Protein 8ALK (pdb70)

InterPro domains:
  IPR036457 PPM-type phosphatase-like domain superfamily [SSF81606] (95-271)

Radius of gyration: 28.53 Å; Cα contacts (8 Å, |Δi|>4): 1242; chains: 2; bounding box: 70×55×87 Å

CATH classification: 3.40.50.300

B-factor: mean 59.05, std 17.85, range [28.18, 126.05]

Structure (mmCIF, N/CA/C/O backbone):
data_8ALK
#
_entry.id   8ALK
#
_cell.length_a   119.332
_cell.length_b   119.332
_cell.length_c   79.058
_cell.angle_alpha   90.000
_cell.angle_beta   90.000
_cell.angle_gamma   120.000
#
_symmetry.space_group_name_H-M   'P 61'
#
loop_
_entity.id
_entity.type
_entity.pdbx_description
1 polymer 'Phosphocholine hydrolase Lem3'
2 polymer 'Ras-related protein Rab-1B'
3 non-polymer 'CALCIUM ION'
4 non-polymer "GUANOSINE-5'-DIPHOSPHATE"
5 non-polymer 2-[[[5-(4-azanyl-2-oxidanylidene-pyrimidin-1-yl)-3,4-bis(oxidanyl)oxolan-2-yl]methoxy-oxidanyl-phosphoryl]oxy-oxidanyl-phosphoryl]oxyethyl-[3-(2-chloranylethanoylamino)propyl]-dimethyl-azanium
6 water water
#
loop_
_atom_site.group_PDB
_atom_site.id
_atom_site.type_symbol
_atom_site.label_atom_id
_atom_site.label_alt_id
_atom_site.label_comp_id
_atom_site.label_asym_id
_atom_site.label_entity_id
_atom_site.label_seq_id
_atom_site.pdbx_PDB_ins_code
_atom_site.Cartn_x
_atom_site.Cartn_y
_atom_site.Cartn_z
_atom_site.occupancy
_atom_site.B_iso_or_equiv
_atom_site.auth_seq_id
_atom_site.auth_comp_id
_atom_site.auth_asym_id
_atom_site.auth_atom_id
_atom_site.pdbx_PDB_model_num
ATOM 1 N N . MET A 1 3 ? -34.91717 2.72746 25.95797 1.000 84.34941 20 MET A N 1
ATOM 2 C CA . MET A 1 3 ? -33.48869 3.01187 25.88137 1.000 91.01629 20 MET A CA 1
ATOM 3 C C . MET A 1 3 ? -33.03089 3.10789 24.42632 1.000 90.05954 20 MET A C 1
ATOM 4 O O . MET A 1 3 ? -33.46835 3.99214 23.68892 1.000 95.26094 20 MET A O 1
ATOM 9 N N . ASP A 1 4 ? -32.15210 2.19397 24.01804 1.000 83.43595 21 ASP A N 1
ATOM 10 C CA . ASP A 1 4 ? -31.64260 2.19579 22.65285 1.000 77.96149 21 ASP A CA 1
ATOM 11 C C . ASP A 1 4 ? -32.69735 1.67284 21.68758 1.000 70.59097 21 ASP A C 1
ATOM 12 O O . ASP A 1 4 ? -33.33821 0.64804 21.94307 1.000 62.18181 21 ASP A O 1
ATOM 17 N N . LYS A 1 5 ? -32.87189 2.37952 20.57319 1.000 54.24215 22 LYS A N 1
ATOM 18 C CA . LYS A 1 5 ? -33.75267 1.95029 19.49558 1.000 53.36796 22 LYS A CA 1
ATOM 19 C C . LYS A 1 5 ? -32.95007 1.96858 18.20691 1.000 54.08785 22 LYS A C 1
ATOM 20 O O . LYS A 1 5 ? -32.40464 3.01023 17.83064 1.000 54.41430 22 LYS A O 1
ATOM 26 N N . ILE A 1 6 ? -32.86549 0.82084 17.54012 1.000 48.84563 23 ILE A N 1
ATOM 27 C CA . ILE A 1 6 ? -32.09685 0.68910 16.31002 1.000 48.52233 23 ILE A CA 1
ATOM 28 C C . ILE A 1 6 ? -32.94511 -0.04799 15.29021 1.000 46.93484 23 ILE A C 1
ATOM 29 O O . ILE A 1 6 ? -33.53924 -1.08337 15.60384 1.000 46.49554 23 ILE A O 1
ATOM 34 N N . ILE A 1 7 ? -32.99599 0.48218 14.07360 1.000 37.03609 24 ILE A N 1
ATOM 35 C CA . ILE A 1 7 ? -33.68206 -0.14555 12.95299 1.000 46.13835 24 ILE A CA 1
ATOM 36 C C . ILE A 1 7 ? -32.71271 -0.13809 11.78248 1.000 42.40983 24 ILE A C 1
ATOM 37 O O . ILE A 1 7 ? -32.05326 0.87587 11.53504 1.000 39.42843 24 ILE A O 1
ATOM 42 N N . THR A 1 8 ? -32.59369 -1.26628 11.08571 1.000 39.39923 25 THR A N 1
ATOM 43 C CA . THR A 1 8 ? -31.61759 -1.32882 10.00534 1.000 43.36297 25 THR A CA 1
ATOM 44 C C . THR A 1 8 ? -32.01886 -0.38302 8.88332 1.000 47.45169 25 THR A C 1
ATOM 45 O O . THR A 1 8 ? -33.20137 -0.10691 8.66657 1.000 37.66877 25 THR A O 1
ATOM 49 N N . GLY A 1 9 ? -31.01615 0.11760 8.17154 1.000 45.29445 26 GLY A N 1
ATOM 50 C CA . GLY A 1 9 ? -31.26577 0.97216 7.03609 1.000 45.30972 26 GLY A CA 1
ATOM 51 C C . GLY A 1 9 ? -31.37453 0.20027 5.74020 1.000 51.57578 26 GLY A C 1
ATOM 52 O O . GLY A 1 9 ? -30.95997 -0.95491 5.64067 1.000 43.65941 26 GLY A O 1
ATOM 53 N N . LYS A 1 10 ? -31.95838 0.85865 4.74525 1.000 49.29382 27 LYS A N 1
ATOM 54 C CA . LYS A 1 10 ? -32.02489 0.29419 3.40654 1.000 49.62955 27 LYS A CA 1
ATOM 55 C C . LYS A 1 10 ? -30.61876 0.03136 2.88863 1.000 51.48726 27 LYS A C 1
ATOM 56 O O . LYS A 1 10 ? -29.78376 0.94050 2.83551 1.000 53.19916 27 LYS A O 1
ATOM 62 N N . LYS A 1 11 ? -30.35479 -1.21767 2.52983 1.000 44.47452 28 LYS A N 1
ATOM 63 C CA . LYS A 1 11 ? -29.07157 -1.63549 1.98626 1.000 56.43650 28 LYS A CA 1
ATOM 64 C C . LYS A 1 11 ? -29.23335 -1.88893 0.49532 1.000 49.35118 28 LYS A C 1
ATOM 65 O O . LYS A 1 11 ? -30.16597 -2.58257 0.08159 1.000 47.16775 28 LYS A O 1
ATOM 71 N N . ILE A 1 12 ? -28.33583 -1.32372 -0.30681 1.000 48.71331 29 ILE A N 1
ATOM 72 C CA . ILE A 1 12 ? -28.34135 -1.51693 -1.75318 1.000 52.56083 29 ILE A CA 1
ATOM 73 C C . ILE A 1 12 ? -26.95836 -1.99812 -2.16185 1.000 56.58432 29 ILE A C 1
ATOM 74 O O . ILE A 1 12 ? -25.96019 -1.32321 -1.88634 1.000 55.82205 29 ILE A O 1
ATOM 79 N N . ILE A 1 13 ? -26.89045 -3.15917 -2.81519 1.000 51.59124 30 ILE A N 1
ATOM 80 C CA . ILE A 1 13 ? -25.60629 -3.72298 -3.20678 1.000 53.26370 30 ILE A CA 1
ATOM 81 C C . ILE A 1 13 ? -25.59927 -4.01862 -4.69893 1.000 54.80951 30 ILE A C 1
ATOM 82 O O . ILE A 1 13 ? -26.64237 -4.12478 -5.34854 1.000 58.51523 30 ILE A O 1
ATOM 87 N N . PHE A 1 14 ? -24.38779 -4.13970 -5.23588 1.000 59.20961 31 PHE A N 1
ATOM 88 C CA . PHE A 1 14 ? -24.16565 -4.62951 -6.59095 1.000 60.27742 31 PHE A CA 1
ATOM 89 C C . PHE A 1 14 ? -24.07587 -6.14886 -6.51519 1.000 55.75267 31 PHE A C 1
ATOM 90 O O . PHE A 1 14 ? -23.13324 -6.69289 -5.93238 1.000 65.43933 31 PHE A O 1
ATOM 98 N N . SER A 1 15 ? -25.05591 -6.83516 -7.09047 1.000 46.06353 32 SER A N 1
ATOM 99 C CA . SER A 1 15 ? -25.13996 -8.28887 -7.00798 1.000 50.17051 32 SER A CA 1
ATOM 100 C C . SER A 1 15 ? -24.65432 -8.88767 -8.32059 1.000 61.57942 32 SER A C 1
ATOM 101 O O . SER A 1 15 ? -25.34737 -8.80757 -9.34014 1.000 64.18547 32 SER A O 1
ATOM 104 N N . GLN A 1 16 ? -23.46867 -9.49173 -8.29204 1.000 58.63042 33 GLN A N 1
ATOM 105 C CA . GLN A 1 16 ? -22.93784 -10.13619 -9.48133 1.000 58.88445 33 GLN A CA 1
ATOM 106 C C . GLN A 1 16 ? -23.77719 -11.35352 -9.84790 1.000 50.92410 33 GLN A C 1
ATOM 107 O O . GLN A 1 16 ? -24.47238 -11.94286 -9.01452 1.000 51.02710 33 GLN A O 1
ATOM 113 N N . SER A 1 17 ? -23.70431 -11.72762 -11.11941 1.000 52.84586 34 SER A N 1
ATOM 114 C CA . SER A 1 17 ? -24.43579 -12.89086 -11.58934 1.000 58.11844 34 SER A CA 1
ATOM 115 C C . SER A 1 17 ? -23.83341 -14.16818 -11.01207 1.000 56.13326 34 SER A C 1
ATOM 116 O O . SER A 1 17 ? -22.71002 -14.18263 -10.50116 1.000 60.16656 34 SER A O 1
ATOM 119 N N . VAL A 1 18 ? -24.60275 -15.25710 -11.10050 1.000 58.20560 35 VAL A N 1
ATOM 120 C CA . VAL A 1 18 ? -24.08297 -16.56152 -10.69930 1.000 54.57613 35 VAL A CA 1
ATOM 121 C C . VAL A 1 18 ? -22.88035 -16.94210 -11.55208 1.000 60.85913 35 VAL A C 1
ATOM 122 O O . VAL A 1 18 ? -21.96286 -17.62502 -11.07984 1.000 62.94514 35 VAL A O 1
ATOM 126 N N . ALA A 1 19 ? -22.85826 -16.50490 -12.81449 1.000 63.79884 36 ALA A N 1
ATOM 127 C CA . ALA A 1 19 ? -21.73140 -16.81264 -13.68864 1.000 67.97779 36 ALA A CA 1
ATOM 128 C C . ALA A 1 19 ? -20.42840 -16.23724 -13.14934 1.000 67.74990 36 ALA A C 1
ATOM 129 O O . ALA A 1 19 ? -19.35842 -16.82022 -13.35835 1.000 70.31146 36 ALA A O 1
ATOM 131 N N . LYS A 1 20 ? -20.49416 -15.10681 -12.44702 1.000 62.64000 37 LYS A N 1
ATOM 132 C CA . LYS A 1 20 ? -19.29759 -14.48699 -11.89592 1.000 72.09274 37 LYS A CA 1
ATOM 133 C C . LYS A 1 20 ? -19.03022 -14.87016 -10.44678 1.000 61.40065 37 LYS A C 1
ATOM 134 O O . LYS A 1 20 ? -17.87717 -14.79646 -10.01011 1.000 73.36724 37 LYS A O 1
ATOM 140 N N . ASP A 1 21 ? -20.05414 -15.27411 -9.69473 1.000 59.10891 38 ASP A N 1
ATOM 141 C CA . ASP A 1 21 ? -19.85543 -15.78532 -8.34362 1.000 65.24351 38 ASP A CA 1
ATOM 142 C C . ASP A 1 21 ? -19.41360 -17.24268 -8.32827 1.000 58.85118 38 ASP A C 1
ATOM 143 O O . ASP A 1 21 ? -19.10428 -17.77007 -7.25527 1.000 70.80982 38 ASP A O 1
ATOM 148 N N . GLN A 1 22 ? -19.37005 -17.89603 -9.48953 1.000 64.39228 39 GLN A N 1
ATOM 149 C CA . GLN A 1 22 ? -19.08264 -19.32565 -9.54551 1.000 75.54164 39 GLN A CA 1
ATOM 150 C C . GLN A 1 22 ? -17.66748 -19.64575 -9.07685 1.000 83.62441 39 GLN A C 1
ATOM 151 O O . GLN A 1 22 ? -17.41910 -20.74580 -8.56985 1.000 79.28874 39 GLN A O 1
ATOM 157 N N . THR A 1 23 ? -16.72997 -18.71084 -9.23801 1.000 72.93632 40 THR A N 1
ATOM 158 C CA . THR A 1 23 ? -15.34882 -18.90216 -8.81328 1.000 74.81258 40 THR A CA 1
ATOM 159 C C . THR A 1 23 ? -15.04381 -18.17581 -7.50909 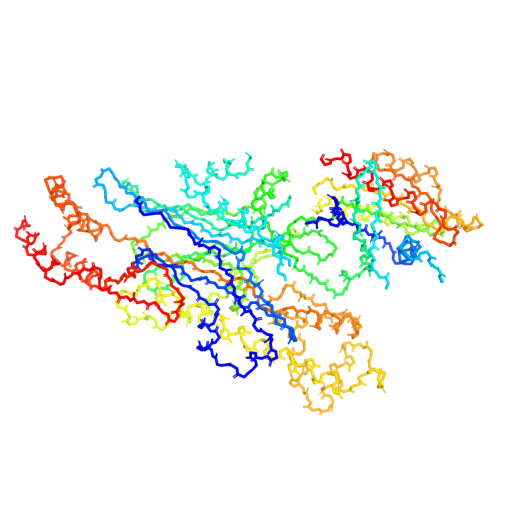1.000 80.22590 40 THR A C 1
ATOM 160 O O . THR A 1 23 ? -13.88998 -17.81795 -7.25089 1.000 79.59149 40 THR A O 1
ATOM 164 N N . LYS A 1 24 ? -16.05754 -17.95086 -6.68181 1.000 74.56747 41 LYS A N 1
ATOM 165 C CA . LYS A 1 24 ? -15.92995 -17.14571 -5.47859 1.000 69.67481 41 LYS A CA 1
ATOM 166 C C . LYS A 1 24 ? -15.98364 -18.03443 -4.24455 1.000 68.96204 41 LYS A C 1
ATOM 167 O O . LYS A 1 24 ? -16.80407 -18.95402 -4.16432 1.000 75.53349 41 LYS A O 1
ATOM 173 N N . ASN A 1 25 ? -15.09981 -17.76254 -3.28981 1.000 69.44975 42 ASN A N 1
ATOM 174 C CA . ASN A 1 25 ? -15.13992 -18.46340 -2.01895 1.000 62.11113 42 ASN A CA 1
ATOM 175 C C . ASN A 1 25 ? -16.16408 -17.81187 -1.09207 1.000 65.07277 42 ASN A C 1
ATOM 176 O O . ASN A 1 25 ? -16.69671 -16.73306 -1.36618 1.000 59.24921 42 ASN A O 1
ATOM 181 N N . LEU A 1 26 ? -16.42743 -18.48255 0.03148 1.000 60.88063 43 LEU A N 1
ATOM 182 C CA . LEU A 1 26 ? -17.50116 -18.05123 0.92070 1.000 58.56563 43 LEU A CA 1
ATOM 183 C C . LEU A 1 26 ? -17.18259 -16.71428 1.57944 1.000 57.91759 43 LEU A C 1
ATOM 184 O O . LEU A 1 26 ? -18.06408 -15.85840 1.71465 1.000 50.99612 43 LEU A O 1
ATOM 189 N N . SER A 1 27 ? -15.93199 -16.51970 2.00082 1.000 52.84583 44 SER A N 1
ATOM 190 C CA . SER A 1 27 ? -15.54871 -15.26254 2.63555 1.000 60.35181 44 SER A CA 1
ATOM 191 C C . SER A 1 27 ? -15.77105 -14.07739 1.70251 1.000 55.87264 44 SER A C 1
ATOM 192 O O . SER A 1 27 ? -16.28694 -13.03512 2.12385 1.000 53.46773 44 SER A O 1
ATOM 195 N N . SER A 1 28 ? -15.38769 -14.21920 0.42996 1.000 52.25482 45 SER A N 1
ATOM 196 C CA . SER A 1 28 ? -15.58678 -13.13985 -0.53349 1.000 53.90860 45 SER A CA 1
ATOM 197 C C . SER A 1 28 ? -17.06685 -12.87903 -0.77684 1.000 51.29773 45 SER A C 1
ATOM 198 O O . SER A 1 28 ? -17.48829 -11.72198 -0.88468 1.000 59.69411 45 SER A O 1
ATOM 201 N N . PHE A 1 29 ? -17.86662 -13.94323 -0.87429 1.000 57.87166 46 PHE A N 1
ATOM 202 C CA . PHE A 1 29 ? -19.30779 -13.79395 -1.06958 1.000 41.34919 46 PHE A CA 1
ATOM 203 C C . PHE A 1 29 ? -19.93639 -13.00710 0.07469 1.000 49.46766 46 PHE A C 1
ATOM 204 O O . PHE A 1 29 ? -20.72927 -12.08372 -0.14884 1.000 49.25125 46 PHE A O 1
ATOM 212 N N . LEU A 1 30 ? -19.58265 -13.35373 1.31303 1.000 50.49886 47 LEU A N 1
ATOM 213 C CA . LEU A 1 30 ? -20.16925 -12.68064 2.46782 1.000 47.89849 47 LEU A CA 1
ATOM 214 C C . LEU A 1 30 ? -19.76740 -11.21265 2.52016 1.000 46.51397 47 LEU A C 1
ATOM 215 O O . LEU A 1 30 ? -20.61204 -10.34191 2.75815 1.000 46.66316 47 LEU A O 1
ATOM 220 N N . SER A 1 31 ? -18.48203 -10.92047 2.29507 1.000 49.60166 48 SER A N 1
ATOM 221 C CA . SER A 1 31 ? -17.99771 -9.54691 2.39995 1.000 53.65837 48 SER A CA 1
ATOM 222 C C . SER A 1 31 ? -18.67673 -8.62812 1.39651 1.000 49.49694 48 SER A C 1
ATOM 223 O O . SER A 1 31 ? -18.90959 -7.44891 1.68990 1.000 55.96765 48 SER A O 1
ATOM 226 N N . GLU A 1 32 ? -19.00006 -9.14110 0.21226 1.000 45.70773 49 GLU A N 1
ATOM 227 C CA . GLU A 1 32 ? -19.57227 -8.29256 -0.82189 1.000 50.99270 49 GLU A CA 1
ATOM 228 C C . GLU A 1 32 ? -21.04398 -7.99131 -0.58745 1.000 43.09857 49 GLU A C 1
ATOM 229 O O . GLU A 1 32 ? -21.56835 -7.03426 -1.16840 1.000 50.38955 49 GLU A O 1
ATOM 235 N N . ARG A 1 33 ? -21.71683 -8.76479 0.26053 1.000 40.58013 50 ARG A N 1
ATOM 236 C CA . ARG A 1 33 ? -23.16845 -8.75866 0.27779 1.000 44.86459 50 ARG A CA 1
ATOM 237 C C . ARG A 1 33 ? -23.81128 -8.51271 1.63400 1.000 47.25698 50 ARG A C 1
ATOM 238 O O . ARG A 1 33 ? -25.03870 -8.39764 1.68167 1.000 43.74232 50 ARG A O 1
ATOM 246 N N . PHE A 1 34 ? -23.05330 -8.41156 2.72729 1.000 38.85910 51 PHE A N 1
ATOM 247 C CA . PHE A 1 34 ? -23.67411 -8.43115 4.04278 1.000 43.94593 51 PHE A CA 1
ATOM 248 C C . PHE A 1 34 ? -23.18232 -7.29608 4.92910 1.000 41.22966 51 PHE A C 1
ATOM 249 O O . PHE A 1 34 ? -22.07944 -6.77136 4.75943 1.000 43.78906 51 PHE A O 1
ATOM 257 N N . TYR A 1 35 ? -24.04474 -6.92562 5.87435 1.000 39.17471 52 TYR A N 1
ATOM 258 C CA . TYR A 1 35 ? -23.81086 -5.87069 6.84653 1.000 39.28556 52 TYR A CA 1
ATOM 259 C C . TYR A 1 35 ? -24.16028 -6.40473 8.22723 1.000 42.61433 52 TYR A C 1
ATOM 260 O O . TYR A 1 35 ? -24.95242 -7.33968 8.36918 1.000 36.44157 52 TYR A O 1
ATOM 269 N N . SER A 1 36 ? -23.57537 -5.79824 9.25085 1.000 44.23189 53 SER A N 1
ATOM 270 C CA . SER A 1 36 ? -23.90815 -6.13075 10.62687 1.000 45.86525 53 SER A CA 1
ATOM 271 C C . SER A 1 36 ? -24.37797 -4.87849 11.35241 1.000 37.36300 53 SER A C 1
ATOM 272 O O . SER A 1 36 ? -23.84068 -3.79038 11.13825 1.000 39.73051 53 SER A O 1
ATOM 275 N N . VAL A 1 37 ? -25.39284 -5.03477 12.19897 1.000 35.84043 54 VAL A N 1
ATOM 276 C CA . VAL A 1 37 ? -25.84802 -3.97866 13.10069 1.000 38.26132 54 VAL A CA 1
ATOM 277 C C . VAL A 1 37 ? -25.84917 -4.56794 14.50394 1.000 39.53281 54 VAL A C 1
ATOM 278 O O . VAL A 1 37 ? -26.47969 -5.60291 14.74107 1.000 43.05933 54 VAL A O 1
ATOM 282 N N . ASN A 1 38 ? -25.13414 -3.93109 15.42592 1.000 35.51980 55 ASN A N 1
ATOM 283 C CA . ASN A 1 38 ? -24.92628 -4.49241 16.75748 1.000 37.21780 55 ASN A CA 1
ATOM 284 C C . ASN A 1 38 ? -25.34685 -3.47635 17.80926 1.000 37.47660 55 ASN A C 1
ATOM 285 O O . ASN A 1 38 ? -24.66593 -2.46436 18.01062 1.000 46.39241 55 ASN A O 1
ATOM 290 N N . GLN A 1 39 ? -26.46455 -3.75758 18.48493 1.000 39.62098 56 GLN A N 1
ATOM 291 C CA . GLN A 1 39 ? -26.92882 -2.89823 19.56946 1.000 43.08224 56 GLN A CA 1
ATOM 292 C C . GLN A 1 39 ? -26.10723 -3.09222 20.83772 1.000 32.60378 56 GLN A C 1
ATOM 293 O O . GLN A 1 39 ? -25.89288 -2.13025 21.58239 1.000 40.00275 56 GLN A O 1
ATOM 299 N N . SER A 1 40 ? -25.64661 -4.31308 21.09670 1.000 35.03635 57 SER A N 1
ATOM 300 C CA . SER A 1 40 ? -24.84153 -4.63514 22.27387 1.000 34.38113 57 SER A CA 1
ATOM 301 C C . SER A 1 40 ? -24.37576 -6.07795 22.13106 1.000 36.96103 57 SER A C 1
ATOM 302 O O . SER A 1 40 ? -24.67141 -6.74801 21.13779 1.000 35.52289 57 SER A O 1
ATOM 305 N N . HIS A 1 41 ? -23.65541 -6.55643 23.15003 1.000 29.99052 58 HIS A N 1
ATOM 306 C CA . HIS A 1 41 ? -23.27627 -7.96581 23.21402 1.000 38.30492 58 HIS A CA 1
ATOM 307 C C . HIS A 1 41 ? -24.47893 -8.88539 23.05333 1.000 37.06279 58 HIS A C 1
ATOM 308 O O . HIS A 1 41 ? -24.36043 -9.96932 22.47306 1.000 33.43654 58 HIS A O 1
ATOM 315 N N . ASN A 1 42 ? -25.64028 -8.46611 23.55045 1.000 30.60577 59 ASN A N 1
ATOM 316 C CA . ASN A 1 42 ? -26.82278 -9.30773 23.64849 1.000 33.66324 59 ASN A CA 1
ATOM 317 C C . ASN A 1 42 ? -27.87070 -9.04832 22.56763 1.000 32.10113 59 ASN A C 1
ATOM 318 O O . ASN A 1 42 ? -28.94591 -9.64824 22.62451 1.000 33.42214 59 ASN A O 1
ATOM 323 N N . HIS A 1 43 ? -27.60719 -8.18118 21.59232 1.000 29.05341 60 HIS A N 1
ATOM 324 C CA . HIS A 1 43 ? -28.50312 -8.11412 20.44280 1.000 32.58906 60 HIS A CA 1
ATOM 325 C C . HIS A 1 43 ? -27.74246 -7.71172 19.19076 1.000 36.73849 60 HIS A C 1
ATOM 326 O O . HIS A 1 43 ? -27.08015 -6.67199 19.16785 1.000 31.87717 60 HIS A O 1
ATOM 333 N N . SER A 1 44 ? -27.89036 -8.50497 18.13565 1.000 34.00511 61 SER A N 1
ATOM 334 C CA . SER A 1 44 ? -27.13580 -8.29160 16.91340 1.000 37.95214 61 SER A CA 1
ATOM 335 C C . SER A 1 44 ? -27.99938 -8.61840 15.70674 1.000 39.66714 61 SER A C 1
ATOM 336 O O . SER A 1 44 ? -28.88716 -9.47421 15.77184 1.000 31.13811 61 SER A O 1
ATOM 339 N N . ILE A 1 45 ? -27.71185 -7.93732 14.59805 1.000 31.46044 62 ILE A N 1
ATOM 340 C CA . ILE A 1 45 ? -28.41993 -8.12028 13.33466 1.000 32.62159 62 ILE A CA 1
ATOM 341 C C . ILE A 1 45 ? -27.39110 -8.30911 12.22913 1.000 34.15340 62 ILE A C 1
ATOM 342 O O . ILE A 1 45 ? -26.43453 -7.53552 12.13062 1.000 33.95148 62 ILE A O 1
ATOM 347 N N . ILE A 1 46 ? -27.59797 -9.31289 11.38440 1.000 36.32702 63 ILE A N 1
ATOM 348 C CA . ILE A 1 46 ? -26.85975 -9.44537 10.13437 1.000 35.01334 63 ILE A CA 1
ATOM 349 C C . ILE A 1 46 ? -27.86505 -9.36324 8.99567 1.000 30.61011 63 ILE A C 1
ATOM 350 O O . ILE A 1 46 ? -28.87922 -10.06712 9.00613 1.000 34.31314 63 ILE A O 1
ATOM 355 N N . ILE A 1 47 ? -27.60150 -8.48194 8.03448 1.000 33.81096 64 ILE A N 1
ATOM 356 C CA . ILE A 1 47 ? -28.55093 -8.19651 6.96662 1.000 36.11105 64 ILE A CA 1
ATOM 357 C C . ILE A 1 47 ? -27.78950 -8.07914 5.65160 1.000 42.91602 64 ILE A C 1
ATOM 358 O O . ILE A 1 47 ? -26.72932 -7.44524 5.59497 1.000 34.36130 64 ILE A O 1
ATOM 363 N N . GLY A 1 48 ? -28.31719 -8.70250 4.60429 1.000 32.59364 65 GLY A N 1
ATOM 364 C CA . GLY A 1 48 ? -27.66881 -8.64287 3.31053 1.000 38.72111 65 GLY A CA 1
ATOM 365 C C . GLY A 1 48 ? -28.52744 -9.27281 2.23545 1.000 46.42588 65 GLY A C 1
ATOM 366 O O . GLY A 1 48 ? -29.71191 -9.54151 2.43543 1.000 38.58774 65 GLY A O 1
ATOM 367 N N . SER A 1 49 ? -27.91293 -9.50631 1.07864 1.000 35.55880 66 SER A N 1
ATOM 368 C CA . SER A 1 49 ? -28.62305 -10.11160 -0.03870 1.000 42.77641 66 SER A CA 1
ATOM 369 C C . SER A 1 49 ? -27.76049 -11.18256 -0.67961 1.000 40.02396 66 SER A C 1
ATOM 370 O O . SER A 1 49 ? -26.61604 -10.91696 -1.05395 1.000 41.38573 66 SER A O 1
ATOM 373 N N . SER A 1 50 ? -28.31212 -12.38769 -0.80545 1.000 45.34099 67 SER A N 1
ATOM 374 C CA . SER A 1 50 ? -27.70439 -13.44002 -1.60394 1.000 46.38072 67 SER A CA 1
ATOM 375 C C . SER A 1 50 ? -28.33657 -13.54463 -2.98587 1.000 42.18534 67 SER A C 1
ATOM 376 O O . SER A 1 50 ? -28.06214 -14.50462 -3.71304 1.000 44.50747 67 SER A O 1
ATOM 379 N N . LEU A 1 51 ? -29.16848 -12.57512 -3.36202 1.000 41.47757 68 LEU A N 1
ATOM 380 C CA . LEU A 1 51 ? -29.88456 -12.63514 -4.62988 1.000 43.70433 68 LEU A CA 1
ATOM 381 C C . LEU A 1 51 ? -28.92227 -12.48219 -5.80144 1.000 49.25494 68 LEU A C 1
ATOM 382 O O . LEU A 1 51 ? -27.94724 -11.72527 -5.73110 1.000 47.28068 68 LEU A O 1
ATOM 387 N N . SER A 1 52 ? -29.20921 -13.19574 -6.89068 1.000 43.83715 69 SER A N 1
ATOM 388 C CA . SER A 1 52 ? -28.34987 -13.15867 -8.06461 1.000 49.35068 69 SER A CA 1
ATOM 389 C C . SER A 1 52 ? -29.09447 -13.72698 -9.26610 1.000 54.12600 69 SER A C 1
ATOM 390 O O . SER A 1 52 ? -29.80948 -14.72425 -9.14159 1.000 52.29076 69 SER A O 1
ATOM 393 N N . HIS A 1 53 ? -28.93070 -13.07730 -10.41822 1.000 47.88242 70 HIS A N 1
ATOM 394 C CA . HIS A 1 53 ? -29.35749 -13.63721 -11.69257 1.000 51.05492 70 HIS A CA 1
ATOM 395 C C . HIS A 1 53 ? -28.29643 -14.59845 -12.21780 1.000 54.10161 70 HIS A C 1
ATOM 396 O O . HIS A 1 53 ? -27.11672 -14.50994 -11.87211 1.000 54.48562 70 HIS A O 1
ATOM 403 N N . GLN A 1 54 ? -28.72164 -15.51474 -13.08751 1.000 50.82503 71 GLN A N 1
ATOM 404 C CA . GLN A 1 54 ? -27.78310 -16.51789 -13.57920 1.000 57.93627 71 GLN A CA 1
ATOM 405 C C . GLN A 1 54 ? -26.73178 -15.90483 -14.49878 1.000 53.95816 71 GLN A C 1
ATOM 406 O O . GLN A 1 54 ? -25.55774 -16.28674 -14.44384 1.000 63.93175 71 GLN A O 1
ATOM 412 N N . GLU A 1 55 ? -27.11944 -14.95091 -15.34155 1.000 55.37463 72 GLU A N 1
ATOM 413 C CA . GLU A 1 55 ? -26.19266 -14.40127 -16.32487 1.000 62.83691 72 GLU A CA 1
ATOM 414 C C . GLU A 1 55 ? -26.02572 -12.89058 -16.26895 1.000 73.19386 72 GLU A C 1
ATOM 415 O O . GLU A 1 55 ? -25.02719 -12.38670 -16.79807 1.000 70.75710 72 GLU A O 1
ATOM 421 N N . ASN A 1 56 ? -26.94284 -12.15495 -15.65025 1.000 70.81553 73 ASN A N 1
ATOM 422 C CA . ASN A 1 56 ? -26.90642 -10.70099 -15.64123 1.000 59.77483 73 ASN A CA 1
ATOM 423 C C . ASN A 1 56 ? -26.58697 -10.18219 -14.24715 1.000 67.67098 73 ASN A C 1
ATOM 424 O O . ASN A 1 56 ? -27.00652 -10.76661 -13.24307 1.000 63.72513 73 ASN A O 1
ATOM 429 N N . ASP A 1 57 ? -25.84070 -9.08281 -14.19322 1.000 62.57342 74 ASP A N 1
ATOM 430 C CA . ASP A 1 57 ? -25.57086 -8.41202 -12.93156 1.000 60.86418 74 ASP A CA 1
ATOM 431 C C . ASP A 1 57 ? -26.73111 -7.49458 -12.57175 1.000 62.86971 74 ASP A C 1
ATOM 432 O O . ASP A 1 57 ? -27.32912 -6.85494 -13.44142 1.000 67.27232 74 ASP A O 1
ATOM 437 N N . ILE A 1 58 ? -27.04665 -7.43134 -11.28478 1.000 60.03404 75 ILE A N 1
ATOM 438 C CA . ILE A 1 58 ? -28.07415 -6.53452 -10.77114 1.000 56.38949 75 ILE A CA 1
ATOM 439 C C . ILE A 1 58 ? -27.36529 -5.30163 -10.22878 1.000 62.19857 75 ILE A C 1
ATOM 440 O O . ILE A 1 58 ? -26.71565 -5.35756 -9.17922 1.000 62.96729 75 ILE A O 1
ATOM 445 N N . GLU A 1 59 ? -27.49328 -4.18644 -10.95135 1.000 65.02535 76 GLU A N 1
ATOM 446 C CA . GLU A 1 59 ? -26.76060 -2.97340 -10.60297 1.000 62.74870 76 GLU A CA 1
ATOM 447 C C . GLU A 1 59 ? -27.19123 -2.43075 -9.24539 1.000 61.75263 76 GLU A C 1
ATOM 448 O O . GLU A 1 59 ? -26.35299 -1.98523 -8.45352 1.000 69.33766 76 GLU A O 1
ATOM 454 N N . HIS A 1 60 ? -28.49092 -2.46977 -8.95193 1.000 61.59062 77 HIS A N 1
ATOM 455 C CA . HIS A 1 60 ? -29.04643 -1.93742 -7.70612 1.000 51.78441 77 HIS A CA 1
ATOM 456 C C . HIS A 1 60 ? -29.96608 -2.99412 -7.10279 1.000 51.42550 77 HIS A C 1
ATOM 457 O O . HIS A 1 60 ? -31.15944 -3.04655 -7.40767 1.000 58.17594 77 HIS A O 1
ATOM 464 N N . ASP A 1 61 ? -29.40397 -3.82475 -6.23426 1.000 51.12980 78 ASP A N 1
ATOM 465 C CA . ASP A 1 61 ? -30.13370 -4.89175 -5.55834 1.000 46.20334 78 ASP A CA 1
ATOM 466 C C . ASP A 1 61 ? -30.47647 -4.39016 -4.15850 1.000 53.61583 78 ASP A C 1
ATOM 467 O O . ASP A 1 61 ? -29.64657 -4.44067 -3.24825 1.000 52.23772 78 ASP A O 1
ATOM 472 N N . THR A 1 62 ? -31.70189 -3.89722 -3.99404 1.000 43.72541 79 THR A N 1
ATOM 473 C CA . THR A 1 62 ? -32.15127 -3.36198 -2.71576 1.000 39.72963 79 THR A CA 1
ATOM 474 C C . THR A 1 62 ? -32.56981 -4.49880 -1.79077 1.000 55.95729 79 THR A C 1
ATOM 475 O O . THR A 1 62 ? -33.37275 -5.35460 -2.17496 1.000 51.04534 79 THR A O 1
ATOM 479 N N . ILE A 1 63 ? -32.02430 -4.51374 -0.57430 1.000 53.81416 80 ILE A N 1
ATOM 480 C CA . ILE A 1 63 ? -32.45484 -5.49473 0.41975 1.000 41.80832 80 ILE A CA 1
ATOM 481 C C . ILE A 1 63 ? -33.81732 -5.07174 0.95260 1.000 42.86749 80 ILE A C 1
ATOM 482 O O . ILE A 1 63 ? -33.97558 -3.97345 1.50062 1.000 44.84483 80 ILE A O 1
ATOM 487 N N . LEU A 1 64 ? -34.81410 -5.93818 0.79296 1.000 40.60350 81 LEU A N 1
ATOM 488 C CA . LEU A 1 64 ? -36.18516 -5.58633 1.12954 1.000 51.25183 81 LEU A CA 1
ATOM 489 C C . LEU A 1 64 ? -36.61415 -6.10953 2.50074 1.000 46.67843 81 LEU A C 1
ATOM 490 O O . LEU A 1 64 ? -37.81250 -6.13247 2.79892 1.000 53.10163 81 LEU A O 1
ATOM 495 N N . ASP A 1 65 ? -35.66657 -6.51840 3.33797 1.000 45.42614 82 ASP A N 1
ATOM 496 C CA . ASP A 1 65 ? -35.92928 -6.88190 4.72444 1.000 40.12704 82 ASP A CA 1
ATOM 497 C C . ASP A 1 65 ? -35.61129 -5.70312 5.64130 1.000 43.37618 82 ASP A C 1
ATOM 498 O O . ASP A 1 65 ? -34.86050 -4.79358 5.28363 1.000 42.89790 82 ASP A O 1
ATOM 503 N N . THR A 1 66 ? -36.18214 -5.74112 6.84448 1.000 38.35629 83 THR A N 1
ATOM 504 C CA . THR A 1 66 ? -35.86303 -4.79339 7.90331 1.000 34.30429 83 THR A CA 1
ATOM 505 C C . THR A 1 66 ? -35.84035 -5.54424 9.22871 1.000 40.32620 83 THR A C 1
ATOM 506 O O . THR A 1 66 ? -36.57296 -6.51771 9.41720 1.000 37.60278 83 THR A O 1
ATOM 510 N N . SER A 1 67 ? -34.97740 -5.09931 10.14018 1.000 36.30744 84 SER A N 1
ATOM 511 C CA . SER A 1 67 ? -34.93546 -5.63777 11.49133 1.000 33.05878 84 SER A CA 1
ATOM 512 C C . SER A 1 67 ? -34.69230 -4.48970 12.45942 1.000 40.31380 84 SER A C 1
ATOM 513 O O . SER A 1 67 ? -33.96464 -3.54507 12.13876 1.000 39.16791 84 SER A O 1
ATOM 516 N N . GLY A 1 68 ? -35.30885 -4.56641 13.63689 1.000 36.74060 85 GLY A N 1
ATOM 517 C CA . GLY A 1 68 ? -35.19538 -3.48977 14.60306 1.000 39.85261 85 GLY A CA 1
ATOM 518 C C . GLY A 1 68 ? -35.35451 -3.98281 16.02428 1.000 38.04992 85 GLY A C 1
ATOM 519 O O . GLY A 1 68 ? -35.84396 -5.08816 16.27160 1.000 38.09893 85 GLY A O 1
ATOM 520 N N . VAL A 1 69 ? -34.94779 -3.13414 16.96481 1.000 37.02794 86 VAL A N 1
ATOM 521 C CA . VAL A 1 69 ? -35.01033 -3.47418 18.38208 1.000 33.22159 86 VAL A CA 1
ATOM 522 C C . VAL A 1 69 ? -35.21614 -2.20204 19.19302 1.000 40.75600 86 VAL A C 1
ATOM 523 O O . VAL A 1 69 ? -34.68007 -1.14028 18.86203 1.000 38.14566 86 VAL A O 1
ATOM 527 N N . LEU A 1 70 ? -36.02105 -2.31383 20.24730 1.000 34.68692 87 LEU A N 1
ATOM 528 C CA . LEU A 1 70 ? -36.14784 -1.28460 21.27185 1.000 36.70974 87 LEU A CA 1
ATOM 529 C C . LEU A 1 70 ? -35.90995 -1.95238 22.61531 1.000 38.33433 87 LEU A C 1
ATOM 530 O O . LEU A 1 70 ? -36.63917 -2.87714 22.98182 1.000 41.43139 87 LEU A O 1
ATOM 535 N N . VAL A 1 71 ? -34.88828 -1.50583 23.33280 1.000 41.69233 88 VAL A N 1
ATOM 536 C CA . VAL A 1 71 ? -34.59092 -2.02323 24.66314 1.000 38.72663 88 VAL A CA 1
ATOM 537 C C . VAL A 1 71 ? -35.33663 -1.17563 25.68385 1.000 46.50303 88 VAL A C 1
ATOM 538 O O . VAL A 1 71 ? -35.24572 0.05706 25.66347 1.000 49.19984 88 VAL A O 1
ATOM 542 N N . THR A 1 72 ? -36.09354 -1.82876 26.56137 1.000 44.82960 89 THR A N 1
ATOM 543 C CA . THR A 1 72 ? -36.85835 -1.13864 27.58976 1.000 51.46568 89 THR A CA 1
ATOM 544 C C . THR A 1 72 ? -36.20881 -1.33795 28.95411 1.000 43.72222 89 THR A C 1
ATOM 545 O O . THR A 1 72 ? -35.43376 -2.27347 29.17105 1.000 42.49188 89 THR A O 1
ATOM 549 N N . THR A 1 73 ? -36.53022 -0.43221 29.87509 1.000 48.68798 90 THR A N 1
ATOM 550 C CA . THR A 1 73 ? -35.96578 -0.42759 31.21735 1.000 49.59306 90 THR A CA 1
ATOM 551 C C . THR A 1 73 ? -37.08317 -0.27222 32.24186 1.000 57.64730 90 THR A C 1
ATOM 552 O O . THR A 1 73 ? -38.23542 0.01207 31.90235 1.000 46.91265 90 THR A O 1
ATOM 556 N N . ASP A 1 74 ? -36.73541 -0.46149 33.51389 1.000 50.73824 91 ASP A N 1
ATOM 557 C CA . ASP A 1 74 ? -37.68199 -0.21473 34.59047 1.000 50.14923 91 ASP A CA 1
ATOM 558 C C . ASP A 1 74 ? -37.53978 1.23890 35.04079 1.000 55.64928 91 ASP A C 1
ATOM 559 O O . ASP A 1 74 ? -36.80238 2.02272 34.43611 1.000 52.97503 91 ASP A O 1
ATOM 564 N N . THR A 1 75 ? -38.24061 1.61785 36.11500 1.000 51.53458 92 THR A N 1
ATOM 565 C CA . THR A 1 75 ? -38.21576 3.01117 36.54736 1.000 56.35317 92 THR A CA 1
ATOM 566 C C . THR A 1 75 ? -36.83197 3.45314 37.00740 1.000 61.25607 92 THR A C 1
ATOM 567 O O . THR A 1 75 ? -36.55886 4.65731 37.03047 1.000 67.04502 92 THR A O 1
ATOM 571 N N . ASN A 1 76 ? -35.95365 2.51711 37.36138 1.000 54.06458 93 ASN A N 1
ATOM 572 C CA . ASN A 1 76 ? -34.59119 2.84688 37.75871 1.000 57.18109 93 ASN A CA 1
ATOM 573 C C . ASN A 1 76 ? -33.63199 2.92696 36.57767 1.000 58.76611 93 ASN A C 1
ATOM 574 O O . ASN A 1 76 ? -32.45493 3.24589 36.77560 1.000 61.52700 93 ASN A O 1
ATOM 579 N N . GLY A 1 77 ? -34.09883 2.65496 35.36102 1.000 49.84075 94 GLY A N 1
ATOM 580 C CA . GLY A 1 77 ? -33.20895 2.61046 34.21923 1.000 51.66188 94 GLY A CA 1
ATOM 581 C C . GLY A 1 77 ? -32.48624 1.29515 34.02857 1.000 50.90789 94 GLY A C 1
ATOM 582 O O . GLY A 1 77 ? -31.53469 1.23554 33.24120 1.000 53.50140 94 GLY A O 1
ATOM 583 N N . ILE A 1 78 ? -32.90075 0.24320 34.72655 1.000 41.97069 95 ILE A N 1
ATOM 584 C CA . ILE A 1 78 ? -32.30551 -1.07958 34.58270 1.000 48.62964 95 ILE A CA 1
ATOM 585 C C . ILE A 1 78 ? -33.02732 -1.81587 33.46058 1.000 41.70897 95 ILE A C 1
ATOM 586 O O . ILE A 1 78 ? -34.26155 -1.88926 33.44830 1.000 41.13023 95 ILE A O 1
ATOM 591 N N . VAL A 1 79 ? -32.25838 -2.35806 32.51366 1.000 38.13319 96 VAL A N 1
ATOM 592 C CA . VAL A 1 79 ? -32.84740 -3.07985 31.39052 1.000 40.31475 96 VAL A CA 1
ATOM 593 C C . VAL A 1 79 ? -33.69744 -4.22827 31.91238 1.000 45.70116 96 VAL A C 1
ATOM 594 O O . VAL A 1 79 ? -33.25261 -5.02167 32.74986 1.000 44.10786 96 VAL A O 1
ATOM 598 N N . ASN A 1 80 ? -34.93591 -4.31965 31.42224 1.000 38.18645 97 ASN A N 1
ATOM 599 C CA . ASN A 1 80 ? -35.83330 -5.37923 31.86346 1.000 45.79474 97 ASN A CA 1
ATOM 600 C C . ASN A 1 80 ? -36.68563 -5.95258 30.73755 1.000 40.63177 97 ASN A C 1
ATOM 601 O O . ASN A 1 80 ? -37.62094 -6.70844 31.02213 1.000 43.87019 97 ASN A O 1
ATOM 606 N N . GLY A 1 81 ? -36.41400 -5.61050 29.48403 1.000 40.37948 98 GLY A N 1
ATOM 607 C CA . GLY A 1 81 ? -37.20391 -6.14048 28.38752 1.000 47.49242 98 GLY A CA 1
ATOM 608 C C . GLY A 1 81 ? -36.75721 -5.55062 27.06894 1.000 43.59266 98 GLY A C 1
ATOM 609 O O . GLY A 1 81 ? -35.78131 -4.79677 26.99529 1.000 37.19227 98 GLY A O 1
ATOM 610 N N . ALA A 1 82 ? -37.49513 -5.90294 26.01807 1.000 38.83771 99 ALA A N 1
ATOM 611 C CA . ALA A 1 82 ? -37.18416 -5.40487 24.68407 1.000 40.40314 99 ALA A CA 1
ATOM 612 C C . ALA A 1 82 ? -38.33534 -5.71196 23.74031 1.000 38.70211 99 ALA A C 1
ATOM 613 O O . ALA A 1 82 ? -39.11118 -6.64609 23.95600 1.000 40.13806 99 ALA A O 1
ATOM 615 N N . ARG A 1 83 ? -38.43342 -4.90400 22.69108 1.000 36.17691 100 ARG A N 1
ATOM 616 C CA . ARG A 1 83 ? -39.29422 -5.17720 21.54959 1.000 38.15274 100 ARG A CA 1
ATOM 617 C C . ARG A 1 83 ? -38.39792 -5.45924 20.35358 1.000 39.82893 100 ARG A C 1
ATOM 618 O O . ARG A 1 83 ? -37.45788 -4.70174 20.09270 1.000 35.80993 100 ARG A O 1
ATOM 626 N N . VAL A 1 84 ? -38.66439 -6.56001 19.65286 1.000 31.60633 101 VAL A N 1
ATOM 627 C CA . VAL A 1 84 ? -37.86416 -6.97605 18.50652 1.000 40.17379 101 VAL A CA 1
ATOM 628 C C . VAL A 1 84 ? -38.81018 -7.31121 17.36122 1.000 39.54481 101 VAL A C 1
ATOM 629 O O . VAL A 1 84 ? -39.84429 -7.95681 17.56622 1.000 37.74737 101 VAL A O 1
ATOM 633 N N . ALA A 1 85 ? -38.46364 -6.86213 16.15752 1.000 33.80486 102 ALA A N 1
ATOM 634 C CA . ALA A 1 85 ? -39.26251 -7.14803 14.97710 1.000 44.99768 102 ALA A CA 1
ATOM 635 C C . ALA A 1 85 ? -38.35841 -7.35880 13.77076 1.000 35.60865 102 ALA A C 1
ATOM 636 O O . ALA A 1 85 ? -37.29752 -6.74085 13.64388 1.000 40.08646 102 ALA A O 1
ATOM 638 N N . ILE A 1 86 ? -38.80085 -8.22974 12.87574 1.000 35.38383 103 ILE A N 1
ATOM 639 C CA . ILE A 1 86 ? -38.13244 -8.44989 11.60133 1.000 36.56508 103 ILE A CA 1
ATOM 640 C C . ILE A 1 86 ? -39.21173 -8.53033 10.52914 1.000 40.00189 103 ILE A C 1
ATOM 641 O O . ILE A 1 86 ? -40.26669 -9.14072 10.73730 1.000 35.75432 103 ILE A O 1
ATOM 646 N N . THR A 1 87 ? -38.97692 -7.86196 9.40164 1.000 37.26918 104 THR A N 1
ATOM 647 C CA . THR A 1 87 ? -39.96615 -7.78350 8.33630 1.000 35.13034 104 THR A CA 1
ATOM 648 C C . THR A 1 87 ? -39.34484 -8.20406 7.01535 1.000 39.41083 104 THR A C 1
ATOM 649 O O . THR A 1 87 ? -38.13422 -8.08620 6.81170 1.000 43.24685 104 THR A O 1
ATOM 653 N N . ASP A 1 88 ? -40.20060 -8.68192 6.11397 1.000 37.08201 105 ASP A N 1
ATOM 654 C CA . ASP A 1 88 ? -39.79356 -9.22813 4.82149 1.000 38.94375 105 ASP A CA 1
ATOM 655 C C . ASP A 1 88 ? -40.73058 -8.62192 3.78137 1.000 40.25436 105 ASP A C 1
ATOM 656 O O . ASP A 1 88 ? -41.88483 -9.04359 3.65742 1.000 39.97825 105 ASP A O 1
ATOM 661 N N . GLY A 1 89 ? -40.24488 -7.61742 3.05381 1.000 36.05225 106 GLY A N 1
ATOM 662 C CA . GLY A 1 89 ? -41.05031 -6.99471 2.02450 1.000 41.85409 106 GLY A CA 1
ATOM 663 C C . GLY A 1 89 ? -41.33514 -7.95509 0.89008 1.000 38.46206 106 GLY A C 1
ATOM 664 O O . GLY A 1 89 ? -40.40765 -8.51810 0.30531 1.000 48.69973 106 GLY A O 1
ATOM 665 N N . LEU A 1 90 ? -42.61356 -8.14998 0.57337 1.000 50.74510 107 LEU A N 1
ATOM 666 C CA . LEU A 1 90 ? -43.01655 -9.12396 -0.43121 1.000 50.71964 107 LEU A CA 1
ATOM 667 C C . LEU A 1 90 ? -42.96596 -8.50575 -1.82318 1.000 57.04755 107 LEU A C 1
ATOM 668 O O . LEU A 1 90 ? -43.49351 -7.41266 -2.04850 1.000 56.45457 107 LEU A O 1
ATOM 673 N N . GLY A 1 91 ? -42.33792 -9.21009 -2.75424 1.000 54.86956 108 GLY A N 1
ATOM 674 C CA . GLY A 1 91 ? -42.20460 -8.74102 -4.11877 1.000 62.30564 108 GLY A CA 1
ATOM 675 C C . GLY A 1 91 ? -40.84863 -8.11785 -4.38385 1.000 66.49878 108 GLY A C 1
ATOM 676 O O . GLY A 1 91 ? -39.89528 -8.24680 -3.61058 1.000 67.69538 108 GLY A O 1
ATOM 677 N N . GLY A 1 92 ? -40.77221 -7.42425 -5.51430 1.000 72.51958 109 GLY A N 1
ATOM 678 C CA . GLY A 1 92 ? -39.55401 -6.74179 -5.88723 1.000 70.14302 109 GLY A CA 1
ATOM 679 C C . GLY A 1 92 ? -38.49471 -7.68604 -6.42255 1.000 72.11853 109 GLY A C 1
ATOM 680 O O . GLY A 1 92 ? -38.73298 -8.86708 -6.69231 1.000 71.88245 109 GLY A O 1
ATOM 681 N N . GLY A 1 93 ? -37.29270 -7.13920 -6.57081 1.000 74.22292 110 GLY A N 1
ATOM 682 C CA . GLY A 1 93 ? -36.18380 -7.88457 -7.13504 1.000 85.31098 110 GLY A CA 1
ATOM 683 C C . GLY A 1 93 ? -36.27457 -8.00542 -8.64366 1.000 63.57219 110 GLY A C 1
ATOM 684 O O . GLY A 1 93 ? -35.50544 -8.73942 -9.26074 1.000 76.62457 110 GLY A O 1
ATOM 685 N N . ASP A 1 96 ? -36.57227 -2.89650 -10.81175 1.000 86.92770 113 ASP A N 1
ATOM 686 C CA . ASP A 1 96 ? -37.19533 -1.58344 -10.70421 1.000 85.90268 113 ASP A CA 1
ATOM 687 C C . ASP A 1 96 ? -36.93412 -0.98026 -9.32839 1.000 81.28435 113 ASP A C 1
ATOM 688 O O . ASP A 1 96 ? -37.47484 -1.44346 -8.32346 1.000 72.20655 113 ASP A O 1
ATOM 693 N N . GLN A 1 97 ? -36.09825 0.06029 -9.28906 1.000 82.46802 114 GLN A N 1
ATOM 694 C CA . GLN A 1 97 ? -35.77700 0.68986 -8.01391 1.000 74.96243 114 GLN A CA 1
ATOM 695 C C . GLN A 1 97 ? -36.96651 1.45568 -7.44834 1.000 76.75421 114 GLN A C 1
ATOM 696 O O . GLN A 1 97 ? -37.11786 1.54412 -6.22454 1.000 63.57503 114 GLN A O 1
ATOM 702 N N . GLU A 1 98 ? -37.81111 2.02051 -8.31430 1.000 76.46116 115 GLU A N 1
ATOM 703 C CA . GLU A 1 98 ? -39.01812 2.69083 -7.84113 1.000 73.92060 115 GLU A CA 1
ATOM 704 C C 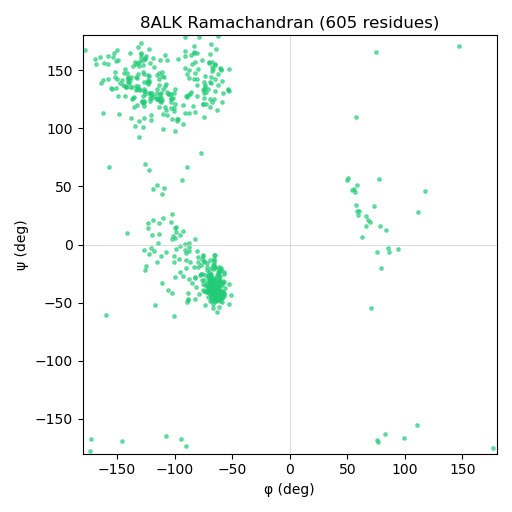. GLU A 1 98 ? -39.91326 1.71729 -7.08427 1.000 74.47617 115 GLU A C 1
ATOM 705 O O . GLU A 1 98 ? -40.37276 2.00821 -5.97335 1.000 67.62185 115 GLU A O 1
ATOM 711 N N . GLU A 1 99 ? -40.16372 0.54577 -7.67400 1.000 66.76490 116 GLU A N 1
ATOM 712 C CA . GLU A 1 99 ? -40.95717 -0.47490 -6.99819 1.000 69.88660 116 GLU A CA 1
ATOM 713 C C . GLU A 1 99 ? -40.27033 -0.95836 -5.72624 1.000 62.05842 116 GLU A C 1
ATOM 714 O O . GLU A 1 99 ? -40.91784 -1.11784 -4.68519 1.000 56.60212 116 GLU A O 1
ATOM 720 N N . ASP A 1 100 ? -38.95748 -1.19783 -5.79090 1.000 64.52617 117 ASP A N 1
ATOM 721 C CA . ASP A 1 100 ? -38.23248 -1.66159 -4.61127 1.000 54.10930 117 ASP A CA 1
ATOM 722 C C . ASP A 1 100 ? -38.31112 -0.64377 -3.48126 1.000 65.44579 117 ASP A C 1
ATOM 723 O O . ASP A 1 100 ? -38.42708 -1.01670 -2.30788 1.000 53.85791 117 ASP A O 1
ATOM 728 N N . ASP A 1 101 ? -38.25912 0.64856 -3.81610 1.000 54.55556 118 ASP A N 1
ATOM 729 C CA . ASP A 1 101 ? -38.35402 1.68216 -2.79020 1.000 58.21910 118 ASP A CA 1
ATOM 730 C C . ASP A 1 101 ? -39.69815 1.63365 -2.07340 1.000 53.40912 118 ASP A C 1
ATOM 731 O O . ASP A 1 101 ? -39.76222 1.80138 -0.85033 1.000 55.77240 118 ASP A O 1
ATOM 736 N N . GLU A 1 102 ? -40.78488 1.40798 -2.81579 1.000 55.16655 119 GLU A N 1
ATOM 737 C CA . GLU A 1 102 ? -42.10432 1.38935 -2.19053 1.000 67.33513 119 GLU A CA 1
ATOM 738 C C . GLU A 1 102 ? -42.27713 0.16511 -1.30039 1.000 68.83849 119 GLU A C 1
ATOM 739 O O . GLU A 1 102 ? -42.88206 0.25069 -0.22454 1.000 65.15498 119 GLU A O 1
ATOM 745 N N . ILE A 1 103 ? -41.75466 -0.98361 -1.73004 1.000 59.47579 120 ILE A N 1
ATOM 746 C CA . ILE A 1 103 ? -41.83045 -2.17849 -0.89639 1.000 55.23733 120 ILE A CA 1
ATOM 747 C C . ILE A 1 103 ? -41.02807 -1.98432 0.38256 1.000 49.02028 120 ILE A C 1
ATOM 748 O O . ILE A 1 103 ? -41.49383 -2.31718 1.47952 1.000 49.62504 120 ILE A O 1
ATOM 753 N N . TYR A 1 104 ? -39.81997 -1.42530 0.27098 1.000 43.07380 121 TYR A N 1
ATOM 754 C CA . TYR A 1 104 ? -39.01163 -1.21942 1.46760 1.000 47.05620 121 TYR A CA 1
ATOM 755 C C . TYR A 1 104 ? -39.69051 -0.25910 2.43539 1.000 51.47095 121 TYR A C 1
ATOM 756 O O . TYR A 1 104 ? -39.58342 -0.42199 3.65628 1.000 46.25100 121 TYR A O 1
ATOM 765 N N . ARG A 1 105 ? -40.38200 0.75566 1.90806 1.000 54.98432 122 ARG A N 1
ATOM 766 C CA . ARG A 1 105 ? -41.07020 1.71550 2.76589 1.000 51.56650 122 ARG A CA 1
ATOM 767 C C . ARG A 1 105 ? -42.06563 1.02160 3.68797 1.000 54.12147 122 ARG A C 1
ATOM 768 O O . ARG A 1 105 ? -42.12702 1.31984 4.88600 1.000 54.74147 122 ARG A O 1
ATOM 776 N N . VAL A 1 106 ? -42.84490 0.08335 3.14919 1.000 51.60439 123 VAL A N 1
ATOM 777 C CA . VAL A 1 106 ? -43.82976 -0.62473 3.96009 1.000 46.24867 123 VAL A CA 1
ATOM 778 C C . VAL A 1 106 ? -43.14080 -1.58547 4.91905 1.000 47.97673 123 VAL A C 1
ATOM 779 O O . VAL A 1 106 ? -43.55141 -1.73090 6.07609 1.000 47.41968 123 VAL A O 1
ATOM 783 N N . SER A 1 107 ? -42.07779 -2.24693 4.46015 1.000 46.01524 124 SER A N 1
ATOM 784 C CA . SER A 1 107 ? -41.32536 -3.14379 5.33080 1.000 48.73560 124 SER A CA 1
ATOM 785 C C . SER A 1 107 ? -40.70267 -2.38140 6.49636 1.000 45.87649 124 SER A C 1
ATOM 786 O O . SER A 1 107 ? -40.79545 -2.80729 7.65293 1.000 41.46553 124 SER A O 1
ATOM 789 N N . HIS A 1 108 ? -40.08046 -1.23534 6.20969 1.000 44.20550 125 HIS A N 1
ATOM 790 C CA . HIS A 1 108 ? -39.43731 -0.44591 7.25860 1.000 47.85990 125 HIS A CA 1
ATOM 791 C C . HIS A 1 108 ? -40.46473 0.15694 8.21296 1.000 51.05872 125 HIS A C 1
ATOM 792 O O . HIS A 1 108 ? -40.30224 0.09390 9.43757 1.000 43.57314 125 HIS A O 1
ATOM 799 N N . SER A 1 109 ? -41.52789 0.75631 7.67071 1.000 42.28764 126 SER A N 1
ATOM 800 C CA . SER A 1 109 ? -42.52604 1.39291 8.52594 1.000 50.26982 126 SER A CA 1
ATOM 801 C C . SER A 1 109 ? -43.26545 0.38257 9.39784 1.000 46.98239 126 SER A C 1
ATOM 802 O O . SER A 1 109 ? -43.64859 0.70930 10.52595 1.000 53.05853 126 SER A O 1
ATOM 805 N N . SER A 1 110 ? -43.48830 -0.83409 8.89934 1.000 48.07543 127 SER A N 1
ATOM 806 C CA . SER A 1 110 ? -44.14302 -1.85091 9.71829 1.000 47.52969 127 SER A CA 1
ATOM 807 C C . SER A 1 110 ? -43.26988 -2.24346 10.90129 1.000 54.79175 127 SER A C 1
ATOM 808 O O . SER A 1 110 ? -43.77066 -2.46210 12.01225 1.000 45.21562 127 SER A O 1
ATOM 811 N N . CYS A 1 111 ? -41.95995 -2.33406 10.67884 1.000 47.47451 128 CYS A N 1
ATOM 812 C CA . CYS A 1 111 ? -41.03898 -2.63537 11.76569 1.000 46.96839 128 CYS A CA 1
ATOM 813 C C . CYS A 1 111 ? -41.00880 -1.50437 12.78995 1.000 43.81169 128 CYS A C 1
ATOM 814 O O . CYS A 1 111 ? -41.06711 -1.75000 13.99992 1.000 43.83380 128 CYS A O 1
ATOM 817 N N . GLU A 1 112 ? -40.94032 -0.25340 12.32415 1.000 47.51703 129 GLU A N 1
ATOM 818 C CA . GLU A 1 112 ? -40.81737 0.87316 13.24787 1.000 52.65102 129 GLU A CA 1
ATOM 819 C C . GLU A 1 112 ? -42.09729 1.09190 14.04818 1.000 50.26270 129 GLU A C 1
ATOM 820 O O . GLU A 1 112 ? -42.04129 1.44511 15.23183 1.000 55.28944 129 GLU A O 1
ATOM 826 N N . ASN A 1 113 ? -43.25979 0.90135 13.42170 1.000 50.05818 130 ASN A N 1
ATOM 827 C CA . ASN A 1 113 ? -44.51603 1.05134 14.14873 1.000 51.19435 130 ASN A CA 1
ATOM 828 C C . ASN A 1 113 ? -44.66433 -0.00254 15.24068 1.000 49.85399 130 ASN A C 1
ATOM 829 O O . ASN A 1 113 ? -45.23495 0.28202 16.29919 1.000 55.08420 130 ASN A O 1
ATOM 834 N N . PHE A 1 114 ? -44.16117 -1.21799 15.00822 1.000 42.39408 131 PHE A N 1
ATOM 835 C CA . PHE A 1 114 ? -44.16354 -2.22780 16.06289 1.000 50.20617 131 PHE A CA 1
ATOM 836 C C . PHE A 1 114 ? -43.27165 -1.80558 17.22136 1.000 52.10103 131 PHE A C 1
ATOM 837 O O . PHE A 1 114 ? -43.64388 -1.95444 18.39158 1.000 48.38799 131 PHE A O 1
ATOM 845 N N . LEU A 1 115 ? -42.08052 -1.29095 16.91329 1.000 46.83645 132 LEU A N 1
ATOM 846 C CA . LEU A 1 115 ? -41.15687 -0.88616 17.96465 1.000 48.25678 132 LEU A CA 1
ATOM 847 C C . LEU A 1 115 ? -41.67681 0.31473 18.73895 1.000 47.41108 132 LEU A C 1
ATOM 848 O O . LEU A 1 115 ? -41.46390 0.40258 19.95294 1.000 52.62820 132 LEU A O 1
ATOM 853 N N . ASN A 1 116 ? -42.36410 1.23917 18.06136 1.000 47.34523 133 ASN A N 1
ATOM 854 C CA . ASN A 1 116 ? -42.76416 2.50031 18.67525 1.000 50.54214 133 ASN A CA 1
ATOM 855 C C . ASN A 1 116 ? -43.99661 2.37470 19.56312 1.000 57.73102 133 ASN A C 1
ATOM 856 O O . ASN A 1 116 ? -44.22890 3.25334 20.39926 1.000 64.42098 133 ASN A O 1
ATOM 861 N N . SER A 1 117 ? -44.79053 1.32037 19.40233 1.000 68.80885 134 SER A N 1
ATOM 862 C CA . SER A 1 117 ? -45.94545 1.13337 20.26599 1.000 61.95589 134 SER A CA 1
ATOM 863 C C . SER A 1 117 ? -45.50092 0.82596 21.68978 1.000 66.76859 134 SER A C 1
ATOM 864 O O . SER A 1 117 ? -44.41256 0.29575 21.92822 1.000 69.82048 134 SER A O 1
ATOM 867 N N . ASP A 1 118 ? -46.35917 1.17634 22.64247 1.000 68.46096 135 ASP A N 1
ATOM 868 C CA . ASP A 1 118 ? -46.12513 0.85863 24.04265 1.000 66.51769 135 ASP A CA 1
ATOM 869 C C . ASP A 1 118 ? -47.26010 -0.02721 24.53772 1.000 71.44085 135 ASP A C 1
ATOM 870 O O . ASP A 1 118 ? -47.84905 0.23177 25.59183 1.000 85.92381 135 ASP A O 1
ATOM 875 N N . GLN A 1 119 ? -47.58117 -1.06562 23.77040 1.000 67.33409 136 GLN A N 1
ATOM 876 C CA . GLN A 1 119 ? -48.72070 -1.93340 24.03043 1.000 64.14036 136 GLN A CA 1
ATOM 877 C C . GLN A 1 119 ? -48.27291 -3.38685 24.00898 1.000 53.46275 136 GLN A C 1
ATOM 878 O O . GLN A 1 119 ? -47.18956 -3.71478 23.52061 1.000 58.54584 136 GLN A O 1
ATOM 884 N N . ASN A 1 120 ? -49.12630 -4.26898 24.53067 1.000 59.24936 137 ASN A N 1
ATOM 885 C CA . ASN A 1 120 ? -48.88086 -5.69352 24.36744 1.000 58.83901 137 ASN A CA 1
ATOM 886 C C . ASN A 1 120 ? -48.95503 -6.05843 22.88310 1.000 46.97265 137 ASN A C 1
ATOM 887 O O . ASN A 1 120 ? -49.38566 -5.26762 22.04120 1.000 57.38091 137 ASN A O 1
ATOM 892 N N . ILE A 1 121 ? -48.51816 -7.27792 22.56270 1.000 48.96934 138 ILE A N 1
ATOM 893 C CA . ILE A 1 121 ? -48.35788 -7.63729 21.15820 1.000 45.69392 138 ILE A CA 1
ATOM 894 C C . ILE A 1 121 ? -49.70725 -7.69448 20.44468 1.000 52.10104 138 ILE A C 1
ATOM 895 O O . ILE A 1 121 ? -49.79886 -7.35866 19.25733 1.000 51.26640 138 ILE A O 1
ATOM 900 N N . ASP A 1 122 ? -50.77799 -8.07730 21.14672 1.000 55.54566 139 ASP A N 1
ATOM 901 C CA . ASP A 1 122 ? -52.08357 -8.16724 20.49766 1.000 56.50695 139 ASP A CA 1
ATOM 902 C C . ASP A 1 122 ? -52.63087 -6.78203 20.17636 1.000 60.49684 139 ASP A C 1
ATOM 903 O O . ASP A 1 122 ? -53.12886 -6.54104 19.06997 1.000 66.83755 139 ASP A O 1
ATOM 908 N N . THR A 1 123 ? -52.54707 -5.85493 21.13376 1.000 58.39792 140 THR A N 1
ATOM 909 C CA . THR A 1 123 ? -52.98646 -4.48754 20.87106 1.000 64.55901 140 THR A CA 1
ATOM 910 C C . THR A 1 123 ? -52.10549 -3.82181 19.82016 1.000 65.08529 140 THR A C 1
ATOM 911 O O . THR A 1 123 ? -52.60817 -3.11065 18.94123 1.000 59.12323 140 THR A O 1
ATOM 915 N N . THR A 1 124 ? -50.79102 -4.05503 19.89109 1.000 47.60529 141 THR A N 1
ATOM 916 C CA . THR A 1 124 ? -49.86178 -3.46975 18.92767 1.000 56.30674 141 THR A CA 1
ATOM 917 C C . THR A 1 124 ? -50.20975 -3.88286 17.50150 1.000 54.06435 141 THR A C 1
ATOM 918 O O . THR A 1 124 ? -50.22594 -3.05004 16.58676 1.000 53.97378 141 THR A O 1
ATOM 922 N N . LEU A 1 125 ? -50.49560 -5.17062 17.29396 1.000 55.25320 142 LEU A N 1
ATOM 923 C CA . LEU A 1 125 ? -50.86243 -5.64232 15.96165 1.000 57.25988 142 LEU A CA 1
ATOM 924 C C . LEU A 1 125 ? -52.17649 -5.02373 15.49353 1.000 65.35422 142 LEU A C 1
ATOM 925 O O . LEU A 1 125 ? -52.34254 -4.72957 14.30412 1.000 64.70096 142 LEU A O 1
ATOM 930 N N . SER A 1 126 ? -53.12334 -4.81441 16.41360 1.000 65.52960 143 SER A N 1
ATOM 931 C CA . SER A 1 126 ? -54.37604 -4.16508 16.04066 1.000 69.49177 143 SER A CA 1
ATOM 932 C C . SER A 1 126 ? -54.15406 -2.72152 15.60954 1.000 62.26802 143 SER A C 1
ATOM 933 O O . SER A 1 126 ? -54.88374 -2.21372 14.75218 1.000 76.32523 143 SER A O 1
ATOM 936 N N . LEU A 1 127 ? -53.15416 -2.05035 16.18124 1.000 63.98129 144 LEU A N 1
ATOM 937 C CA . LEU A 1 127 ? -52.93855 -0.63876 15.88291 1.000 63.22399 144 LEU A CA 1
ATOM 938 C C . LEU A 1 127 ? -52.17579 -0.44256 14.57878 1.000 73.80480 144 LEU A C 1
ATOM 939 O O . LEU A 1 127 ? -52.44575 0.50900 13.83650 1.000 73.20550 144 LEU A O 1
ATOM 944 N N . ILE A 1 128 ? -51.21677 -1.32568 14.28496 1.000 61.39747 145 ILE A N 1
ATOM 945 C CA . ILE A 1 128 ? -50.35334 -1.13630 13.12423 1.000 60.22884 145 ILE A CA 1
ATOM 946 C C . ILE A 1 128 ? -50.93297 -1.72764 11.84731 1.000 64.75533 145 ILE A C 1
ATOM 947 O O . ILE A 1 128 ? -50.34687 -1.53958 10.76995 1.000 74.63535 145 ILE A O 1
ATOM 952 N N . THR A 1 129 ? -52.06170 -2.42995 11.92572 1.000 65.26366 146 THR A N 1
ATOM 953 C CA . THR A 1 129 ? -52.70822 -3.00322 10.75082 1.000 74.50563 146 THR A CA 1
ATOM 954 C C . THR A 1 129 ? -53.91354 -2.20011 10.28071 1.000 88.93109 146 THR A C 1
ATOM 955 O O . THR 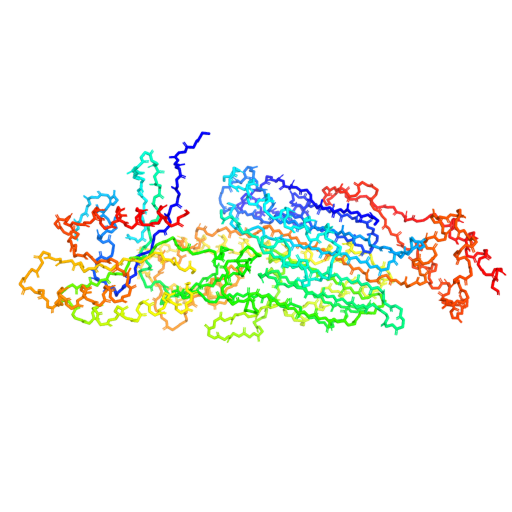A 1 129 ? -54.09432 -2.01250 9.07356 1.000 96.16578 146 THR A O 1
ATOM 959 N N . GLN A 1 130 ? -54.74424 -1.72335 11.20142 1.000 88.32891 147 GLN A N 1
ATOM 960 C CA . GLN A 1 130 ? -55.94385 -0.97713 10.83508 1.000 96.33295 147 GLN A CA 1
ATOM 961 C C . GLN A 1 130 ? -55.60292 0.45281 10.43171 1.000 96.35717 147 GLN A C 1
ATOM 962 O O . GLN A 1 130 ? -55.51520 1.34095 11.27918 1.000 97.24050 147 GLN A O 1
ATOM 968 N N . HIS A 1 146 ? -50.84062 -1.03026 -2.70455 1.000 80.81435 163 HIS A N 1
ATOM 969 C CA . HIS A 1 146 ? -51.27283 -2.29864 -2.12783 1.000 90.87574 163 HIS A CA 1
ATOM 970 C C . HIS A 1 146 ? -50.08935 -3.23234 -1.86853 1.000 88.51799 163 HIS A C 1
ATOM 971 O O . HIS A 1 146 ? -50.16123 -4.42949 -2.14613 1.000 89.43331 163 HIS A O 1
ATOM 973 N N . THR A 1 147 ? -49.00496 -2.68206 -1.33033 1.000 70.45297 164 THR A N 1
ATOM 974 C CA . THR A 1 147 ? -47.79165 -3.44796 -1.09398 1.000 61.14659 164 THR A CA 1
ATOM 975 C C . THR A 1 147 ? -47.80093 -4.04806 0.30681 1.000 60.60282 164 THR A C 1
ATOM 976 O O . THR A 1 147 ? -48.41132 -3.51093 1.23359 1.000 57.92767 164 THR A O 1
ATOM 980 N N . GLU A 1 148 ? -47.10815 -5.17201 0.45397 1.000 57.30669 165 GLU A N 1
ATOM 981 C CA . GLU A 1 148 ? -47.22530 -6.00216 1.64166 1.000 48.47030 165 GLU A CA 1
ATOM 982 C C . GLU A 1 148 ? -45.85192 -6.33186 2.21298 1.000 48.88874 165 GLU A C 1
ATOM 983 O O . GLU A 1 148 ? -44.83432 -6.30446 1.51666 1.000 43.00690 165 GLU A O 1
ATOM 989 N N . ALA A 1 149 ? -45.84531 -6.66432 3.50044 1.000 42.08868 166 ALA A N 1
ATOM 990 C CA . ALA A 1 149 ? -44.66083 -7.18350 4.16136 1.000 42.86837 166 ALA A CA 1
ATOM 991 C C . ALA A 1 149 ? -45.09898 -8.15993 5.24169 1.000 43.44515 166 ALA A C 1
ATOM 992 O O . ALA A 1 149 ? -46.07740 -7.91274 5.95113 1.000 42.99025 166 ALA A O 1
ATOM 994 N N . SER A 1 150 ? -44.37819 -9.26764 5.35029 1.000 35.75221 167 SER A N 1
ATOM 995 C CA . SER A 1 150 ? -44.55991 -10.21643 6.43516 1.000 42.19051 167 SER A CA 1
ATOM 996 C C . SER A 1 150 ? -43.72604 -9.78110 7.63829 1.000 48.41822 167 SER A C 1
ATOM 997 O O . SER A 1 150 ? -42.81432 -8.96194 7.52178 1.000 41.32040 167 SER A O 1
ATOM 1000 N N . MET A 1 151 ? -44.04437 -10.33840 8.80585 1.000 37.62954 168 MET A N 1
ATOM 1001 C CA . MET A 1 151 ? -43.38568 -9.89782 10.02962 1.000 44.46554 168 MET A CA 1
ATOM 1002 C C . MET A 1 151 ? -43.30750 -11.02863 11.04439 1.000 38.49448 168 MET A C 1
ATOM 1003 O O . MET A 1 151 ? -44.29031 -11.73760 11.27263 1.000 40.99429 168 MET A O 1
ATOM 1008 N N . ALA A 1 152 ? -42.13592 -11.17926 11.65445 1.000 33.29558 169 ALA A N 1
ATOM 1009 C CA . ALA A 1 152 ? -41.94215 -12.00675 12.83483 1.000 37.77461 169 ALA A CA 1
ATOM 1010 C C . ALA A 1 152 ? -41.45104 -11.09714 13.94669 1.000 38.76436 169 ALA A C 1
ATOM 1011 O O . ALA A 1 152 ? -40.47179 -10.36927 13.76226 1.000 39.23319 169 ALA A O 1
ATOM 1013 N N . ALA A 1 153 ? -42.13157 -11.11814 15.08864 1.000 36.32745 170 ALA A N 1
ATOM 1014 C CA . ALA A 1 153 ? -41.82838 -10.13208 16.11090 1.000 36.60048 170 ALA A CA 1
ATOM 1015 C C . ALA A 1 153 ? -42.12010 -10.70181 17.48829 1.000 39.38314 170 ALA A C 1
ATOM 1016 O O . ALA A 1 153 ? -42.90595 -11.64106 17.64373 1.000 37.67837 170 ALA A O 1
ATOM 1018 N N . PHE A 1 154 ? -41.48322 -10.11024 18.49713 1.000 35.76810 171 PHE A N 1
ATOM 1019 C CA . PHE A 1 154 ? -41.76902 -10.50756 19.86475 1.000 38.49791 171 PHE A CA 1
ATOM 1020 C C . PHE A 1 154 ? -41.49102 -9.35578 20.81745 1.000 39.50343 171 PHE A C 1
ATOM 1021 O O . PHE A 1 154 ? -40.77590 -8.40179 20.49340 1.000 37.10692 171 PHE A O 1
ATOM 1029 N N . ILE A 1 155 ? -42.08022 -9.47075 22.00565 1.000 41.86044 172 ILE A N 1
ATOM 1030 C CA . ILE A 1 155 ? -41.86987 -8.55695 23.12106 1.000 36.69299 172 ILE A CA 1
ATOM 1031 C C . ILE A 1 155 ? -41.63692 -9.40536 24.35987 1.000 38.14256 172 ILE A C 1
ATOM 1032 O O . ILE A 1 155 ? -42.34023 -10.39703 24.57854 1.000 38.91395 172 ILE A O 1
ATOM 1037 N N . TYR A 1 156 ? -40.65413 -9.02656 25.17157 1.000 41.63008 173 TYR A N 1
ATOM 1038 C CA . TYR A 1 156 ? -40.47200 -9.68861 26.45293 1.000 40.33221 173 TYR A CA 1
ATOM 1039 C C . TYR A 1 156 ? -40.20709 -8.64154 27.51882 1.000 39.76702 173 TYR A C 1
ATOM 1040 O O . TYR A 1 156 ? -39.70854 -7.55056 27.23520 1.000 37.62342 173 TYR A O 1
ATOM 1049 N N . GLN A 1 157 ? -40.55306 -8.98790 28.75138 1.000 39.82971 174 GLN A N 1
ATOM 1050 C CA . GLN A 1 157 ? -40.42516 -8.05653 29.85533 1.000 39.98442 174 GLN A CA 1
ATOM 1051 C C . GLN A 1 157 ? -40.34690 -8.85783 31.14266 1.000 47.73973 174 GLN A C 1
ATOM 1052 O O . GLN A 1 157 ? -41.00590 -9.89324 31.27532 1.000 44.84079 174 GLN A O 1
ATOM 1058 N N . ASN A 1 158 ? -39.52221 -8.38634 32.07121 1.000 41.57897 175 ASN A N 1
ATOM 1059 C CA . ASN A 1 158 ? -39.49567 -8.96287 33.40401 1.000 48.83889 175 ASN A CA 1
ATOM 1060 C C . ASN A 1 158 ? -40.73280 -8.51925 34.16924 1.000 57.51864 175 ASN A C 1
ATOM 1061 O O . ASN A 1 158 ? -41.06191 -7.33014 34.19794 1.000 62.05922 175 ASN A O 1
ATOM 1066 N N . HIS A 1 159 ? -41.42804 -9.47647 34.77724 1.000 59.31783 176 HIS A N 1
ATOM 1067 C CA . HIS A 1 159 ? -42.57801 -9.17529 35.61035 1.000 60.64040 176 HIS A CA 1
ATOM 1068 C C . HIS A 1 159 ? -42.27999 -9.57661 37.04829 1.000 69.06308 176 HIS A C 1
ATOM 1069 O O . HIS A 1 159 ? -41.89998 -10.73057 37.29929 1.000 68.62913 176 HIS A O 1
ATOM 1076 N N . PRO A 1 160 ? -42.41770 -8.66051 38.00447 1.000 75.31436 177 PRO A N 1
ATOM 1077 C CA . PRO A 1 160 ? -42.14367 -8.99586 39.40756 1.000 81.40788 177 PRO A CA 1
ATOM 1078 C C . PRO A 1 160 ? -42.93375 -10.21179 39.86785 1.000 81.25851 177 PRO A C 1
ATOM 1079 O O . PRO A 1 160 ? -44.13510 -10.32909 39.61787 1.000 76.49564 177 PRO A O 1
ATOM 1083 N N . GLY A 1 161 ? -42.24063 -11.13061 40.54089 1.000 83.43982 178 GLY A N 1
ATOM 1084 C CA . GLY A 1 161 ? -42.84075 -12.36548 40.99983 1.000 80.63114 178 GLY A CA 1
ATOM 1085 C C . GLY A 1 161 ? -43.06243 -13.41259 39.93155 1.000 83.40120 178 GLY A C 1
ATOM 1086 O O . GLY A 1 161 ? -43.45184 -14.53851 40.26521 1.000 80.67297 178 GLY A O 1
ATOM 1087 N N . LYS A 1 162 ? -42.82551 -13.08963 38.66068 1.000 61.53487 179 LYS A N 1
ATOM 1088 C CA . LYS A 1 162 ? -43.06003 -14.02515 37.56902 1.000 66.94621 179 LYS A CA 1
ATOM 1089 C C . LYS A 1 162 ? -41.85614 -14.24983 36.66858 1.000 75.10236 179 LYS A C 1
ATOM 1090 O O . LYS A 1 162 ? -41.80875 -15.28505 35.99320 1.000 86.73593 179 LYS A O 1
ATOM 1096 N N . GLY A 1 163 ? -40.89309 -13.33321 36.62581 1.000 66.59357 180 GLY A N 1
ATOM 1097 C CA . GLY A 1 163 ? -39.76742 -13.48159 35.72486 1.000 56.76800 180 GLY A CA 1
ATOM 1098 C C . GLY A 1 163 ? -40.09619 -12.99294 34.32466 1.000 48.68920 180 GLY A C 1
ATOM 1099 O O . GLY A 1 163 ? -41.06453 -12.26268 34.09676 1.000 47.39976 180 GLY A O 1
ATOM 1100 N N . TYR A 1 164 ? -39.27011 -13.41480 33.37072 1.000 44.24424 181 TYR A N 1
ATOM 1101 C CA . TYR A 1 164 ? -39.42237 -12.97972 31.98844 1.000 39.19305 181 TYR A CA 1
ATOM 1102 C C . TYR A 1 164 ? -40.58946 -13.69791 31.32437 1.000 51.36213 181 TYR A C 1
ATOM 1103 O O . TYR A 1 164 ? -40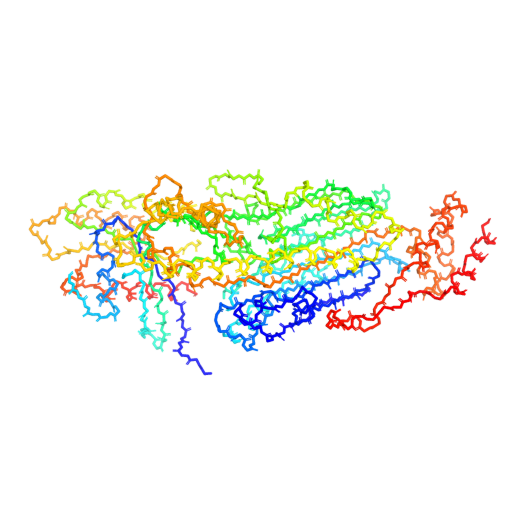.71411 -14.92334 31.41865 1.000 50.09059 181 TYR A O 1
ATOM 1112 N N . ILE A 1 165 ? -41.43794 -12.93587 30.64301 1.000 48.19870 182 ILE A N 1
ATOM 1113 C CA . ILE A 1 165 ? -42.49520 -13.49185 29.80906 1.000 41.37501 182 ILE A CA 1
ATOM 1114 C C . ILE A 1 165 ? -42.35056 -12.88466 28.42426 1.000 48.88419 182 ILE A C 1
ATOM 1115 O O . ILE A 1 165 ? -42.18084 -11.66742 28.29282 1.000 44.73468 182 ILE A O 1
ATOM 1120 N N . GLY A 1 166 ? -42.39507 -13.72945 27.39872 1.000 40.94237 183 GLY A N 1
ATOM 1121 C CA . GLY A 1 166 ? -42.25898 -13.29448 26.02022 1.000 40.41773 183 GLY A CA 1
ATOM 1122 C C . GLY A 1 166 ? -43.54653 -13.54447 25.25475 1.000 40.58854 183 GLY A C 1
ATOM 1123 O O . GLY A 1 166 ? -44.14560 -14.61333 25.36427 1.000 42.76841 183 GLY A O 1
ATOM 1124 N N . GLU A 1 167 ? -43.96980 -12.53429 24.50405 1.000 43.17518 184 GLU A N 1
ATOM 1125 C CA . GLU A 1 167 ? -45.10007 -12.63988 23.59291 1.000 39.37823 184 GLU A CA 1
ATOM 1126 C C . GLU A 1 167 ? -44.55871 -12.70180 22.17479 1.000 45.86066 184 GLU A C 1
ATOM 1127 O O . GLU A 1 167 ? -43.73749 -11.86448 21.79255 1.000 41.06840 184 GLU A O 1
ATOM 1133 N N . PHE A 1 168 ? -45.00965 -13.68734 21.40082 1.000 38.17239 185 PHE A N 1
ATOM 1134 C CA . PHE A 1 168 ? -44.46091 -13.94514 20.07578 1.000 42.15610 185 PHE A CA 1
ATOM 1135 C C . PHE A 1 168 ? -45.56940 -13.90484 19.03770 1.000 35.89513 185 PHE A C 1
ATOM 1136 O O . PHE A 1 168 ? -46.67675 -14.39477 19.27901 1.000 42.66394 185 PHE A O 1
ATOM 1144 N N . ALA A 1 169 ? -45.26294 -13.32134 17.88100 1.000 40.08650 186 ALA A N 1
ATOM 1145 C CA . ALA A 1 169 ? -46.19723 -13.27477 16.76620 1.000 38.96210 186 ALA A CA 1
ATOM 1146 C C . ALA A 1 169 ? -45.42573 -13.46000 15.47057 1.000 40.59371 186 ALA A C 1
ATOM 1147 O O . ALA A 1 169 ? -44.36186 -12.86553 15.28434 1.000 44.60548 186 ALA A O 1
ATOM 1149 N N . ASN A 1 170 ? -45.96078 -14.28989 14.58094 1.000 39.90380 187 ASN A N 1
ATOM 1150 C CA . ASN A 1 170 ? -45.33229 -14.55620 13.29493 1.000 42.54120 187 ASN A CA 1
ATOM 1151 C C . ASN A 1 170 ? -46.40182 -14.51008 12.21648 1.000 39.03646 187 ASN A C 1
ATOM 1152 O O . ASN A 1 170 ? -47.43218 -15.18044 12.32780 1.000 40.06243 187 ASN A O 1
ATOM 1157 N N . ILE A 1 171 ? -46.16468 -13.70711 11.18672 1.000 38.93408 188 ILE A N 1
ATOM 1158 C CA . ILE A 1 171 ? -47.10135 -13.53043 10.08322 1.000 38.90644 188 ILE A CA 1
ATOM 1159 C C . ILE A 1 171 ? -46.29268 -13.69626 8.80959 1.000 36.79599 188 ILE A C 1
ATOM 1160 O O . ILE A 1 171 ? -45.51403 -12.80783 8.45093 1.000 37.80707 188 ILE A O 1
ATOM 1165 N N . GLY A 1 172 ? -46.45771 -14.82197 8.13726 1.000 36.25725 189 GLY A N 1
ATOM 1166 C CA . GLY A 1 172 ? -45.67466 -15.12518 6.95903 1.000 38.16428 189 GLY A CA 1
ATOM 1167 C C . GLY A 1 172 ? -44.68709 -16.25102 7.19351 1.000 42.37839 189 GLY A C 1
ATOM 1168 O O . GLY A 1 172 ? -44.86649 -17.11249 8.06075 1.000 37.11200 189 GLY A O 1
ATOM 1169 N N . ASP A 1 173 ? -43.61743 -16.24125 6.39238 1.000 33.19743 190 ASP A N 1
ATOM 1170 C CA . ASP A 1 173 ? -42.66154 -17.34205 6.38480 1.000 42.01020 190 ASP A CA 1
ATOM 1171 C C . ASP A 1 173 ? -41.30732 -16.95939 6.97966 1.000 33.54289 190 ASP A C 1
ATOM 1172 O O . ASP A 1 173 ? -40.29799 -17.60507 6.68060 1.000 39.91954 190 ASP A O 1
ATOM 1177 N N . GLY A 1 174 ? -41.26328 -15.93500 7.82414 1.000 39.37692 191 GLY A N 1
ATOM 1178 C CA . GLY A 1 174 ? -40.15614 -15.80310 8.74794 1.000 34.11461 191 GLY A CA 1
ATOM 1179 C C . GLY A 1 174 ? -40.20664 -16.90347 9.79520 1.000 38.20964 191 GLY A C 1
ATOM 1180 O O . GLY A 1 174 ? -41.16733 -17.66636 9.89705 1.000 37.48999 191 GLY A O 1
ATOM 1181 N N . LEU A 1 175 ? -39.15310 -16.98678 10.60272 1.000 37.80794 192 LEU A N 1
ATOM 1182 C CA . LEU A 1 175 ? -39.06394 -18.04563 11.59717 1.000 35.17122 192 LEU A CA 1
ATOM 1183 C C . LEU A 1 175 ? -38.47159 -17.50644 12.89148 1.000 39.74930 192 LEU A C 1
ATOM 1184 O O . LEU A 1 175 ? -37.53200 -16.70959 12.85903 1.000 35.77853 192 LEU A O 1
ATOM 1189 N N . ILE A 1 176 ? -39.01368 -17.95069 14.02793 1.000 34.86372 193 ILE A N 1
ATOM 1190 C CA . ILE A 1 176 ? -38.47546 -17.62366 15.34840 1.000 37.88206 193 ILE A CA 1
ATOM 1191 C C . ILE A 1 176 ? -38.13318 -18.91939 16.07596 1.000 35.73830 193 ILE A C 1
ATOM 1192 O O . ILE A 1 176 ? -38.96374 -19.83018 16.15245 1.000 37.05235 193 ILE A O 1
ATOM 1197 N N . ILE A 1 177 ? -36.92209 -18.99132 16.62956 1.000 33.43281 194 ILE A N 1
ATOM 1198 C CA . ILE A 1 177 ? -36.47531 -20.14220 17.40617 1.000 33.86971 194 ILE A CA 1
ATOM 1199 C C . ILE A 1 177 ? -35.97059 -19.65400 18.76008 1.000 40.68119 194 ILE A C 1
ATOM 1200 O O . ILE A 1 177 ? -35.22241 -18.67270 18.82997 1.000 39.90641 194 ILE A O 1
ATOM 1205 N N . ILE A 1 178 ? -36.39053 -20.32958 19.83032 1.000 41.70778 195 ILE A N 1
ATOM 1206 C CA . ILE A 1 178 ? -35.98998 -20.01143 21.19883 1.000 40.62471 195 ILE A CA 1
ATOM 1207 C C . ILE A 1 178 ? -35.11142 -21.14424 21.71702 1.000 44.02062 195 ILE A C 1
ATOM 1208 O O . ILE A 1 178 ? -35.51728 -22.31373 21.69057 1.000 43.42189 195 ILE A O 1
ATOM 1213 N N . LEU A 1 179 ? -33.91580 -20.79992 22.19515 1.000 38.28055 196 LEU A N 1
ATOM 1214 C CA . LEU A 1 179 ? -32.97608 -21.76371 22.75532 1.000 38.94671 196 LEU A CA 1
ATOM 1215 C C . LEU A 1 179 ? -32.58961 -21.34557 24.16755 1.000 41.65741 196 LEU A C 1
ATOM 1216 O O . LEU A 1 179 ? -32.77437 -20.19325 24.56354 1.000 43.14075 196 LEU A O 1
ATOM 1221 N N . ASP A 1 180 ? -32.04894 -22.29304 24.93357 1.000 47.06712 197 ASP A N 1
ATOM 1222 C CA . ASP A 1 180 ? -31.53140 -21.97708 26.25645 1.000 47.43655 197 ASP A CA 1
ATOM 1223 C C . ASP A 1 180 ? -30.05088 -21.61167 26.14560 1.000 48.02259 197 ASP A C 1
ATOM 1224 O O . ASP A 1 180 ? -29.46114 -21.64885 25.06294 1.000 44.87699 197 ASP A O 1
ATOM 1229 N N . LYS A 1 181 ? -29.43265 -21.26473 27.28105 1.000 46.95530 198 LYS A N 1
ATOM 1230 C CA . LYS A 1 181 ? -28.05736 -20.77095 27.25401 1.000 54.27836 198 LYS A CA 1
ATOM 1231 C C . LYS A 1 181 ? -27.05744 -21.82612 26.79470 1.000 48.59428 198 LYS A C 1
ATOM 1232 O O . LYS A 1 181 ? -25.91759 -21.47816 26.47164 1.000 62.32432 198 LYS A O 1
ATOM 1238 N N . ARG A 1 182 ? -27.44774 -23.09858 26.76282 1.000 54.59568 199 ARG A N 1
ATOM 1239 C CA . ARG A 1 182 ? -26.60552 -24.16355 26.23519 1.000 63.12666 199 ARG A CA 1
ATOM 1240 C C . ARG A 1 182 ? -26.97824 -24.54051 24.80661 1.000 50.73352 199 ARG A C 1
ATOM 1241 O O . ARG A 1 182 ? -26.54786 -25.59026 24.31733 1.000 59.57238 199 ARG A O 1
ATOM 1249 N N . PHE A 1 183 ? -27.77197 -23.70546 24.13617 1.000 52.37589 200 PHE A N 1
ATOM 1250 C CA . PHE A 1 183 ? -28.14886 -23.85452 22.73407 1.000 57.68911 200 PHE A CA 1
ATOM 1251 C C . PHE A 1 183 ? -29.01965 -25.07674 22.47259 1.000 59.89565 200 PHE A C 1
ATOM 1252 O O . PHE A 1 183 ? -29.04737 -25.58483 21.34876 1.000 59.75481 200 PHE A O 1
ATOM 1260 N N . LYS A 1 184 ? -29.74542 -25.55603 23.47978 1.000 55.09956 201 LYS A N 1
ATOM 1261 C CA . LYS A 1 184 ? -30.76210 -26.57828 23.27784 1.000 46.86001 201 LYS A CA 1
ATOM 1262 C C . LYS A 1 184 ? -32.08458 -25.91454 22.90538 1.000 58.27638 201 LYS A C 1
ATOM 1263 O O . LYS A 1 184 ? -32.54233 -24.99782 23.59501 1.000 52.76927 201 LYS A O 1
ATOM 1265 N N . ILE A 1 185 ? -32.69912 -26.38764 21.81784 1.000 51.38156 202 ILE A N 1
ATOM 1266 C CA . ILE A 1 185 ? -33.92455 -25.77264 21.31950 1.000 57.39398 202 ILE A CA 1
ATOM 1267 C C . ILE A 1 185 ? -35.04375 -25.93679 22.33814 1.000 42.27489 202 ILE A C 1
ATOM 1268 O O . ILE A 1 185 ? -35.27594 -27.03131 22.86286 1.000 54.89845 202 ILE A O 1
ATOM 1273 N N . LYS A 1 186 ? -35.74029 -24.83850 22.62565 1.000 49.96443 203 LYS A N 1
ATOM 1274 C CA . LYS A 1 186 ? -36.86071 -24.81064 23.56203 1.000 53.00056 203 LYS A CA 1
ATOM 1275 C C . LYS A 1 186 ? -38.21486 -24.70013 22.88239 1.000 54.34033 203 LYS A C 1
ATOM 1276 O O . LYS A 1 186 ? -39.17721 -25.31807 23.33760 1.000 52.93400 203 LYS A O 1
ATOM 1282 N N . HIS A 1 187 ? -38.31307 -23.90797 21.81633 1.000 42.53862 204 HIS A N 1
ATOM 1283 C CA . HIS A 1 187 ? -39.57312 -23.65596 21.13068 1.000 51.75907 204 HIS A CA 1
ATOM 1284 C C . HIS A 1 187 ? -39.26325 -23.11483 19.74473 1.000 49.15108 204 HIS A C 1
ATOM 1285 O O . HIS A 1 187 ? -38.19573 -22.54691 19.50507 1.000 42.43514 204 HIS A O 1
ATOM 1292 N N . MET A 1 188 ? -40.21457 -23.29644 18.83600 1.000 45.73107 205 MET A N 1
ATOM 1293 C CA . MET A 1 188 ? -40.10191 -22.77246 17.48357 1.000 40.16340 205 MET A CA 1
ATOM 1294 C C . MET A 1 188 ? -41.43831 -22.17020 17.07971 1.000 50.93851 205 MET A C 1
ATOM 1295 O O . MET A 1 188 ? -42.47339 -22.83890 17.16736 1.000 49.53987 205 MET A O 1
ATOM 1300 N N . VAL A 1 189 ? -41.41689 -20.90770 16.66062 1.000 39.58463 206 VAL A N 1
ATOM 1301 C CA . VAL A 1 189 ? -42.59363 -20.25035 16.10136 1.000 44.12331 206 VAL A CA 1
ATOM 1302 C C . VAL A 1 189 ? -42.50952 -20.45758 14.59296 1.000 45.36213 206 VAL A C 1
ATOM 1303 O O . VAL A 1 189 ? -41.72387 -19.80560 13.90866 1.000 43.54787 206 VAL A O 1
ATOM 1307 N N . SER A 1 190 ? -43.31733 -21.37476 14.07508 1.000 35.44138 207 SER A N 1
ATOM 1308 C CA . SER A 1 190 ? -43.10997 -21.88358 12.72859 1.000 48.08382 207 SER A CA 1
ATOM 1309 C C . SER A 1 190 ? -43.56212 -20.88413 11.66533 1.000 42.88771 207 SER A C 1
ATOM 1310 O O . SER A 1 190 ? -44.37866 -19.98949 11.90989 1.000 41.88191 207 SER A O 1
ATOM 1313 N N . ALA A 1 191 ? -43.01130 -21.06378 10.46621 1.000 41.40990 208 ALA A N 1
ATOM 1314 C CA . ALA A 1 191 ? -43.42059 -20.32753 9.28137 1.000 43.53663 208 ALA A CA 1
ATOM 1315 C C . ALA A 1 191 ? -44.69238 -20.92589 8.69113 1.000 49.26547 208 ALA A C 1
ATOM 1316 O O . ALA A 1 191 ? -44.95011 -22.12610 8.80927 1.000 46.45545 208 ALA A O 1
ATOM 1318 N N . SER A 1 192 ? -45.48460 -20.07671 8.03581 1.000 43.32686 209 SER A N 1
ATOM 1319 C CA . SER A 1 192 ? -46.77626 -20.47512 7.49315 1.000 47.77558 209 SER A CA 1
ATOM 1320 C C . SER A 1 192 ? -46.88205 -20.12056 6.01706 1.000 45.01015 209 SER A C 1
ATOM 1321 O O . SER A 1 192 ? -46.44065 -19.04860 5.58878 1.000 43.84316 209 SER A O 1
ATOM 1324 N N . HIS A 1 193 ? -47.47116 -21.03336 5.24935 1.000 45.44357 210 HIS A N 1
ATOM 1325 C CA . HIS A 1 193 ? -47.96617 -20.76616 3.90709 1.000 48.23955 210 HIS A CA 1
ATOM 1326 C C . HIS A 1 193 ? -49.44629 -21.11534 3.86329 1.000 53.57070 210 HIS A C 1
ATOM 1327 O O . HIS A 1 193 ? -49.86641 -22.13392 4.42094 1.000 54.51985 210 HIS A O 1
ATOM 1334 N N . ILE A 1 194 ? -50.23479 -20.27139 3.20404 1.000 46.00124 211 ILE A N 1
ATOM 1335 C CA . ILE A 1 194 ? -51.66869 -20.49001 3.05155 1.000 51.68996 211 ILE A CA 1
ATOM 1336 C C . ILE A 1 194 ? -51.93875 -20.94106 1.62486 1.000 56.19084 211 ILE A C 1
ATOM 1337 O O . ILE A 1 194 ? -51.47698 -20.30690 0.66804 1.000 50.21389 211 ILE A O 1
ATOM 1342 N N . TYR A 1 195 ? -52.68269 -22.03362 1.47611 1.000 53.73056 212 TYR A N 1
ATOM 1343 C CA . TYR A 1 195 ? -53.02669 -22.50792 0.14428 1.000 60.12680 212 TYR A CA 1
ATOM 1344 C C . TYR A 1 195 ? -54.06626 -21.58772 -0.47588 1.000 66.38084 212 TYR A C 1
ATOM 1345 O O . TYR A 1 195 ? -55.07540 -21.25716 0.15416 1.000 67.86084 212 TYR A O 1
ATOM 1354 N N . ARG A 1 196 ? -53.81434 -21.16650 -1.71395 1.000 68.95144 213 ARG A N 1
ATOM 1355 C CA . ARG A 1 196 ? -54.68970 -20.22809 -2.40294 1.000 60.86251 213 ARG A CA 1
ATOM 1356 C C . ARG A 1 196 ? -55.29341 -20.82296 -3.67046 1.000 68.08172 213 ARG A C 1
ATOM 1357 O O . ARG A 1 196 ? -55.73892 -20.07750 -4.54773 1.000 69.25465 213 ARG A O 1
ATOM 1365 N N . GLY A 1 197 ? -55.33516 -22.14928 -3.77694 1.000 61.97015 214 GLY A N 1
ATOM 1366 C CA . GLY A 1 197 ? -55.88438 -22.79707 -4.95161 1.000 69.10745 214 GLY A CA 1
ATOM 1367 C C . GLY A 1 197 ? -54.97161 -22.72831 -6.15854 1.000 70.29291 214 GLY A C 1
ATOM 1368 O O . GLY A 1 197 ? -54.00669 -21.95833 -6.17214 1.000 70.27341 214 GLY A O 1
ATOM 1369 N N . PHE A 1 198 ? -55.26686 -23.54017 -7.17655 1.000 65.84741 215 PHE A N 1
ATOM 1370 C CA . PHE A 1 198 ? -54.50564 -23.56564 -8.42777 1.000 63.57122 215 PHE A CA 1
ATOM 1371 C C . PHE A 1 198 ? -53.02665 -23.86809 -8.18950 1.000 67.04286 215 PHE A C 1
ATOM 1372 O O . PHE A 1 198 ? -52.15444 -23.35625 -8.89655 1.000 65.89921 215 PHE A O 1
ATOM 1380 N N . GLY A 1 199 ? -52.73834 -24.70294 -7.19158 1.000 63.36959 216 GLY A N 1
ATOM 1381 C CA . GLY A 1 199 ? -51.37833 -25.12001 -6.91074 1.000 68.30896 216 GLY A CA 1
ATOM 1382 C C . GLY A 1 199 ? -50.46658 -24.04812 -6.35814 1.000 65.91725 216 GLY A C 1
ATOM 1383 O O . GLY A 1 199 ? -49.24573 -24.20348 -6.41236 1.000 60.00964 216 GLY A O 1
ATOM 1384 N N . THR A 1 200 ? -51.01681 -22.96997 -5.80948 1.000 57.54793 217 THR A N 1
ATOM 1385 C CA . THR A 1 200 ? -50.22843 -21.82121 -5.38574 1.000 62.86809 217 THR A CA 1
ATOM 1386 C C . THR A 1 200 ? -50.30727 -21.64834 -3.87363 1.000 57.92852 217 THR A C 1
ATOM 1387 O O . THR A 1 200 ? -51.40176 -21.64194 -3.29889 1.000 59.26700 217 THR A O 1
ATOM 1391 N N . TRP A 1 201 ? -49.14639 -21.50809 -3.24011 1.000 46.94546 218 TRP A N 1
ATOM 1392 C CA . TRP A 1 201 ? -49.02834 -21.20249 -1.82232 1.000 45.48069 218 TRP A CA 1
ATOM 1393 C C . TRP A 1 201 ? -48.48153 -19.79212 -1.64895 1.000 52.75177 218 TRP A C 1
ATOM 1394 O O . TRP A 1 201 ? -47.69664 -19.31154 -2.47140 1.000 54.12420 218 TRP A O 1
ATOM 1405 N N . THR A 1 202 ? -48.89617 -19.12577 -0.56737 1.000 48.36649 219 THR A N 1
ATOM 1406 C CA . THR A 1 202 ? -48.48877 -17.74427 -0.31424 1.000 51.75541 219 THR A CA 1
ATOM 1407 C C . THR A 1 202 ? -48.26787 -17.51136 1.17369 1.000 45.77871 219 THR A C 1
ATOM 1408 O O . THR A 1 202 ? -49.09576 -17.93213 1.99620 1.000 42.49595 219 THR A O 1
ATOM 1412 N N . PRO A 1 203 ? -47.19133 -16.82768 1.54788 1.000 40.78494 220 PRO A N 1
ATOM 1413 C CA . PRO A 1 203 ? -47.00253 -16.45170 2.95295 1.000 43.20039 220 PRO A CA 1
ATOM 1414 C C . PRO A 1 203 ? -47.94414 -15.32826 3.34546 1.000 43.50928 220 PRO A C 1
ATOM 1415 O O . PRO A 1 203 ? -48.11261 -14.35254 2.59744 1.000 48.76115 220 PRO A O 1
ATOM 1419 N N . PRO A 1 204 ? -48.58758 -15.43049 4.50523 1.000 44.78872 221 PRO A N 1
ATOM 1420 C CA . PRO A 1 204 ? -49.41611 -14.31760 4.98262 1.000 51.81430 221 PRO A CA 1
ATOM 1421 C C . PRO A 1 204 ? -48.58756 -13.05224 5.15176 1.000 49.99511 221 PRO A C 1
ATOM 1422 O O . PRO A 1 204 ? -47.38452 -13.10012 5.40767 1.000 46.21466 221 PRO A O 1
ATOM 1426 N N . SER A 1 205 ? -49.24329 -11.90908 4.98896 1.000 54.35213 222 SER A N 1
ATOM 1427 C CA . SER A 1 205 ? -48.60981 -10.61696 5.18701 1.000 50.03790 222 SER A CA 1
ATOM 1428 C C . SER A 1 205 ? -49.32046 -9.86716 6.30499 1.000 53.26112 222 SER A C 1
ATOM 1429 O O . SER A 1 205 ? -50.46164 -10.17351 6.66257 1.000 51.57804 222 SER A O 1
ATOM 1432 N N . LEU A 1 206 ? -48.62248 -8.87597 6.85826 1.000 46.69745 223 LEU A N 1
ATOM 1433 C CA . LEU A 1 206 ? -49.21367 -8.04826 7.90323 1.000 48.31285 223 LEU A CA 1
ATOM 1434 C C . LEU A 1 206 ? -50.38615 -7.23659 7.36330 1.000 67.16317 223 LEU A C 1
ATOM 1435 O O . LEU A 1 206 ? -51.40561 -7.07288 8.04542 1.000 68.33589 223 LEU A O 1
ATOM 1440 N N . GLN A 1 207 ? -50.26829 -6.73529 6.13156 1.000 55.35401 224 GLN A N 1
ATOM 1441 C CA . GLN A 1 207 ? -51.36135 -5.97503 5.53681 1.000 62.02067 224 GLN A CA 1
ATOM 1442 C C . GLN A 1 207 ? -52.54211 -6.87242 5.19503 1.000 65.37771 224 GLN A C 1
ATOM 1443 O O . GLN A 1 207 ? -53.69154 -6.41997 5.22404 1.000 79.62448 224 GLN A O 1
ATOM 1449 N N . ALA A 1 208 ? -52.28373 -8.13818 4.86196 1.000 70.16253 225 ALA A N 1
ATOM 1450 C CA . ALA A 1 208 ? -53.37991 -9.08090 4.67211 1.000 68.84603 225 ALA A CA 1
ATOM 1451 C C . ALA A 1 208 ? -54.12273 -9.32943 5.97409 1.000 72.37802 225 ALA A C 1
ATOM 1452 O O . ALA A 1 208 ? -55.33334 -9.56681 5.95894 1.000 73.51437 225 ALA A O 1
ATOM 1454 N N . LEU A 1 209 ? -53.41703 -9.27118 7.10595 1.000 74.33119 226 LEU A N 1
ATOM 1455 C CA . LEU A 1 209 ? -54.06041 -9.41151 8.40633 1.000 72.04072 226 LEU A CA 1
ATOM 1456 C C . LEU A 1 209 ? -55.09163 -8.31658 8.65397 1.000 82.69114 226 LEU A C 1
ATOM 1457 O O . LEU A 1 209 ? -55.96793 -8.48281 9.50977 1.000 88.67890 226 LEU A O 1
ATOM 1462 N N . ALA A 1 210 ? -55.01695 -7.20889 7.91772 1.000 78.89772 227 ALA A N 1
ATOM 1463 C CA . ALA A 1 210 ? -56.00358 -6.14561 8.03846 1.000 85.34342 227 ALA A CA 1
ATOM 1464 C C . ALA A 1 210 ? -57.15096 -6.28663 7.04640 1.000 86.89690 227 ALA A C 1
ATOM 1465 O O . ALA A 1 210 ? -58.26151 -5.82279 7.32875 1.000 87.12541 227 ALA A O 1
ATOM 1467 N N . THR A 1 211 ? -56.91519 -6.91615 5.89471 1.000 92.03980 228 THR A N 1
ATOM 1468 C CA . THR A 1 211 ? -57.95180 -7.05871 4.87652 1.000 104.20263 228 THR A CA 1
ATOM 1469 C C . THR A 1 211 ? -58.32473 -8.52129 4.66680 1.000 107.30448 228 THR A C 1
ATOM 1470 O O . THR A 1 211 ? -58.34263 -9.00695 3.53051 1.000 109.85173 228 THR A O 1
ATOM 1474 N N . THR A 1 212 ? -58.62522 -9.22900 5.75287 1.000 96.72665 229 THR A N 1
ATOM 1475 C CA . THR A 1 212 ? -58.97599 -10.63898 5.67599 1.000 91.68297 229 THR A CA 1
ATOM 1476 C C . THR A 1 212 ? -60.01853 -10.93993 6.74005 1.000 89.56491 229 THR A C 1
ATOM 1477 O O . THR A 1 212 ? -59.96008 -10.39815 7.84711 1.000 86.50063 229 THR A O 1
ATOM 1481 N N . ALA A 1 213 ? -60.97919 -11.79642 6.38835 1.000 89.78439 230 ALA A N 1
ATOM 1482 C CA . ALA A 1 213 ? -62.03971 -12.14395 7.32598 1.000 77.97191 230 ALA A CA 1
ATOM 1483 C C . ALA A 1 213 ? -61.50720 -12.96417 8.49578 1.000 88.83726 230 ALA A C 1
ATOM 1484 O O . ALA A 1 213 ? -61.85308 -12.69873 9.65309 1.000 88.66032 230 ALA A O 1
ATOM 1486 N N . ASN A 1 214 ? -60.65655 -13.95214 8.22110 1.000 93.82731 231 ASN A N 1
ATOM 1487 C CA . ASN A 1 214 ? -60.14831 -14.86077 9.24468 1.000 91.13578 231 ASN A CA 1
ATOM 1488 C C . ASN A 1 214 ? -58.74378 -14.42790 9.65143 1.000 96.41346 231 ASN A C 1
ATOM 1489 O O . ASN A 1 214 ? -57.80747 -14.49108 8.84782 1.000 86.55815 231 ASN A O 1
ATOM 1494 N N . LYS A 1 215 ? -58.59787 -14.00860 10.90769 1.000 96.09012 232 LYS A N 1
ATOM 1495 C CA . LYS A 1 215 ? -57.33237 -13.49309 11.41409 1.000 86.18404 232 LYS A CA 1
ATOM 1496 C C . LYS A 1 215 ? -56.43578 -14.59594 11.96679 1.000 89.57941 232 LYS A C 1
ATOM 1497 O O . LYS A 1 215 ? -55.24278 -14.64044 11.65263 1.000 76.83881 232 LYS A O 1
ATOM 1499 N N . ASP A 1 216 ? -56.98847 -15.49254 12.78753 1.000 86.41901 233 ASP A N 1
ATOM 1500 C CA . ASP A 1 216 ? -56.16261 -16.51051 13.42668 1.000 89.70842 233 ASP A CA 1
ATOM 1501 C C . ASP A 1 216 ? -55.56416 -17.49836 12.43263 1.000 81.32979 233 ASP A C 1
ATOM 1502 O O . ASP A 1 216 ? -54.66426 -18.25718 12.80768 1.000 83.80060 233 ASP A O 1
ATOM 1507 N N . ALA A 1 217 ? -56.03043 -17.50559 11.18242 1.000 80.40797 234 ALA A N 1
ATOM 1508 C CA . ALA A 1 217 ? -55.42149 -18.35759 10.16828 1.000 63.79219 234 ALA A CA 1
ATOM 1509 C C . ALA A 1 217 ? -54.09677 -17.79628 9.67253 1.000 65.01388 234 ALA A C 1
ATOM 1510 O O . ALA A 1 217 ? -53.20655 -18.56385 9.29005 1.000 59.61612 234 ALA A O 1
ATOM 1512 N N . LEU A 1 218 ? -53.94365 -16.47404 9.67346 1.000 52.82336 235 LEU A N 1
ATOM 1513 C CA . LEU A 1 218 ? -52.74045 -15.84343 9.15320 1.000 60.27059 235 LEU A CA 1
ATOM 1514 C C . LEU A 1 218 ? -51.71466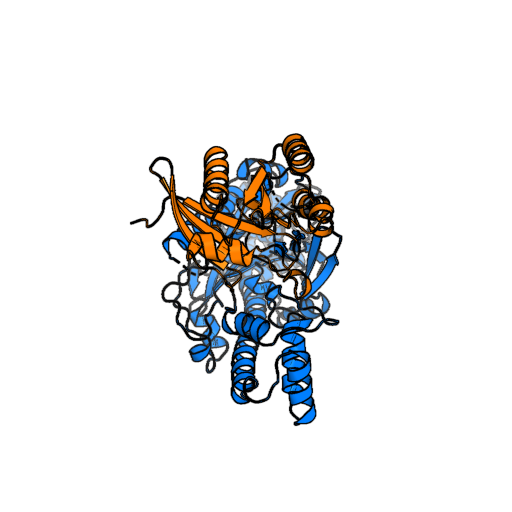 -15.51103 10.23050 1.000 56.49181 235 LEU A C 1
ATOM 1515 O O . LEU A 1 218 ? -50.57078 -15.19539 9.89088 1.000 50.43982 235 LEU A O 1
ATOM 1520 N N . LEU A 1 219 ? -52.08378 -15.57479 11.50785 1.000 52.68993 236 LEU A N 1
ATOM 1521 C CA . LEU A 1 219 ? -51.23845 -15.09673 12.59556 1.000 60.31343 236 LEU A CA 1
ATOM 1522 C C . LEU A 1 219 ? -50.92848 -16.23537 13.55746 1.000 47.62632 236 LEU A C 1
ATOM 1523 O O . LEU A 1 219 ? -51.83976 -16.91896 14.02751 1.000 54.77557 236 LEU A O 1
ATOM 1528 N N . VAL A 1 220 ? -49.64524 -16.43217 13.85013 1.000 51.27868 237 VAL A N 1
ATOM 1529 C CA . VAL A 1 220 ? -49.19959 -17.41047 14.83766 1.000 52.87005 237 VAL A CA 1
ATOM 1530 C C . VAL A 1 220 ? -48.82321 -16.65712 16.10794 1.000 48.77874 237 VAL A C 1
ATOM 1531 O O . VAL A 1 220 ? -47.95920 -15.77471 16.07965 1.000 47.34506 237 VAL A O 1
ATOM 1535 N N . ARG A 1 221 ? -49.46642 -17.00078 17.22179 1.000 50.55827 238 ARG A N 1
ATOM 1536 C CA . ARG A 1 221 ? -49.24538 -16.33945 18.50085 1.000 52.61778 238 ARG A CA 1
ATOM 1537 C C . ARG A 1 221 ? -48.79934 -17.34996 19.54845 1.000 57.08528 238 ARG A C 1
ATOM 1538 O O . ARG A 1 221 ? -49.31644 -18.46987 19.60777 1.000 48.05070 238 ARG A O 1
ATOM 1546 N N . GLN A 1 222 ? -47.84836 -16.94313 20.38438 1.000 49.43917 239 GLN A N 1
ATOM 1547 C CA . GLN A 1 222 ? -47.37831 -17.79172 21.46792 1.000 54.69205 239 GLN A CA 1
ATOM 1548 C C . GLN A 1 222 ? -46.88347 -16.91425 22.61022 1.000 47.57493 239 GLN A C 1
ATOM 1549 O O . GLN A 1 222 ? -46.31203 -15.84502 22.37939 1.000 51.08230 239 GLN A O 1
ATOM 1555 N N . THR A 1 223 ? -47.11212 -17.37516 23.83844 1.000 47.48362 240 THR A N 1
ATOM 1556 C CA . THR A 1 223 ? -46.67935 -16.68177 25.04561 1.000 57.60585 240 THR A CA 1
ATOM 1557 C C . THR A 1 223 ? -45.92204 -17.67020 25.91761 1.000 54.52166 240 THR A C 1
ATOM 1558 O O . THR A 1 223 ? -46.46581 -18.71212 26.29285 1.000 56.59527 240 THR A O 1
ATOM 1562 N N . LEU A 1 224 ? -44.67787 -17.33861 26.24753 1.000 51.86258 241 LEU A N 1
ATOM 1563 C CA . LEU A 1 224 ? -43.76224 -18.27104 26.88360 1.000 45.79567 241 LEU A CA 1
ATOM 1564 C C . LEU A 1 224 ? -43.06336 -17.60900 28.05998 1.000 47.98113 241 LEU A C 1
ATOM 1565 O O . LEU A 1 224 ? -42.73466 -16.42035 28.01811 1.000 46.81354 241 LEU A O 1
ATOM 1570 N N . LYS A 1 225 ? -42.82489 -18.39164 29.10675 1.000 47.31935 242 LYS A N 1
ATOM 1571 C CA . LYS A 1 225 ? -41.85648 -17.97678 30.10896 1.000 44.22270 242 LYS A CA 1
ATOM 1572 C C . LYS A 1 225 ? -40.45206 -18.12459 29.53961 1.000 56.23238 242 LYS A C 1
ATOM 1573 O O . LYS A 1 225 ? -40.13741 -19.11115 28.86993 1.000 57.54610 242 LYS A O 1
ATOM 1579 N N . LEU A 1 226 ? -39.61002 -17.12819 29.78498 1.000 50.40860 243 LEU A N 1
ATOM 1580 C CA . LEU A 1 226 ? -38.22274 -17.16712 29.35193 1.000 48.71882 243 LEU A CA 1
ATOM 1581 C C . LEU A 1 226 ? -37.31237 -17.12921 30.57249 1.000 49.96933 243 LEU A C 1
ATOM 1582 O O . LEU A 1 226 ? -37.68567 -16.61313 31.62931 1.000 55.91951 243 LEU A O 1
ATOM 1587 N N . ALA A 1 227 ? -36.12334 -17.69999 30.42811 1.000 40.46164 244 ALA A N 1
ATOM 1588 C CA . ALA A 1 227 ? -35.14101 -17.72435 31.49826 1.000 43.45774 244 ALA A CA 1
ATOM 1589 C C . ALA A 1 227 ? -33.94246 -16.85686 31.13594 1.000 42.67055 244 ALA A C 1
ATOM 1590 O O . ALA A 1 227 ? -33.69278 -16.55761 29.96513 1.000 38.30387 244 ALA A O 1
ATOM 1592 N N . GLU A 1 228 ? -33.20324 -16.45264 32.16609 1.000 45.17266 245 GLU A N 1
ATOM 1593 C CA . GLU A 1 228 ? -31.94706 -15.74041 31.96980 1.000 40.60646 245 GLU A CA 1
ATOM 1594 C C . GLU A 1 228 ? -31.02538 -16.51910 31.04313 1.000 36.98163 245 GLU A C 1
ATOM 1595 O O . GLU A 1 228 ? -30.81428 -17.72143 31.22253 1.000 38.62203 245 GLU A O 1
ATOM 1601 N N . GLY A 1 229 ? -30.45246 -15.82223 30.06813 1.000 35.53142 246 GLY A N 1
ATOM 1602 C CA . GLY A 1 229 ? -29.51534 -16.44457 29.16004 1.000 36.52896 246 GLY A CA 1
ATOM 1603 C C . GLY A 1 229 ? -30.13535 -17.14480 27.97355 1.000 40.61014 246 GLY A C 1
ATOM 1604 O O . GLY A 1 229 ? -29.39102 -17.66383 27.12812 1.000 39.30208 246 GLY A O 1
ATOM 1605 N N . ASP A 1 230 ? -31.46443 -17.19357 27.88845 1.000 36.56947 247 ASP A N 1
ATOM 1606 C CA . ASP A 1 230 ? -32.11695 -17.75706 26.71511 1.000 39.61167 247 ASP A CA 1
ATOM 1607 C C . ASP A 1 230 ? -31.72037 -16.98272 25.46299 1.000 37.83049 247 ASP A C 1
ATOM 1608 O O . ASP A 1 230 ? -31.43080 -15.78352 25.51160 1.000 35.80269 247 ASP A O 1
ATOM 1613 N N . ILE A 1 231 ? -31.71005 -17.68666 24.33204 1.000 36.45879 248 ILE A N 1
ATOM 1614 C CA . ILE A 1 231 ? -31.32650 -17.13105 23.03873 1.000 39.12241 248 ILE A CA 1
ATOM 1615 C C . ILE A 1 231 ? -32.54293 -17.16423 22.12482 1.000 37.06930 248 ILE A C 1
ATOM 1616 O O . ILE A 1 231 ? -33.14876 -18.22412 21.92736 1.000 37.12350 248 ILE A O 1
ATOM 1621 N N . ILE A 1 232 ? -32.89012 -16.01684 21.55371 1.000 37.18353 249 ILE A N 1
ATOM 1622 C CA . ILE A 1 232 ? -33.99342 -15.91417 20.60383 1.000 34.25893 249 ILE A CA 1
ATOM 1623 C C . ILE A 1 232 ? -33.42539 -15.50504 19.25413 1.000 34.28301 249 ILE A C 1
ATOM 1624 O O . ILE A 1 232 ? -32.72627 -14.48924 19.15101 1.000 32.94460 249 ILE A O 1
ATOM 1629 N N . ILE A 1 233 ? -33.72953 -16.29321 18.22534 1.000 32.19194 250 ILE A N 1
ATOM 1630 C CA . ILE A 1 233 ? -33.22288 -16.07809 16.87465 1.000 35.42128 250 ILE A CA 1
ATOM 1631 C C . ILE A 1 233 ? -34.42085 -15.90493 15.95009 1.000 33.33657 250 ILE A C 1
ATOM 1632 O O . ILE A 1 233 ? -35.30088 -16.77354 15.90129 1.000 36.16999 250 ILE A O 1
ATOM 1637 N N . SER A 1 234 ? -34.46808 -14.77842 15.23877 1.000 36.61862 251 SER A N 1
ATOM 1638 C CA . SER A 1 234 ? -35.48294 -14.51565 14.22357 1.000 37.22442 251 SER A CA 1
ATOM 1639 C C . SER A 1 234 ? -34.81407 -14.46132 12.85665 1.000 41.46975 251 SER A C 1
ATOM 1640 O O . SER A 1 234 ? -33.75522 -13.84715 12.70318 1.000 33.72749 251 SER A O 1
ATOM 1643 N N . MET A 1 235 ? -35.43772 -15.08338 11.85716 1.000 32.74875 252 MET A N 1
ATOM 1644 C CA . MET A 1 235 ? -34.84540 -15.15752 10.52803 1.000 31.52837 252 MET A CA 1
ATOM 1645 C C . MET A 1 235 ? -35.90656 -14.95245 9.45820 1.000 29.83104 252 MET A C 1
ATOM 1646 O O . MET A 1 235 ? -37.02039 -15.47068 9.57096 1.000 30.81321 252 MET A O 1
ATOM 1651 N N . THR A 1 236 ? -35.55983 -14.19966 8.41847 1.000 30.73398 253 THR A N 1
ATOM 1652 C CA . THR A 1 236 ? -36.38278 -14.25269 7.22106 1.000 34.27603 253 THR A CA 1
ATOM 1653 C C . THR A 1 236 ? -36.00683 -15.49437 6.42088 1.000 38.84272 253 THR A C 1
ATOM 1654 O O . THR A 1 236 ? -34.96586 -16.11876 6.65549 1.000 35.59491 253 THR A O 1
ATOM 1658 N N . ASP A 1 237 ? -36.87319 -15.86146 5.47145 1.000 38.12479 254 ASP A N 1
ATOM 1659 C CA . ASP A 1 237 ? -36.67051 -17.11117 4.74215 1.000 35.41256 254 ASP A CA 1
ATOM 1660 C C . ASP A 1 237 ? -35.37207 -17.12092 3.94447 1.000 39.52160 254 ASP A C 1
ATOM 1661 O O . ASP A 1 237 ? -34.84116 -18.20320 3.66126 1.000 39.01359 254 ASP A O 1
ATOM 1666 N N . GLY A 1 238 ? -34.83491 -15.94951 3.59074 1.000 35.19033 255 GLY A N 1
ATOM 1667 C CA . GLY A 1 238 ? -33.55657 -15.90906 2.89846 1.000 32.37128 255 GLY A CA 1
ATOM 1668 C C . GLY A 1 238 ? -32.42282 -16.53286 3.68764 1.000 41.87740 255 GLY A C 1
ATOM 1669 O O . GLY A 1 238 ? -31.40536 -16.92199 3.10092 1.000 36.48965 255 GLY A O 1
ATOM 1670 N N . VAL A 1 239 ? -32.57869 -16.64933 5.00578 1.000 34.94356 256 VAL A N 1
ATOM 1671 C CA . VAL A 1 239 ? -31.57637 -17.30058 5.84126 1.000 38.84318 256 VAL A CA 1
ATOM 1672 C C . VAL A 1 239 ? -32.01711 -18.71927 6.17505 1.000 34.90553 256 VAL A C 1
ATOM 1673 O O . VAL A 1 239 ? -31.33610 -19.68708 5.82022 1.000 38.73762 256 VAL A O 1
ATOM 1677 N N . TRP A 1 240 ? -33.15395 -18.86204 6.86007 1.000 32.85161 257 TRP A N 1
ATOM 1678 C CA . TRP A 1 240 ? -33.51352 -20.18577 7.35929 1.000 35.36417 257 TRP A CA 1
ATOM 1679 C C . TRP A 1 240 ? -33.92506 -21.12139 6.22695 1.000 34.72815 257 TRP A C 1
ATOM 1680 O O . TRP A 1 240 ? -33.74445 -22.33686 6.33639 1.000 39.17671 257 TRP A O 1
ATOM 1691 N N . GLY A 1 241 ? -34.44875 -20.58033 5.12525 1.000 37.88224 258 GLY A N 1
ATOM 1692 C CA . GLY A 1 241 ? -34.78752 -21.41586 3.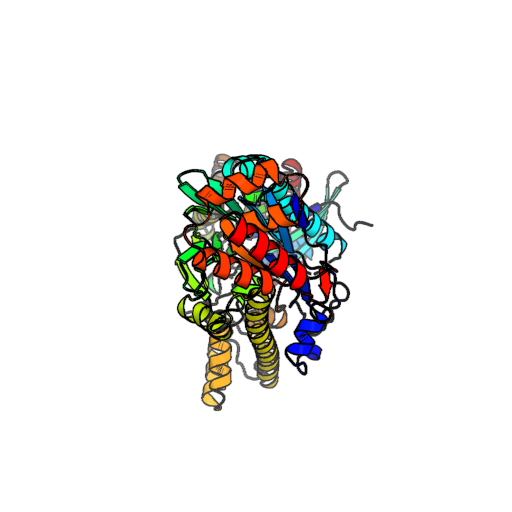98456 1.000 36.84265 258 GLY A CA 1
ATOM 1693 C C . GLY A 1 241 ? -33.59090 -22.06494 3.32154 1.000 45.18802 258 GLY A C 1
ATOM 1694 O O . GLY A 1 241 ? -33.75699 -23.03304 2.57293 1.000 45.49381 258 GLY A O 1
ATOM 1695 N N . GLU A 1 242 ? -32.38249 -21.55745 3.57627 1.000 41.72575 259 GLU A N 1
ATOM 1696 C CA . GLU A 1 242 ? -31.18804 -22.19077 3.03310 1.000 40.59143 259 GLU A CA 1
ATOM 1697 C C . GLU A 1 242 ? -30.70825 -23.35164 3.89145 1.000 41.93193 259 GLU A C 1
ATOM 1698 O O . GLU A 1 242 ? -29.94869 -24.19165 3.40322 1.000 45.81006 259 GLU A O 1
ATOM 1704 N N . LEU A 1 243 ? -31.12618 -23.41476 5.15213 1.000 40.31958 260 LEU A N 1
ATOM 1705 C CA . LEU A 1 243 ? -30.76456 -24.52582 6.01713 1.000 45.30366 260 LEU A CA 1
ATOM 1706 C C . LEU A 1 243 ? -31.65098 -25.73292 5.70319 1.000 46.07299 260 LEU A C 1
ATOM 1707 O O . LEU A 1 243 ? -32.53833 -25.68016 4.84848 1.000 54.37840 260 LEU A O 1
ATOM 1712 N N . LYS A 1 244 ? -31.41105 -26.84219 6.39573 1.000 55.98382 261 LYS A N 1
ATOM 1713 C CA . LYS A 1 244 ? -32.25578 -28.01745 6.22236 1.000 50.39304 261 LYS A CA 1
ATOM 1714 C C . LYS A 1 244 ? -33.63263 -27.72916 6.80684 1.000 49.20272 261 LYS A C 1
ATOM 1715 O O . LYS A 1 244 ? -33.74930 -27.33098 7.96982 1.000 51.97053 261 LYS A O 1
ATOM 1721 N N . THR A 1 245 ? -34.67256 -27.90188 6.00073 1.000 46.47663 262 THR A N 1
ATOM 1722 C CA . THR A 1 245 ? -36.02111 -27.54419 6.40826 1.000 49.43971 262 THR A CA 1
ATOM 1723 C C . THR A 1 245 ? -36.85198 -28.79400 6.65593 1.000 54.57925 262 THR A C 1
ATOM 1724 O O . THR A 1 245 ? -36.50410 -29.89876 6.23122 1.000 54.40869 262 THR A O 1
ATOM 1728 N N . SER A 1 246 ? -37.96528 -28.60019 7.35518 1.000 54.20516 263 SER A N 1
ATOM 1729 C CA . SER A 1 246 ? -38.84144 -29.69770 7.72967 1.000 54.58591 263 SER A CA 1
ATOM 1730 C C . SER A 1 246 ? -40.28229 -29.22724 7.65329 1.000 54.30851 263 SER A C 1
ATOM 1731 O O . SER A 1 246 ? -40.62986 -28.18974 8.22329 1.000 52.59289 263 SER A O 1
ATOM 1734 N N . LEU A 1 247 ? -41.10961 -29.98259 6.93891 1.000 55.45402 264 LEU A N 1
ATOM 1735 C CA . LEU A 1 247 ? -42.54517 -29.74285 6.94745 1.000 56.52542 264 LEU A CA 1
ATOM 1736 C C . LEU A 1 247 ? -43.11498 -30.19636 8.28423 1.000 54.72663 264 LEU A C 1
ATOM 1737 O O . LEU A 1 247 ? -42.97613 -31.36397 8.66043 1.000 60.84427 264 LEU A O 1
ATOM 1742 N N . ILE A 1 248 ? -43.74359 -29.27730 9.00705 1.000 60.08178 265 ILE A N 1
ATOM 1743 C CA . ILE A 1 248 ? -44.29932 -29.59534 10.31733 1.000 49.61153 265 ILE A CA 1
ATOM 1744 C C . ILE A 1 248 ? -45.72359 -30.11863 10.20174 1.000 64.96535 265 ILE A C 1
ATOM 1745 O O . ILE A 1 248 ? -46.07085 -31.14001 10.79861 1.000 64.55484 265 ILE A O 1
ATOM 1750 N N . ALA A 1 249 ? -46.56514 -29.43848 9.42735 1.000 61.65235 266 ALA A N 1
ATOM 1751 C CA . ALA A 1 249 ? -47.93557 -29.88025 9.21599 1.000 63.94316 266 ALA A CA 1
ATOM 1752 C C . ALA A 1 249 ? -48.45339 -29.26456 7.92594 1.000 58.65922 266 ALA A C 1
ATOM 1753 O O . ALA A 1 249 ? -47.97022 -28.22404 7.47534 1.000 53.56719 266 ALA A O 1
ATOM 1755 N N . GLN A 1 250 ? -49.43902 -29.93056 7.33095 1.000 60.78034 267 GLN A N 1
ATOM 1756 C CA . GLN A 1 250 ? -50.08615 -29.41757 6.12716 1.000 74.13942 267 GLN A CA 1
ATOM 1757 C C . GLN A 1 250 ? -51.53818 -29.86860 6.13944 1.000 72.47909 267 GLN A C 1
ATOM 1758 O O . GLN A 1 250 ? -51.81643 -31.06375 6.01372 1.000 80.66516 267 GLN A O 1
ATOM 1764 N N . THR A 1 251 ? -52.45273 -28.91933 6.29832 1.000 78.72772 268 THR A N 1
ATOM 1765 C CA . THR A 1 251 ? -53.87450 -29.17539 6.16686 1.000 78.07660 268 THR A CA 1
ATOM 1766 C C . THR A 1 251 ? -54.30003 -28.83683 4.74064 1.000 87.52458 268 THR A C 1
ATOM 1767 O O . THR A 1 251 ? -53.46529 -28.63830 3.85149 1.000 82.32035 268 THR A O 1
ATOM 1771 N N . ASN A 1 252 ? -55.61294 -28.76079 4.51268 1.000 85.17234 269 ASN A N 1
ATOM 1772 C CA . ASN A 1 252 ? -56.11210 -28.40367 3.19106 1.000 75.47272 269 ASN A CA 1
ATOM 1773 C C . ASN A 1 252 ? -55.84958 -26.94332 2.84544 1.000 79.20020 269 ASN A C 1
ATOM 1774 O O . ASN A 1 252 ? -55.79163 -26.60266 1.65864 1.000 77.05781 269 ASN A O 1
ATOM 1779 N N . ASP A 1 253 ? -55.67850 -26.07759 3.84810 1.000 66.59226 270 ASP A N 1
ATOM 1780 C CA . ASP A 1 253 ? -55.50618 -24.65183 3.61807 1.000 67.31150 270 ASP A CA 1
ATOM 1781 C C . ASP A 1 253 ? -54.20915 -24.08344 4.17296 1.000 64.92726 270 ASP A C 1
ATOM 1782 O O . ASP A 1 253 ? -53.90495 -22.91799 3.89753 1.000 58.25338 270 ASP A O 1
ATOM 1787 N N . ARG A 1 254 ? -53.43886 -24.85656 4.93604 1.000 69.72161 271 ARG A N 1
ATOM 1788 C CA . ARG A 1 254 ? -52.32041 -24.31446 5.69363 1.000 61.13794 271 ARG A CA 1
ATOM 1789 C C . ARG A 1 254 ? -51.12056 -25.24616 5.61046 1.000 63.83438 271 ARG A C 1
ATOM 1790 O O . ARG A 1 254 ? -51.26881 -26.46996 5.62235 1.000 61.93499 271 ARG A O 1
ATOM 1798 N N . ARG A 1 255 ? -49.93363 -24.65000 5.51692 1.000 59.81459 272 ARG A N 1
ATOM 1799 C CA . ARG A 1 255 ? -48.66455 -25.36716 5.51514 1.000 56.55227 272 ARG A CA 1
ATOM 1800 C C . ARG A 1 255 ? -47.76455 -24.72927 6.56432 1.000 54.91339 272 ARG A C 1
ATOM 1801 O O . ARG A 1 255 ? -47.52054 -23.51968 6.51632 1.000 45.37520 272 ARG A O 1
ATOM 1809 N N . ASP A 1 256 ? -47.28186 -25.53104 7.51179 1.000 54.39801 273 ASP A N 1
ATOM 1810 C CA . ASP A 1 256 ? -46.40961 -25.05854 8.58269 1.000 52.49428 273 ASP A CA 1
ATOM 1811 C C . ASP A 1 256 ? -45.01837 -25.64673 8.40922 1.000 46.89929 273 ASP A C 1
ATOM 1812 O O . ASP A 1 256 ? -44.86645 -26.86751 8.30560 1.000 48.59560 273 ASP A O 1
ATOM 1817 N N . ILE A 1 257 ? -44.00691 -24.77926 8.39738 1.000 39.86059 274 ILE A N 1
ATOM 1818 C CA . ILE A 1 257 ? -42.65229 -25.15016 8.01062 1.000 40.43051 274 ILE A CA 1
ATOM 1819 C C . ILE A 1 257 ? -41.66989 -24.60147 9.03511 1.000 39.45694 274 ILE A C 1
ATOM 1820 O O . ILE A 1 257 ? -41.85369 -23.49809 9.56345 1.000 39.79123 274 ILE A O 1
ATOM 1825 N N . GLY A 1 258 ? -40.61930 -25.36829 9.30583 1.000 41.86123 275 GLY A N 1
ATOM 1826 C CA . GLY A 1 258 ? -39.53049 -24.89034 10.13407 1.000 44.55080 275 GLY A CA 1
ATOM 1827 C C . GLY A 1 258 ? -38.20139 -25.45760 9.68568 1.000 46.90361 275 GLY A C 1
ATOM 1828 O O . GLY A 1 258 ? -38.11246 -26.06349 8.61375 1.000 48.39006 275 GLY A O 1
ATOM 1829 N N . VAL A 1 259 ? -37.16302 -25.27195 10.48765 1.000 44.61075 276 VAL A N 1
ATOM 1830 C CA . VAL A 1 259 ? -35.87301 -25.89086 10.21247 1.000 46.40216 276 VAL A CA 1
ATOM 1831 C C . VAL A 1 259 ? -35.86327 -27.27177 10.84427 1.000 49.42481 276 VAL A C 1
ATOM 1832 O O . VAL A 1 259 ? -36.53820 -27.52706 11.84854 1.000 53.34180 276 VAL A O 1
ATOM 1836 N N . ASP A 1 260 ? -35.10685 -28.17883 10.23506 1.000 46.78964 277 ASP A N 1
ATOM 1837 C CA . ASP A 1 260 ? -34.88399 -29.49011 10.82630 1.000 59.66361 277 ASP A CA 1
ATOM 1838 C C . ASP A 1 260 ? -34.13614 -29.32149 12.14284 1.000 61.98536 277 ASP A C 1
ATOM 1839 O O . ASP A 1 260 ? -32.99612 -28.84712 12.16313 1.000 58.93563 277 ASP A O 1
ATOM 1844 N N . LYS A 1 261 ? -34.78941 -29.69739 13.24490 1.000 68.53066 278 LYS A N 1
ATOM 1845 C CA . LYS A 1 261 ? -34.25269 -29.39831 14.56902 1.000 65.26847 278 LYS A CA 1
ATOM 1846 C C . LYS A 1 261 ? -32.96068 -30.15389 14.84960 1.000 67.80587 278 LYS A C 1
ATOM 1847 O O . LYS A 1 261 ? -32.11475 -29.66474 15.60771 1.000 70.69766 278 LYS A O 1
ATOM 1853 N N . GLU A 1 262 ? -32.78731 -31.33665 14.25431 1.000 62.00028 279 GLU A N 1
ATOM 1854 C CA . GLU A 1 262 ? -31.53532 -32.06745 14.42390 1.000 74.94350 279 GLU A CA 1
ATOM 1855 C C . GLU A 1 262 ? -30.39379 -31.37292 13.69131 1.000 78.45023 279 GLU A C 1
ATOM 1856 O O . GLU A 1 262 ? -29.25315 -31.36702 14.16871 1.000 71.46899 279 GLU A O 1
ATOM 1858 N N . TYR A 1 263 ? -30.68140 -30.77653 12.53202 1.000 70.53335 280 TYR A N 1
ATOM 1859 C CA . TYR A 1 263 ? -29.65143 -30.03547 11.81348 1.000 72.57508 280 TYR A CA 1
ATOM 1860 C C . TYR A 1 263 ? -29.34350 -28.70464 12.48834 1.000 54.77576 280 TYR A C 1
ATOM 1861 O O . TYR A 1 263 ? -28.19161 -28.25805 12.47688 1.000 56.43032 280 TYR A O 1
ATOM 1870 N N . PHE A 1 264 ? -30.35035 -28.06018 13.07980 1.000 56.94734 281 PHE A N 1
ATOM 1871 C CA . PHE A 1 264 ? -30.12926 -26.74621 13.67398 1.000 62.47172 281 PHE A CA 1
ATOM 1872 C C . PHE A 1 264 ? -29.19690 -26.82201 14.87790 1.000 61.98279 281 PHE A C 1
ATOM 1873 O O . PHE A 1 264 ? -28.40378 -25.90204 15.10162 1.000 58.30091 281 PHE A O 1
ATOM 1881 N N . LYS A 1 265 ? -29.25627 -27.91092 15.64806 1.000 64.80598 282 LYS A N 1
ATOM 1882 C CA . LYS A 1 265 ? -28.38440 -28.02870 16.81211 1.000 73.62616 282 LYS A CA 1
ATOM 1883 C C . LYS A 1 265 ? -26.91595 -28.12300 16.41126 1.000 75.04373 282 LYS A C 1
ATOM 1884 O O . LYS A 1 265 ? -26.04476 -27.63817 17.14263 1.000 76.09110 282 LYS A O 1
ATOM 1890 N N . THR A 1 266 ? -26.62078 -28.72105 15.25408 1.000 67.23878 283 THR A N 1
ATOM 1891 C CA . THR A 1 266 ? -25.23880 -28.85891 14.80607 1.000 70.50919 283 THR A CA 1
ATOM 1892 C C . THR A 1 266 ? -24.60201 -27.53031 14.41989 1.000 71.28928 283 THR A C 1
ATOM 1893 O O . THR A 1 266 ? -23.37790 -27.47479 14.25085 1.000 58.69771 283 THR A O 1
ATOM 1897 N N . LEU A 1 267 ? -25.39409 -26.46997 14.25940 1.000 59.22301 284 LEU A N 1
ATOM 1898 C CA . LEU A 1 267 ? -24.81373 -25.16006 13.99360 1.000 54.74240 284 LEU A CA 1
ATOM 1899 C C . LEU A 1 267 ? -24.12264 -24.60894 15.23195 1.000 60.23861 284 LEU A C 1
ATOM 1900 O O . LEU A 1 267 ? -23.08045 -23.95262 15.12944 1.000 63.90856 284 LEU A O 1
ATOM 1905 N N . PHE A 1 268 ? -24.68239 -24.87307 16.40838 1.000 46.65292 285 PHE A N 1
ATOM 1906 C CA . PHE A 1 268 ? -24.16412 -24.33452 17.65598 1.000 52.32051 285 PHE A CA 1
ATOM 1907 C C . PHE A 1 268 ? -23.08903 -25.20962 18.28118 1.000 50.23416 285 PHE A C 1
ATOM 1908 O O . PHE A 1 268 ? -22.58309 -24.86847 19.35408 1.000 57.70213 285 PHE A O 1
ATOM 1916 N N . ASP A 1 269 ? -22.72473 -26.32134 17.63546 1.000 51.16943 286 ASP A N 1
ATOM 1917 C CA . ASP A 1 269 ? -21.55508 -27.07794 18.06328 1.000 55.79909 286 ASP A CA 1
ATOM 1918 C C . ASP A 1 269 ? -20.29600 -26.22156 18.07216 1.000 50.10623 286 ASP A C 1
ATOM 1919 O O . ASP A 1 269 ? -19.35188 -26.53609 18.80129 1.000 52.01376 286 ASP A O 1
ATOM 1924 N N . GLU A 1 270 ? -20.26599 -25.14372 17.28637 1.000 49.90387 287 GLU A N 1
ATOM 1925 C CA . GLU A 1 270 ? -19.10095 -24.27243 17.21669 1.000 54.68504 287 GLU A CA 1
ATOM 1926 C C . GLU A 1 270 ? -18.96859 -23.35150 18.42297 1.000 57.86148 287 GLU A C 1
ATOM 1927 O O . GLU A 1 270 ? -17.90481 -22.75095 18.60520 1.000 52.54210 287 GLU A O 1
ATOM 1933 N N . LEU A 1 271 ? -20.00119 -23.23814 19.25738 1.000 53.85672 288 LEU A N 1
ATOM 1934 C CA . LEU A 1 271 ? -20.00102 -22.28493 20.36119 1.000 54.32537 288 LEU A CA 1
ATOM 1935 C C . LEU A 1 271 ? -19.99180 -22.94873 21.73037 1.000 49.31326 288 LEU A C 1
ATOM 1936 O O . LEU A 1 271 ? -20.14433 -22.25137 22.74041 1.000 57.25077 288 LEU A O 1
ATOM 1941 N N . THR A 1 272 ? -19.79881 -24.26728 21.79851 1.000 52.67883 289 THR A N 1
ATOM 1942 C CA . THR A 1 272 ? -20.01541 -24.97021 23.05786 1.000 53.96751 289 THR A CA 1
ATOM 1943 C C . THR A 1 272 ? -18.96254 -24.62204 24.10740 1.000 59.42831 289 THR A C 1
ATOM 1944 O O . THR A 1 272 ? -19.23637 -24.73714 25.30546 1.000 65.60097 289 THR A O 1
ATOM 1948 N N . ASP A 1 273 ? -17.76616 -24.19730 23.70136 1.000 52.70232 290 ASP A N 1
ATOM 1949 C CA . ASP A 1 273 ? -16.72595 -23.85337 24.66625 1.000 48.90799 290 ASP A CA 1
ATOM 1950 C C . ASP A 1 273 ? -16.61401 -22.35023 24.90020 1.000 50.73911 290 ASP A C 1
ATOM 1951 O O . ASP A 1 273 ? -15.71143 -21.90927 25.61782 1.000 51.34795 290 ASP A O 1
ATOM 1956 N N . ALA A 1 274 ? -17.50985 -21.55983 24.31910 1.000 52.61532 291 ALA A N 1
ATOM 1957 C CA . ALA A 1 274 ? -17.50095 -20.11780 24.52134 1.000 61.74858 291 ALA A CA 1
ATOM 1958 C C . ALA A 1 274 ? -18.25071 -19.77388 25.80192 1.000 49.98355 291 ALA A C 1
ATOM 1959 O O . ALA A 1 274 ? -19.45104 -20.06442 25.89997 1.000 45.22322 291 ALA A O 1
ATOM 1961 N N . PRO A 1 275 ? -17.60137 -19.16162 26.79372 1.000 50.53945 292 PRO A N 1
ATOM 1962 C CA . PRO A 1 275 ? -18.31700 -18.84038 28.03889 1.000 51.23616 292 PRO A CA 1
ATOM 1963 C C . PRO A 1 275 ? -19.47319 -17.87221 27.84637 1.000 48.13403 292 PRO A C 1
ATOM 1964 O O . PRO A 1 275 ? -20.47857 -17.98185 28.55778 1.000 44.04385 292 PRO A O 1
ATOM 1968 N N . TYR A 1 276 ? -19.37055 -16.93255 26.90341 1.000 38.32498 293 TYR A N 1
ATOM 1969 C CA . TYR A 1 276 ? -20.39567 -15.90610 26.75873 1.000 42.64957 293 TYR A CA 1
ATOM 1970 C C . TYR A 1 276 ? -20.39373 -15.32274 25.34976 1.000 40.74659 293 TYR A C 1
ATOM 1971 O O . TYR A 1 276 ? -20.08617 -14.13753 25.17173 1.000 40.65177 293 TYR A O 1
ATOM 1980 N N . PRO A 1 277 ? -20.74750 -16.10754 24.33204 1.000 40.89304 294 PRO A N 1
ATOM 1981 C CA . PRO A 1 277 ? -20.61866 -15.62181 22.95468 1.000 35.02167 294 PRO A CA 1
ATOM 1982 C C . PRO A 1 277 ? -21.54413 -14.44504 22.69994 1.000 42.19425 294 PRO A C 1
ATOM 1983 O O . PRO A 1 277 ? -22.66210 -14.38918 23.21192 1.000 35.87304 294 PRO A O 1
ATOM 1987 N N . SER A 1 278 ? -21.05854 -13.49149 21.91355 1.000 35.46069 295 SER A N 1
ATOM 1988 C CA . SER A 1 278 ? -21.88584 -12.36264 21.53697 1.000 36.71579 295 SER A CA 1
ATOM 1989 C C . SER A 1 278 ? -22.98300 -12.81754 20.58566 1.000 37.90639 295 SER A C 1
ATOM 1990 O O . SER A 1 278 ? -22.86729 -13.83948 19.90230 1.000 35.90932 295 SER A O 1
ATOM 1993 N N . SER A 1 279 ? -24.06613 -12.04115 20.55549 1.000 32.16832 296 SER A N 1
ATOM 1994 C CA . SER A 1 279 ? -25.12511 -12.29639 19.58910 1.000 30.35926 296 SER A CA 1
ATOM 1995 C C . SER A 1 279 ? -24.58811 -12.26836 18.16679 1.000 37.52159 296 SER A C 1
ATOM 1996 O O . SER A 1 279 ? -25.08315 -12.99929 17.30085 1.000 33.11744 296 SER A O 1
ATOM 1999 N N . PHE A 1 280 ? -23.57728 -11.43668 17.90805 1.000 32.38600 297 PHE A N 1
ATOM 2000 C CA . PHE A 1 280 ? -22.97998 -11.38173 16.57682 1.000 34.32099 297 PHE A CA 1
ATOM 2001 C C . PHE A 1 280 ? -22.31400 -12.70407 16.21808 1.000 31.86852 297 PHE A C 1
ATOM 2002 O O . PHE A 1 280 ? -22.47910 -13.21102 15.10228 1.000 38.23717 297 PHE A O 1
ATOM 2010 N N . ASP A 1 281 ? -21.54715 -13.27690 17.15360 1.000 34.09503 298 ASP A N 1
ATOM 2011 C CA . ASP A 1 281 ? -20.93931 -14.58479 16.91562 1.000 37.91696 298 ASP A CA 1
ATOM 2012 C C . ASP A 1 281 ? -21.99443 -15.63098 16.58320 1.000 41.96703 298 ASP A C 1
ATOM 2013 O O . ASP A 1 281 ? -21.80206 -16.45401 15.68001 1.000 35.90954 298 ASP A O 1
ATOM 2018 N N . ILE A 1 282 ? -23.11193 -15.61974 17.31173 1.000 30.07440 299 ILE A N 1
ATOM 2019 C CA . ILE A 1 282 ? -24.19170 -16.56417 17.04276 1.000 35.00750 299 ILE A CA 1
ATOM 2020 C C . ILE A 1 282 ? -24.78138 -16.31666 15.65859 1.000 40.30819 299 ILE A C 1
ATOM 2021 O O . ILE A 1 282 ? -24.96853 -17.24695 14.86590 1.000 38.51003 299 ILE A O 1
ATOM 2026 N N . ALA A 1 283 ? -25.07275 -15.05423 15.34656 1.000 34.79830 300 ALA A N 1
ATOM 2027 C CA . ALA A 1 283 ? -25.65547 -14.71478 14.05130 1.000 33.02762 300 ALA A CA 1
ATOM 2028 C C . ALA A 1 283 ? -24.69682 -15.02489 12.90902 1.000 35.64965 300 ALA A C 1
ATOM 2029 O O . ALA A 1 283 ? -25.12253 -15.45365 11.82809 1.000 35.84133 300 ALA A O 1
ATOM 2031 N N . ARG A 1 284 ? -23.39719 -14.81779 13.12738 1.000 33.08098 301 ARG A N 1
ATOM 2032 C CA . ARG A 1 284 ? -22.42931 -15.05545 12.06256 1.000 36.02787 301 ARG A CA 1
ATOM 2033 C C . ARG A 1 284 ? -22.33454 -16.53711 11.71748 1.000 38.51717 301 ARG A C 1
ATOM 2034 O O . ARG A 1 284 ? -22.22651 -16.89610 10.53955 1.000 42.40587 301 ARG A O 1
ATOM 2042 N N . ILE A 1 285 ? -22.37117 -17.41212 12.72765 1.000 42.16504 302 ILE A N 1
ATOM 2043 C CA . ILE A 1 285 ? -22.29351 -18.85125 12.47297 1.000 38.60392 302 ILE A CA 1
ATOM 2044 C C . ILE A 1 285 ? -23.45214 -19.30546 11.58972 1.000 42.61098 302 ILE A C 1
ATOM 2045 O O . ILE A 1 285 ? -23.27238 -20.10421 10.66124 1.000 40.77073 302 ILE A O 1
ATOM 2050 N N . ILE A 1 286 ? -24.65866 -18.81184 11.86814 1.000 33.28483 303 ILE A N 1
ATOM 2051 C CA . ILE A 1 286 ? -25.83097 -19.24632 11.11432 1.000 38.11849 303 ILE A CA 1
ATOM 2052 C C . ILE A 1 286 ? -25.79746 -18.68724 9.69884 1.000 46.95588 303 ILE A C 1
ATOM 2053 O O . ILE A 1 286 ? -26.14736 -19.38059 8.73529 1.000 41.21165 303 ILE A O 1
ATOM 2058 N N . THR A 1 287 ? -25.38613 -17.42455 9.54991 1.000 36.36215 304 THR A N 1
ATOM 2059 C CA . THR A 1 287 ? -25.30888 -16.82459 8.22118 1.000 38.73498 304 THR A CA 1
ATOM 2060 C C . THR A 1 287 ? -24.28421 -17.54102 7.35062 1.000 40.61261 304 THR A C 1
ATOM 2061 O O . THR A 1 287 ? -24.53405 -17.77970 6.16325 1.000 38.28215 304 THR A O 1
ATOM 2065 N N . GLN A 1 288 ? -23.12769 -17.90068 7.92547 1.000 38.32798 305 GLN A N 1
ATOM 2066 C CA . GLN A 1 288 ? -22.09690 -18.60373 7.16222 1.000 44.06383 305 GLN A CA 1
ATOM 2067 C C . GLN A 1 288 ? -22.61393 -19.93510 6.62908 1.000 46.89461 305 GLN A C 1
ATOM 2068 O O . GLN A 1 288 ? -22.38731 -20.28183 5.46227 1.000 44.71698 305 GLN A O 1
ATOM 2074 N N . ARG A 1 289 ? -23.29809 -20.70619 7.47842 1.000 43.17532 306 ARG A N 1
ATOM 2075 C CA . ARG A 1 289 ? -23.81849 -21.99636 7.03778 1.000 48.93350 306 ARG A CA 1
ATOM 2076 C C . ARG A 1 289 ? -24.90475 -21.82572 5.98097 1.000 50.68000 306 ARG A C 1
ATOM 2077 O O . ARG A 1 289 ? -24.92734 -22.56047 4.98555 1.000 46.32794 306 ARG A O 1
ATOM 2085 N N . ALA A 1 290 ? -25.81612 -20.86469 6.17993 1.000 43.68151 307 ALA A N 1
ATOM 2086 C CA . ALA A 1 290 ? -26.88313 -20.64334 5.20542 1.000 43.99211 307 ALA A CA 1
ATOM 2087 C C . ALA A 1 290 ? -26.32704 -20.20482 3.85546 1.000 44.33693 307 ALA A C 1
ATOM 2088 O O . ALA A 1 290 ? -26.78729 -20.66875 2.80682 1.000 41.37105 307 ALA A O 1
ATOM 2090 N N . MET A 1 291 ? -25.33703 -19.31124 3.85714 1.000 45.14827 308 MET A N 1
ATOM 2091 C CA . MET A 1 291 ? -24.78795 -18.83262 2.59367 1.000 46.67684 308 MET A CA 1
ATOM 2092 C C . MET A 1 291 ? -23.83436 -19.83988 1.96103 1.000 45.59990 308 MET A C 1
ATOM 2093 O O . MET A 1 291 ? -23.68081 -19.84736 0.73499 1.000 49.39748 308 MET A O 1
ATOM 2098 N N . SER A 1 292 ? -23.19441 -20.69723 2.76131 1.000 38.79115 309 SER A N 1
ATOM 2099 C CA . SER A 1 292 ? -22.41690 -21.79185 2.18613 1.000 44.89559 309 SER A CA 1
ATOM 2100 C C . SER A 1 292 ? -23.30765 -22.72081 1.37463 1.000 52.95909 309 SER A C 1
ATOM 2101 O O . SER A 1 292 ? -22.97049 -23.09893 0.24560 1.000 45.67079 309 SER A O 1
ATOM 2104 N N . ARG A 1 293 ? -24.45257 -23.10693 1.94144 1.000 49.80329 310 ARG A N 1
ATOM 2105 C CA . ARG A 1 293 ? -25.38133 -23.96172 1.21044 1.000 49.95859 310 ARG A CA 1
ATOM 2106 C C . ARG A 1 293 ? -25.95668 -23.23752 -0.00174 1.000 50.94666 310 ARG A C 1
ATOM 2107 O O . ARG A 1 293 ? -26.11250 -23.83657 -1.07197 1.000 50.39707 310 ARG A O 1
ATOM 2115 N N . SER A 1 294 ? -26.25890 -21.94393 0.13969 1.000 47.25661 311 SER A N 1
ATOM 2116 C CA . SER A 1 294 ? -26.78042 -21.17833 -0.98916 1.000 47.42507 311 SER A CA 1
ATOM 2117 C C . SER A 1 294 ? -25.75832 -21.08170 -2.11270 1.000 47.02823 311 SER A C 1
ATOM 2118 O O . SER A 1 294 ? -26.11369 -21.14606 -3.29586 1.000 47.02836 311 SER A O 1
ATOM 2121 N N . LEU A 1 295 ? -24.48269 -20.92514 -1.76202 1.000 42.97098 312 LEU A N 1
ATOM 2122 C CA . LEU A 1 295 ? -23.44305 -20.84834 -2.78006 1.000 49.78226 312 LEU A CA 1
ATOM 2123 C C . LEU A 1 295 ? -23.27253 -22.18429 -3.49891 1.000 54.45926 312 LEU A C 1
ATOM 2124 O O . LEU A 1 295 ? -23.05336 -22.21453 -4.71479 1.000 51.32407 312 LEU A O 1
ATOM 2129 N N . GLU A 1 296 ? -23.38070 -23.30067 -2.76973 1.000 51.35552 313 GLU A N 1
ATOM 2130 C CA . GLU A 1 296 ? -23.33227 -24.61113 -3.41706 1.000 54.89991 313 GLU A CA 1
ATOM 2131 C C . GLU A 1 296 ? -24.53034 -24.82075 -4.33457 1.000 61.41364 313 GLU A C 1
ATOM 2132 O O . GLU A 1 296 ? -24.39253 -25.39834 -5.41951 1.000 55.97900 313 GLU A O 1
ATOM 2138 N N . ARG A 1 297 ? -25.71493 -24.36929 -3.90955 1.000 47.65995 314 ARG A N 1
ATOM 2139 C CA . ARG A 1 297 ? -26.92349 -24.57179 -4.70239 1.000 50.95361 314 ARG A CA 1
ATOM 2140 C C . ARG A 1 297 ? -26.83657 -23.85276 -6.04303 1.000 52.86380 314 ARG A C 1
ATOM 2141 O O . ARG A 1 297 ? -27.16353 -24.42599 -7.08814 1.000 51.42221 314 ARG A O 1
ATOM 2149 N N . ARG A 1 298 ? -26.40583 -22.58764 -6.03481 1.000 44.00390 315 ARG A N 1
ATOM 2150 C CA . ARG A 1 298 ? -26.37156 -21.82970 -7.28144 1.000 48.20571 315 ARG A CA 1
ATOM 2151 C C . ARG A 1 298 ? -25.31572 -22.36960 -8.23937 1.000 51.36513 315 ARG A C 1
ATOM 2152 O O . ARG A 1 298 ? -25.50807 -22.31732 -9.46005 1.000 52.76050 315 ARG A O 1
ATOM 2160 N N . LYS A 1 299 ? -24.20796 -22.90017 -7.71404 1.000 52.00472 316 LYS A N 1
ATOM 2161 C CA . LYS A 1 299 ? -23.20512 -23.51180 -8.58008 1.000 51.81492 316 LYS A CA 1
ATOM 2162 C C . LYS A 1 299 ? -23.72192 -24.81171 -9.17829 1.000 55.23826 316 LYS A C 1
ATOM 2163 O O . LYS A 1 299 ? -23.47414 -25.10196 -10.35409 1.000 56.83000 316 LYS A O 1
ATOM 2169 N N . THR A 1 300 ? -24.44245 -25.60557 -8.38183 1.000 49.93423 317 THR A N 1
ATOM 2170 C CA . THR A 1 300 ? -25.03659 -26.83540 -8.89380 1.000 51.62470 317 THR A CA 1
ATOM 2171 C C . THR A 1 300 ? -26.06772 -26.54043 -9.97925 1.000 62.25579 317 THR A C 1
ATOM 2172 O O . THR A 1 300 ? -26.12434 -27.23893 -10.99905 1.000 51.86176 317 THR A O 1
ATOM 2176 N N . LEU A 1 301 ? -26.88076 -25.49741 -9.78376 1.000 51.92222 318 LEU A N 1
ATOM 2177 C CA . LEU A 1 301 ? -27.94860 -25.1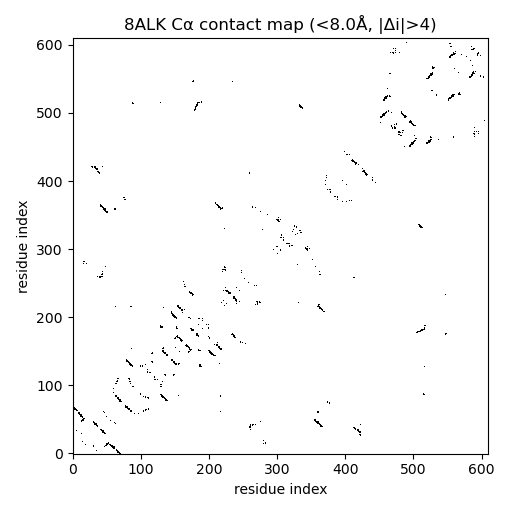8948 -10.73188 1.000 50.48229 318 LEU A CA 1
ATOM 2178 C C . LEU A 1 301 ? -27.39489 -24.87304 -12.11609 1.000 54.22908 318 LEU A C 1
ATOM 2179 O O . LEU A 1 301 ? -27.81216 -25.47296 -13.11273 1.000 53.41508 318 LEU A O 1
ATOM 2184 N N . ILE A 1 302 ? -26.45917 -23.92317 -12.20238 1.000 47.23228 319 ILE A N 1
ATOM 2185 C CA . ILE A 1 302 ? -25.95086 -23.53580 -13.51536 1.000 61.05935 319 ILE A CA 1
ATOM 2186 C C . ILE A 1 302 ? -25.12787 -24.65956 -14.13195 1.000 55.26306 319 ILE A C 1
ATOM 2187 O O . ILE A 1 302 ? -25.00983 -24.74892 -15.35991 1.000 56.08424 319 ILE A O 1
ATOM 2192 N N . LYS A 1 303 ? -24.54763 -25.53096 -13.30413 1.000 55.72638 320 LYS A N 1
ATOM 2193 C CA . LYS A 1 303 ? -23.88358 -26.71660 -13.83217 1.000 49.76167 320 LYS A CA 1
ATOM 2194 C C . LYS A 1 303 ? -24.89381 -27.68298 -14.43987 1.000 57.71974 320 LYS A C 1
ATOM 2195 O O . LYS A 1 303 ? -24.65374 -28.25127 -15.51196 1.000 53.01361 320 LYS A O 1
ATOM 2201 N N . LEU A 1 304 ? -26.03517 -27.87073 -13.77412 1.000 49.93550 321 LEU A N 1
ATOM 2202 C CA . LEU A 1 304 ? -27.05113 -28.78272 -14.28506 1.000 49.91214 321 LEU A CA 1
ATOM 2203 C C . LEU A 1 304 ? -27.65499 -28.26769 -15.58465 1.000 55.24165 321 LEU A C 1
ATOM 2204 O O . LEU A 1 304 ? -27.89826 -29.04712 -16.51248 1.000 47.48611 321 LEU A O 1
ATOM 2209 N N . ILE A 1 305 ? -27.89827 -26.95947 -15.67681 1.000 47.00493 322 ILE A N 1
ATOM 2210 C CA . ILE A 1 305 ? -28.49967 -26.41414 -16.89116 1.000 55.81357 322 ILE A CA 1
ATOM 2211 C C . ILE A 1 305 ? -27.55922 -26.58373 -18.07838 1.000 50.63386 322 ILE A C 1
ATOM 2212 O O . ILE A 1 305 ? -27.99178 -26.92833 -19.18485 1.000 54.13984 322 ILE A O 1
ATOM 2217 N N . ASN A 1 306 ? -26.25899 -26.36018 -17.86759 1.000 52.86736 323 ASN A N 1
ATOM 2218 C CA . ASN A 1 306 ? -25.29711 -26.50587 -18.95829 1.000 55.81425 323 ASN A CA 1
ATOM 2219 C C . ASN A 1 306 ? -25.16300 -27.95956 -19.39270 1.000 54.94797 323 ASN A C 1
ATOM 2220 O O . ASN A 1 306 ? -25.01865 -28.24354 -20.58716 1.000 58.55110 323 ASN A O 1
ATOM 2225 N N . GLU A 1 307 ? -25.19964 -28.89457 -18.44050 1.000 46.98916 324 GLU A N 1
ATOM 2226 C CA . GLU A 1 307 ? -25.12513 -30.30617 -18.80234 1.000 54.61019 324 GLU A CA 1
ATOM 2227 C C . GLU A 1 307 ? -26.36958 -30.75511 -19.55566 1.000 55.14379 324 GLU A C 1
ATOM 2228 O O . GLU A 1 307 ? -26.27913 -31.60381 -20.44759 1.000 53.03782 324 GLU A O 1
ATOM 2234 N N . ILE A 1 308 ? -27.53174 -30.19402 -19.22156 1.000 49.39708 325 ILE A N 1
ATOM 2235 C CA . ILE A 1 308 ? -28.75039 -30.51251 -19.95685 1.000 47.40097 325 ILE A CA 1
ATOM 2236 C C . ILE A 1 308 ? -28.66376 -29.97806 -21.38124 1.000 57.74803 325 ILE A C 1
ATOM 2237 O O . ILE A 1 308 ? -28.94123 -30.69578 -22.34971 1.000 54.67513 325 ILE A O 1
ATOM 2242 N N . GLU A 1 309 ? -28.26738 -28.70971 -21.52928 1.000 48.44404 326 GLU A N 1
ATOM 2243 C CA . GLU A 1 309 ? -28.19039 -28.10156 -22.85465 1.000 63.29918 326 GLU A CA 1
ATOM 2244 C C . GLU A 1 309 ? -27.13561 -28.77014 -23.72637 1.000 58.72160 326 GLU A C 1
ATOM 2245 O O . GLU A 1 309 ? -27.28029 -28.80741 -24.95356 1.000 54.82869 326 GLU A O 1
ATOM 2251 N N . GLN A 1 310 ? -26.06981 -29.29753 -23.11765 1.000 51.04826 327 GLN A N 1
ATOM 2252 C CA . GLN A 1 310 ? -25.05216 -30.00126 -23.89114 1.000 64.69254 327 GLN A CA 1
ATOM 2253 C C . GLN A 1 310 ? -25.61675 -31.23000 -24.59024 1.000 59.34922 327 GLN A C 1
ATOM 2254 O O . GLN A 1 310 ? -25.07813 -31.65605 -25.61718 1.000 68.28068 327 GLN A O 1
ATOM 2260 N N . GLN A 1 311 ? -26.68937 -31.81671 -24.05356 1.000 54.83103 328 GLN A N 1
ATOM 2261 C CA . GLN A 1 311 ? -27.22828 -33.05194 -24.61033 1.000 57.21445 328 GLN A CA 1
ATOM 2262 C C . GLN A 1 311 ? -28.09108 -32.83186 -25.84553 1.000 61.17875 328 GLN A C 1
ATOM 2263 O O . GLN A 1 311 ? -28.36777 -33.80350 -26.55556 1.000 60.82738 328 GLN A O 1
ATOM 2269 N N . HIS A 1 312 ? -28.51686 -31.59830 -26.11540 1.000 58.86365 329 HIS A N 1
ATOM 2270 C CA . HIS A 1 312 ? -29.36665 -31.27330 -27.26294 1.000 59.56249 329 HIS A CA 1
ATOM 2271 C C . HIS A 1 312 ? -30.56881 -32.21445 -27.34368 1.000 64.71724 329 HIS A C 1
ATOM 2272 O O . HIS A 1 312 ? -30.80713 -32.87861 -28.35489 1.000 64.20705 329 HIS A O 1
ATOM 2279 N N . PHE A 1 313 ? -31.32895 -32.26477 -26.24503 1.000 57.16211 330 PHE A N 1
ATOM 2280 C CA . PHE A 1 313 ? -32.46432 -33.18065 -26.17611 1.000 59.22015 330 PHE A CA 1
ATOM 2281 C C . PHE A 1 313 ? -33.49980 -32.88335 -27.25472 1.000 63.31989 330 PHE A C 1
ATOM 2282 O O . PHE A 1 313 ? -34.21882 -33.79124 -27.68958 1.000 68.43467 330 PHE A O 1
ATOM 2290 N N . HIS A 1 314 ? -33.58283 -31.62674 -27.70449 1.000 61.64216 331 HIS A N 1
ATOM 2291 C CA . HIS A 1 314 ? -34.52452 -31.26953 -28.76089 1.000 66.18598 331 HIS A CA 1
ATOM 2292 C C . HIS A 1 314 ? -34.23787 -32.03171 -30.04963 1.000 77.03035 331 HIS A C 1
ATOM 2293 O O . HIS A 1 314 ? -35.15873 -32.30315 -30.82912 1.000 80.56500 331 HIS A O 1
ATOM 2300 N N . GLU A 1 315 ? -32.97740 -32.39163 -30.28782 1.000 78.71381 332 GLU A N 1
ATOM 2301 C CA . GLU A 1 315 ? -32.58092 -33.11996 -31.48433 1.000 71.65342 332 GLU A CA 1
ATOM 2302 C C . GLU A 1 315 ? -32.51026 -34.62550 -31.25912 1.000 71.87582 332 GLU A C 1
ATOM 2303 O O . GLU A 1 315 ? -32.05941 -35.35504 -32.14889 1.000 79.30542 332 GLU A O 1
ATOM 2309 N N . LYS A 1 316 ? -32.95673 -35.10873 -30.09732 1.000 70.38787 333 LYS A N 1
ATOM 2310 C CA . LYS A 1 316 ? -32.91381 -36.53049 -29.77306 1.000 74.86899 333 LYS A CA 1
ATOM 2311 C C . LYS A 1 316 ? -34.29231 -37.08750 -29.42404 1.000 69.69503 333 LYS A C 1
ATOM 2312 O O . LYS A 1 316 ? -34.38764 -38.19187 -28.87911 1.000 76.49909 333 LYS A O 1
ATOM 2318 N N . SER A 1 317 ? -35.36082 -36.34613 -29.72927 1.000 66.55927 334 SER A N 1
ATOM 2319 C CA . SER A 1 317 ? -36.73648 -36.75386 -29.42734 1.000 69.52128 334 SER A CA 1
ATOM 2320 C C . SER A 1 317 ? -36.95371 -36.99779 -27.93478 1.000 78.34632 334 SER A C 1
ATOM 2321 O O . SER A 1 317 ? -37.80161 -37.80574 -27.54367 1.000 76.71555 334 SER A O 1
ATOM 2324 N N . VAL A 1 318 ? -36.19696 -36.30424 -27.09053 1.000 62.88799 335 VAL A N 1
ATOM 2325 C CA . VAL A 1 318 ? -36.38360 -36.34861 -25.64497 1.000 73.68634 335 VAL A CA 1
ATOM 2326 C C . VAL A 1 318 ? -37.20713 -35.12649 -25.25851 1.000 70.25769 335 VAL A C 1
ATOM 2327 O O . VAL A 1 318 ? -36.69787 -34.00067 -25.25207 1.000 70.68206 335 VAL A O 1
ATOM 2331 N N . LYS A 1 319 ? -38.48376 -35.34391 -24.93145 1.000 60.79013 336 LYS A N 1
ATOM 2332 C CA . LYS A 1 319 ? -39.41297 -34.25437 -24.67475 1.000 66.85702 336 LYS A CA 1
ATOM 2333 C C . LYS A 1 319 ? -39.97807 -34.21835 -23.26173 1.000 62.41361 336 LYS A C 1
ATOM 2334 O O . LYS A 1 319 ? -40.69365 -33.26630 -22.93141 1.000 56.77345 336 LYS A O 1
ATOM 2340 N N . THR A 1 320 ? -39.68901 -35.20697 -22.42042 1.000 59.59588 337 THR A N 1
ATOM 2341 C CA . THR A 1 320 ? -40.22768 -35.24225 -21.06896 1.000 57.80994 337 THR A CA 1
ATOM 2342 C C . THR A 1 320 ? -39.09679 -35.37535 -20.06103 1.000 58.93717 337 THR A C 1
ATOM 2343 O O . THR A 1 320 ? -37.98956 -35.80807 -20.38899 1.000 60.52840 337 THR A O 1
ATOM 2347 N N . ILE A 1 321 ? -39.40160 -35.00367 -18.81675 1.000 50.77332 338 ILE A N 1
ATOM 2348 C CA . ILE A 1 321 ? -38.41773 -35.10667 -17.74271 1.000 50.78201 338 ILE A CA 1
ATOM 2349 C C . ILE A 1 321 ? -38.04351 -36.56130 -17.49723 1.000 55.98811 338 ILE A C 1
ATOM 2350 O O . ILE A 1 321 ? -36.86640 -36.88813 -17.29676 1.000 57.04277 338 ILE A O 1
ATOM 2355 N N . ASN A 1 322 ? -39.03467 -37.45911 -17.51595 1.000 53.30592 339 ASN A N 1
ATOM 2356 C CA . ASN A 1 322 ? -38.74844 -38.87896 -17.33450 1.000 64.95515 339 ASN A CA 1
ATOM 2357 C C . ASN A 1 322 ? -37.80036 -39.39539 -18.40985 1.000 63.77833 339 ASN A C 1
ATOM 2358 O O . ASN A 1 322 ? -36.90519 -40.19905 -18.12440 1.000 67.96367 339 ASN A O 1
ATOM 2363 N N . GLU A 1 323 ? -37.98289 -38.94978 -19.65545 1.000 62.85002 340 GLU A N 1
ATOM 2364 C CA . GLU A 1 323 ? -37.04167 -39.31800 -20.70841 1.000 66.17792 340 GLU A CA 1
ATOM 2365 C C . GLU A 1 323 ? -35.66594 -38.70963 -20.45922 1.000 58.22325 340 GLU A C 1
ATOM 2366 O O . GLU A 1 323 ? -34.64726 -39.33192 -20.77911 1.000 55.87622 340 GLU A O 1
ATOM 2372 N N . VAL A 1 324 ? -35.61449 -37.50936 -19.87682 1.000 53.69349 341 VAL A N 1
ATOM 2373 C CA . VAL A 1 324 ? -34.33127 -36.91041 -19.52170 1.000 59.92391 341 VAL A CA 1
ATOM 2374 C C . VAL A 1 324 ? -33.62724 -37.75031 -18.46271 1.000 60.47218 341 VAL A C 1
ATOM 2375 O O . VAL A 1 324 ? -32.44311 -38.08139 -18.59538 1.000 52.83277 341 VAL A O 1
ATOM 2379 N N . LEU A 1 325 ? -34.34794 -38.10851 -17.39597 1.000 65.43014 342 LEU A N 1
ATOM 2380 C CA . LEU A 1 325 ? -33.74402 -38.88094 -16.31406 1.000 63.87108 342 LEU A CA 1
ATOM 2381 C C . LEU A 1 325 ? -33.26365 -40.24056 -16.80253 1.000 64.23531 342 LEU A C 1
ATOM 2382 O O . LEU A 1 325 ? -32.20568 -40.72197 -16.38137 1.000 64.10911 342 LEU A O 1
ATOM 2387 N N . GLU A 1 326 ? -34.02652 -40.87865 -17.68975 1.000 69.23972 343 GLU A N 1
ATOM 2388 C CA . GLU A 1 326 ? -33.61611 -42.18715 -18.18806 1.000 71.43895 343 GLU A CA 1
ATOM 2389 C C . GLU A 1 326 ? -32.39172 -42.07604 -19.08683 1.000 68.52516 343 GLU A C 1
ATOM 2390 O O . GLU A 1 326 ? -31.51789 -42.94915 -19.06167 1.000 64.98167 343 GLU A O 1
ATOM 2396 N N . TYR A 1 327 ? -32.31014 -41.00677 -19.88192 1.000 69.15198 344 TYR A N 1
ATOM 2397 C CA . TYR A 1 327 ? -31.12618 -40.77321 -20.70313 1.000 68.54051 344 TYR A CA 1
ATOM 2398 C C . TYR A 1 327 ? -29.87529 -40.66491 -19.83867 1.000 69.03053 344 TYR A C 1
ATOM 2399 O O . TYR A 1 327 ? -28.84092 -41.27019 -20.14248 1.000 74.00099 344 TYR A O 1
ATOM 2408 N N . PHE A 1 328 ? -29.95393 -39.89266 -18.75112 1.000 57.41041 345 PHE A N 1
ATOM 2409 C CA . PHE A 1 328 ? -28.79579 -39.70732 -17.88323 1.000 61.18730 345 PHE A CA 1
ATOM 2410 C C . PHE A 1 328 ? -28.44929 -40.97687 -17.11809 1.000 66.18468 345 PHE A C 1
ATOM 2411 O O . PHE A 1 328 ? -27.26814 -41.24521 -16.87117 1.000 71.88667 345 PHE A O 1
ATOM 2419 N N . ILE A 1 329 ? -29.45358 -41.76820 -16.73831 1.000 67.35361 346 ILE A N 1
ATOM 2420 C CA . ILE A 1 329 ? -29.17978 -43.01034 -16.02326 1.000 73.98445 346 ILE A CA 1
ATOM 2421 C C . ILE A 1 329 ? -28.56156 -44.04249 -16.95950 1.000 77.00277 346 I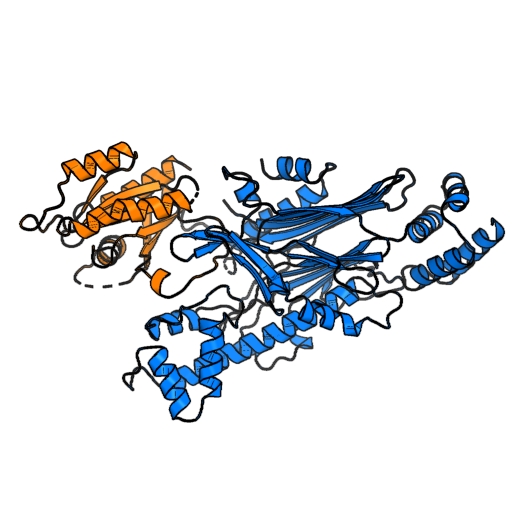LE A C 1
ATOM 2422 O O . ILE A 1 329 ? -27.67730 -44.81060 -16.56077 1.000 80.02771 346 ILE A O 1
ATOM 2427 N N . LYS A 1 330 ? -28.99578 -44.06693 -18.22137 1.000 70.98767 347 LYS A N 1
ATOM 2428 C CA . LYS A 1 330 ? -28.49493 -45.07440 -19.15203 1.000 83.00792 347 LYS A CA 1
ATOM 2429 C C . LYS A 1 330 ? -27.08597 -44.76412 -19.64781 1.000 79.72681 347 LYS A C 1
ATOM 2430 O O . LYS A 1 330 ? -26.35674 -45.68585 -20.02951 1.000 95.10756 347 LYS A O 1
ATOM 2432 N N . THR A 1 331 ? -26.68382 -43.49349 -19.65276 1.000 86.41471 348 THR A N 1
ATOM 2433 C CA . THR A 1 331 ? -25.35387 -43.10011 -20.10296 1.000 88.53977 348 THR A CA 1
ATOM 2434 C C . THR A 1 331 ? -24.33997 -43.02389 -18.96714 1.000 90.85284 348 THR A C 1
ATOM 2435 O O . THR A 1 331 ? -23.24151 -42.49494 -19.16912 1.000 90.01027 348 THR A O 1
ATOM 2439 N N . GLY A 1 332 ? -24.68251 -43.52881 -17.78228 1.000 88.65013 349 GLY A N 1
ATOM 2440 C CA . GLY A 1 332 ? -23.77263 -43.54228 -16.65857 1.000 87.96329 349 GLY A CA 1
ATOM 2441 C C . GLY A 1 332 ? -23.76349 -42.28731 -15.81342 1.000 84.92880 349 GLY A C 1
ATOM 2442 O O . GLY A 1 332 ? -23.10167 -42.27198 -14.76752 1.000 83.79005 349 GLY A O 1
ATOM 2443 N N . HIS A 1 333 ? -24.47345 -41.23806 -16.22504 1.000 88.41998 350 HIS A N 1
ATOM 2444 C CA . HIS A 1 333 ? -24.51676 -39.98461 -15.47194 1.000 81.52579 350 HIS A CA 1
ATOM 2445 C C . HIS A 1 333 ? -25.71830 -39.97287 -14.52464 1.000 85.40483 350 HIS A C 1
ATOM 2446 O O . HIS A 1 333 ? -26.56701 -39.08127 -14.54373 1.000 69.32524 350 HIS A O 1
ATOM 2453 N N . VAL A 1 334 ? -25.76610 -41.00243 -13.67621 1.000 95.89122 351 VAL A N 1
ATOM 2454 C CA . VAL A 1 334 ? -26.86732 -41.15449 -12.73088 1.000 82.35917 351 VAL A CA 1
ATOM 2455 C C . VAL A 1 334 ? -26.85140 -40.04148 -11.68739 1.000 91.72695 351 VAL A C 1
ATOM 2456 O O . VAL A 1 334 ? -27.91044 -39.61676 -11.20611 1.000 83.69429 351 VAL A O 1
ATOM 2460 N N . GLU A 1 335 ? -25.66613 -39.53310 -11.33813 1.000 85.39810 352 GLU A N 1
ATOM 2461 C CA . GLU A 1 335 ? -25.58553 -38.43350 -10.38107 1.000 73.36701 352 GLU A CA 1
ATOM 2462 C C . GLU A 1 335 ? -26.30602 -37.19408 -10.89873 1.000 79.81853 352 GLU A C 1
ATOM 2463 O O . GLU A 1 335 ? -26.99835 -36.50503 -10.13868 1.000 71.01974 352 GLU A O 1
ATOM 2465 N N . THR A 1 336 ? -26.15197 -36.89150 -12.19041 1.000 72.05314 353 THR A N 1
ATOM 2466 C CA . THR A 1 336 ? -26.86964 -35.76273 -12.77460 1.000 74.50675 353 THR A CA 1
ATOM 2467 C C . THR A 1 336 ? -28.37507 -35.98936 -12.72402 1.000 57.07513 353 THR A C 1
ATOM 2468 O O . THR A 1 336 ? -29.14383 -35.05769 -12.45930 1.000 59.19839 353 THR A O 1
ATOM 2472 N N . ALA A 1 337 ? -28.81070 -37.22883 -12.95514 1.000 55.26477 354 ALA A N 1
ATOM 2473 C CA . ALA A 1 337 ? -30.22897 -37.55446 -12.85766 1.000 70.34433 354 ALA A CA 1
ATOM 2474 C C . ALA A 1 337 ? -30.74489 -37.34234 -11.43913 1.000 61.41870 354 ALA A C 1
ATOM 2475 O O . ALA A 1 337 ? -31.79008 -36.71501 -11.23484 1.000 54.65107 354 ALA A O 1
ATOM 2477 N N . GLN A 1 338 ? -30.01883 -37.85676 -10.44138 1.000 60.10036 355 GLN A N 1
ATOM 2478 C CA . GLN A 1 338 ? -30.45125 -37.69163 -9.05674 1.000 71.83314 355 GLN A CA 1
ATOM 2479 C C . GLN A 1 338 ? -30.47826 -36.22475 -8.65026 1.000 59.25545 355 GLN A C 1
ATOM 2480 O O . GLN A 1 338 ? -31.34668 -35.81253 -7.87317 1.000 67.77347 355 GLN A O 1
ATOM 2486 N N . THR A 1 339 ? -29.54086 -35.42475 -9.16195 1.000 61.06928 356 THR A N 1
ATOM 2487 C CA . THR A 1 339 ? -29.54304 -33.99612 -8.86281 1.000 53.74958 356 THR A CA 1
ATOM 2488 C C . THR A 1 339 ? -30.78065 -33.31740 -9.43803 1.000 61.48460 356 THR A C 1
ATOM 2489 O O . THR A 1 339 ? -31.40908 -32.48442 -8.77251 1.000 52.17643 356 THR A O 1
ATOM 2493 N N . LEU A 1 340 ? -31.15509 -33.67057 -10.66749 1.000 52.70793 357 LEU A N 1
ATOM 2494 C CA . LEU A 1 340 ? -32.34809 -33.08429 -11.26502 1.000 47.60417 357 LEU A CA 1
ATOM 2495 C C . LEU A 1 340 ? -33.60077 -33.48516 -10.49518 1.000 50.59376 357 LEU A C 1
ATOM 2496 O O . LEU A 1 340 ? -34.47620 -32.64882 -10.24790 1.000 50.92760 357 LEU A O 1
ATOM 2501 N N . LYS A 1 341 ? -33.69921 -34.76012 -10.09954 1.000 48.23515 358 LYS A N 1
ATOM 2502 C CA . LYS A 1 341 ? -34.84656 -35.20758 -9.31445 1.000 50.67448 358 LYS A CA 1
ATOM 2503 C C . LYS A 1 341 ? -34.96821 -34.42163 -8.01635 1.000 55.05480 358 LYS A C 1
ATOM 2504 O O . LYS A 1 341 ? -36.07075 -34.01761 -7.63002 1.000 48.99853 358 LYS A O 1
ATOM 2510 N N . ALA A 1 342 ? -33.84601 -34.21141 -7.31916 1.000 55.36762 359 ALA A N 1
ATOM 2511 C CA . ALA A 1 342 ? -33.88036 -33.45837 -6.06837 1.000 51.75996 359 ALA A CA 1
ATOM 2512 C C . ALA A 1 342 ? -34.39064 -32.04187 -6.29307 1.000 49.98345 359 ALA A C 1
ATOM 2513 O O . ALA A 1 342 ? -35.17805 -31.52010 -5.49358 1.000 60.14364 359 ALA A O 1
ATOM 2515 N N . ILE A 1 343 ? -33.95707 -31.40554 -7.38137 1.000 48.16185 360 ILE A N 1
ATOM 2516 C CA . ILE A 1 343 ? -34.37062 -30.03313 -7.65223 1.000 45.89427 360 ILE A CA 1
ATOM 2517 C C . ILE A 1 343 ? -35.85882 -29.97614 -7.97610 1.000 51.31574 360 ILE A C 1
ATOM 2518 O O . ILE A 1 343 ? -36.58194 -29.09867 -7.48899 1.000 50.68656 360 ILE A O 1
ATOM 2523 N N . LEU A 1 344 ? -36.34567 -30.91898 -8.78197 1.000 45.10267 361 LEU A N 1
ATOM 2524 C CA . LEU A 1 344 ? -37.72810 -30.85262 -9.24278 1.000 48.44243 361 LEU A CA 1
ATOM 2525 C C . LEU A 1 344 ? -38.69891 -31.41063 -8.20836 1.000 41.70607 361 LEU A C 1
ATOM 2526 O O . LEU A 1 344 ? -39.72640 -30.79090 -7.91541 1.000 50.81673 361 LEU A O 1
ATOM 2531 N N . PHE A 1 345 ? -38.38929 -32.57601 -7.64043 1.000 49.30705 362 PHE A N 1
ATOM 2532 C CA . PHE A 1 345 ? -39.35172 -33.31322 -6.83051 1.000 53.17116 362 PHE A CA 1
ATOM 2533 C C . PHE A 1 345 ? -39.15239 -33.14669 -5.32986 1.000 55.08185 362 PHE A C 1
ATOM 2534 O O . PHE A 1 345 ? -40.05653 -33.48884 -4.56026 1.000 61.16337 362 PHE A O 1
ATOM 2542 N N . GLU A 1 346 ? -38.00121 -32.64346 -4.89290 1.000 49.80144 363 GLU A N 1
ATOM 2543 C CA . GLU A 1 346 ? -37.75617 -32.39564 -3.47792 1.000 59.55839 363 GLU A CA 1
ATOM 2544 C C . GLU A 1 346 ? -37.47662 -30.92551 -3.19080 1.000 55.60762 363 GLU A C 1
ATOM 2545 O O . GLU A 1 346 ? -37.11768 -30.58392 -2.05614 1.000 58.05434 363 GLU A O 1
ATOM 2551 N N . ASP A 1 347 ? -37.64808 -30.05357 -4.18362 1.000 55.25143 364 ASP A N 1
ATOM 2552 C CA . ASP A 1 347 ? -37.37056 -28.62204 -4.07089 1.000 48.98344 364 ASP A CA 1
ATOM 2553 C C . ASP A 1 347 ? -35.97565 -28.38135 -3.49429 1.000 52.78672 364 ASP A C 1
ATOM 2554 O O . ASP A 1 347 ? -35.79633 -27.72159 -2.46865 1.000 55.58870 364 ASP A O 1
ATOM 2559 N N . GLY A 1 348 ? -34.97747 -28.93701 -4.18506 1.000 50.35094 365 GLY A N 1
ATOM 2560 C CA . GLY A 1 348 ? -33.60645 -28.85876 -3.71116 1.000 50.71672 365 GLY A CA 1
ATOM 2561 C C . GLY A 1 348 ? -33.06518 -27.44979 -3.58922 1.000 54.83759 365 GLY A C 1
ATOM 2562 O O . GLY A 1 348 ? -32.13679 -27.21947 -2.80914 1.000 56.18007 365 GLY A O 1
ATOM 2563 N N . LEU A 1 349 ? -33.62393 -26.49900 -4.33402 1.000 50.93738 366 LEU A N 1
ATOM 2564 C CA . LEU A 1 349 ? -33.15757 -25.11877 -4.29526 1.000 59.47864 366 LEU A CA 1
ATOM 2565 C C . LEU A 1 349 ? -33.88976 -24.26684 -3.26522 1.000 60.67306 366 LEU A C 1
ATOM 2566 O O . LEU A 1 349 ? -33.57890 -23.07637 -3.13863 1.000 72.73788 366 LEU A O 1
ATOM 2571 N N . SER A 1 350 ? -34.84096 -24.84633 -2.53031 1.000 51.03908 367 SER A N 1
ATOM 2572 C CA . SER A 1 350 ? -35.65240 -24.12357 -1.54946 1.000 60.56071 367 SER A CA 1
ATOM 2573 C C . SER A 1 350 ? -36.31857 -22.90312 -2.17693 1.000 65.59713 367 SER A C 1
ATOM 2574 O O . SER A 1 350 ? -36.29833 -21.79947 -1.62748 1.000 80.69832 367 SER A O 1
ATOM 2577 N N . ASP A 1 351 ? -36.91093 -23.11107 -3.34932 1.000 55.89405 368 ASP A N 1
ATOM 2578 C CA . ASP A 1 351 ? -37.65554 -22.07021 -4.04310 1.000 59.21688 368 ASP A CA 1
ATOM 2579 C C . ASP A 1 351 ? -39.15799 -22.18068 -3.83883 1.000 55.71877 368 ASP A C 1
ATOM 2580 O O . ASP A 1 351 ? -39.89764 -21.31358 -4.31287 1.000 68.31973 368 ASP A O 1
ATOM 2585 N N . GLY A 1 352 ? -39.62717 -23.21664 -3.14868 1.000 51.54615 369 GLY A N 1
ATOM 2586 C CA . GLY A 1 352 ? -41.05187 -23.40630 -2.97456 1.000 54.64299 369 GLY A CA 1
ATOM 2587 C C . GLY A 1 352 ? -41.75572 -23.98836 -4.17592 1.000 62.52966 369 GLY A C 1
ATOM 2588 O O . GLY A 1 352 ? -42.98592 -23.90873 -4.25860 1.000 54.34028 369 GLY A O 1
ATOM 2589 N N . ILE A 1 353 ? -41.01132 -24.56959 -5.11339 1.000 49.21947 370 ILE A N 1
ATOM 2590 C CA . ILE A 1 353 ? -41.56400 -25.18031 -6.31703 1.000 46.08936 370 ILE A CA 1
ATOM 2591 C C . ILE A 1 353 ? -41.33050 -26.68102 -6.22738 1.000 50.40712 370 ILE A C 1
ATOM 2592 O O . ILE A 1 353 ? -40.18641 -27.13052 -6.08313 1.000 49.94454 370 ILE A O 1
ATOM 2597 N N . THR A 1 354 ? -42.40825 -27.45586 -6.31108 1.000 43.00674 371 THR A N 1
ATOM 2598 C CA . THR A 1 354 ? -42.33027 -28.90891 -6.24239 1.000 44.53927 371 THR A CA 1
ATOM 2599 C C . THR A 1 354 ? -43.15280 -29.50162 -7.37472 1.000 53.34123 371 THR A C 1
ATOM 2600 O O . THR A 1 354 ? -44.36349 -29.26749 -7.45176 1.000 51.82199 371 THR A O 1
ATOM 2604 N N . TYR A 1 355 ? -42.49514 -30.26315 -8.24604 1.000 49.78680 372 TYR A N 1
ATOM 2605 C CA . TYR A 1 355 ? -43.17807 -30.99468 -9.30136 1.000 46.15902 372 TYR A CA 1
ATOM 2606 C C . TYR A 1 355 ? -43.68709 -32.33094 -8.77302 1.000 52.78298 372 TYR A C 1
ATOM 2607 O O . TYR A 1 355 ? -43.15896 -32.88039 -7.80314 1.000 55.74727 372 TYR A O 1
ATOM 2616 N N . PHE A 1 356 ? -44.72415 -32.85360 -9.41945 1.000 60.31939 373 PHE A N 1
ATOM 2617 C CA . PHE A 1 356 ? -45.31712 -34.11609 -9.00175 1.000 65.74027 373 PHE A CA 1
ATOM 2618 C C . PHE A 1 356 ? -44.62934 -35.28621 -9.69426 1.000 66.98369 373 PHE A C 1
ATOM 2619 O O . PHE A 1 356 ? -44.18146 -35.18191 -10.83971 1.000 62.68218 373 PHE A O 1
ATOM 2627 N N . GLU A 1 357 ? -44.55415 -36.41042 -8.97949 1.000 68.68281 374 GLU A N 1
ATOM 2628 C CA . GLU A 1 357 ? -43.75974 -37.55426 -9.40963 1.000 77.58289 374 GLU A CA 1
ATOM 2629 C C . GLU A 1 357 ? -44.52727 -38.55048 -10.26735 1.000 81.66544 374 GLU A C 1
ATOM 2630 O O . GLU A 1 357 ? -43.89851 -39.34322 -10.97913 1.000 91.65409 374 GLU A O 1
ATOM 2636 N N . ASN A 1 358 ? -45.85710 -38.54417 -10.21594 1.000 69.10526 375 ASN A N 1
ATOM 2637 C CA . ASN A 1 358 ? -46.62835 -39.53994 -10.95110 1.000 89.45004 375 ASN A CA 1
ATOM 2638 C C . ASN A 1 358 ? -47.34605 -38.91437 -12.14089 1.000 89.67431 375 ASN A C 1
ATOM 2639 O O . ASN A 1 358 ? -48.54435 -39.13957 -12.33803 1.000 81.48618 375 ASN A O 1
ATOM 2641 N N . ILE A 1 359 ? -46.61890 -38.13210 -12.93916 1.000 76.03370 376 ILE A N 1
ATOM 2642 C CA . ILE A 1 359 ? -47.15289 -37.46276 -14.12077 1.000 77.84485 376 ILE A CA 1
ATOM 2643 C C . ILE A 1 359 ? -46.02536 -37.31072 -15.13350 1.000 83.61172 376 ILE A C 1
ATOM 2644 O O . ILE A 1 359 ? -44.84677 -37.48241 -14.81561 1.000 88.17075 376 ILE A O 1
ATOM 2649 N N . GLU A 1 360 ? -46.39220 -36.96426 -16.36358 1.000 78.78830 377 GLU A N 1
ATOM 2650 C CA . GLU A 1 360 ? -45.43101 -36.72248 -17.43152 1.000 74.07728 377 GLU A CA 1
ATOM 2651 C C . GLU A 1 360 ? -45.23605 -35.21805 -17.57525 1.000 65.96473 377 GLU A C 1
ATOM 2652 O O . GLU A 1 360 ? -46.19857 -34.48410 -17.82587 1.000 69.56739 377 GLU A O 1
ATOM 2658 N N . ILE A 1 361 ? -44.00023 -34.76629 -17.41470 1.000 55.66433 378 ILE A N 1
ATOM 2659 C CA . ILE A 1 361 ? -43.66589 -33.34855 -17.32222 1.000 57.00127 378 ILE A CA 1
ATOM 2660 C C . ILE A 1 361 ? -42.88620 -32.95886 -18.57454 1.000 53.46938 378 ILE A C 1
ATOM 2661 O O . ILE A 1 361 ? -41.84249 -33.55964 -18.85500 1.000 55.03680 378 ILE A O 1
ATOM 2666 N N . PRO A 1 362 ? -43.34298 -31.97370 -19.34649 1.000 57.47027 379 PRO A N 1
ATOM 2667 C CA . PRO A 1 362 ? -42.58621 -31.56487 -20.53660 1.000 53.56733 379 PRO A CA 1
ATOM 2668 C C . PRO A 1 362 ? -41.27173 -30.89863 -20.16067 1.000 56.48920 379 PRO A C 1
ATOM 2669 O O . PRO A 1 362 ? -41.20140 -30.10070 -19.22296 1.000 49.96242 379 PRO A O 1
ATOM 2673 N N . LEU A 1 363 ? -40.22385 -31.23498 -20.91696 1.000 50.12556 380 LEU A N 1
ATOM 2674 C CA . LEU A 1 363 ? -38.90052 -30.67618 -20.65532 1.000 52.17545 380 LEU A CA 1
ATOM 2675 C C . LEU A 1 363 ? -38.88539 -29.16242 -20.83678 1.000 58.77306 380 LEU A C 1
ATOM 2676 O O . LEU A 1 363 ? -38.20852 -28.44683 -20.08796 1.000 55.29854 380 LEU A O 1
ATOM 2681 N N . GLU A 1 364 ? -39.62696 -28.65601 -21.82540 1.000 55.83149 381 GLU A N 1
ATOM 2682 C CA . GLU A 1 364 ? -39.61801 -27.22200 -22.10224 1.000 67.23982 381 GLU A CA 1
ATOM 2683 C C . GLU A 1 364 ? -40.21361 -26.42534 -20.94955 1.000 61.94711 381 GLU A C 1
ATOM 2684 O O . GLU A 1 364 ? -39.76734 -25.30899 -20.66256 1.000 60.30665 381 GLU A O 1
ATOM 2690 N N . MET A 1 365 ? -41.23484 -26.97291 -20.28795 1.000 53.70038 382 MET A N 1
ATOM 2691 C CA . MET A 1 365 ? -41.78153 -26.31375 -19.10723 1.000 55.46291 382 MET A CA 1
ATOM 2692 C C . MET A 1 365 ? -40.73127 -26.20551 -18.00769 1.000 48.66142 382 MET A C 1
ATOM 2693 O O . MET A 1 365 ? -40.61537 -25.16671 -17.34907 1.000 49.52971 382 MET A O 1
ATOM 2698 N N . VAL A 1 366 ? -39.94658 -27.26678 -17.80402 1.000 54.89660 383 VAL A N 1
ATOM 2699 C CA . VAL A 1 366 ? -38.92960 -27.24871 -16.75652 1.000 48.48569 383 VAL A CA 1
ATOM 2700 C C . VAL A 1 366 ? -37.76874 -26.34440 -17.14984 1.000 45.88833 383 VAL A C 1
ATOM 2701 O O . VAL A 1 366 ? -37.23710 -25.59965 -16.31790 1.000 45.42290 383 VAL A O 1
ATOM 2705 N N . MET A 1 367 ? -37.35643 -26.38757 -18.41907 1.000 45.14260 384 MET A N 1
ATOM 2706 C CA . MET A 1 367 ? -36.26195 -25.52456 -18.85067 1.000 45.56589 384 MET A CA 1
ATOM 2707 C C . MET A 1 367 ? -36.65051 -24.05315 -18.76201 1.000 50.33616 384 MET A C 1
ATOM 2708 O O . MET A 1 367 ? -35.85760 -23.22769 -18.29344 1.000 50.36373 384 MET A O 1
ATOM 2713 N N . HIS A 1 368 ? -37.86816 -23.70262 -19.19330 1.000 53.95713 385 HIS A N 1
ATOM 2714 C CA . HIS A 1 368 ? -38.33483 -22.32700 -19.02387 1.000 49.94553 385 HIS A CA 1
ATOM 2715 C C . HIS A 1 368 ? -38.32441 -21.92766 -17.55605 1.000 46.98688 385 HIS A C 1
ATOM 2716 O O . HIS A 1 368 ? -37.95998 -20.79827 -17.21105 1.000 52.62604 385 HIS A O 1
ATOM 2723 N N . ASP A 1 369 ? -38.72338 -22.84611 -16.67835 1.000 45.11353 386 ASP A N 1
ATOM 2724 C CA . ASP A 1 369 ? -38.64619 -22.60542 -15.24362 1.000 46.72781 386 ASP A CA 1
ATOM 2725 C C . ASP A 1 369 ? -37.19770 -22.42560 -14.79862 1.000 49.90052 386 ASP A C 1
ATOM 2726 O O . ASP A 1 369 ? -36.83173 -21.38624 -14.23725 1.000 49.32007 386 ASP A O 1
ATOM 2731 N N . LEU A 1 370 ? -36.35276 -23.42876 -15.05921 1.000 49.05514 387 LEU A N 1
ATOM 2732 C CA . LEU A 1 370 ? -34.99936 -23.43603 -14.50455 1.000 46.19644 387 LEU A CA 1
ATOM 2733 C C . LEU A 1 370 ? -34.19147 -22.22809 -14.96902 1.000 49.49294 387 LEU A C 1
ATOM 2734 O O . LEU A 1 370 ? -33.53810 -21.55805 -14.16110 1.000 48.51207 387 LEU A O 1
ATOM 2739 N N . LYS A 1 371 ? -34.22436 -21.93130 -16.27113 1.000 46.61886 388 LYS A N 1
ATOM 2740 C CA . LYS A 1 371 ? -33.45101 -20.81138 -16.79474 1.000 50.88952 388 LYS A CA 1
ATOM 2741 C C . LYS A 1 371 ? -33.97759 -19.46215 -16.32219 1.000 59.90618 388 LYS A C 1
ATOM 2742 O O . LYS A 1 371 ? -33.23190 -18.47806 -16.35429 1.000 66.21351 388 LYS A O 1
ATOM 2748 N N . SER A 1 372 ? -35.23383 -19.39089 -15.88064 1.000 53.99055 389 SER A N 1
ATOM 2749 C CA . SER A 1 372 ? -35.79377 -18.14015 -15.38701 1.000 51.09309 389 SER A CA 1
ATOM 2750 C C . SER A 1 372 ? -35.51695 -17.89864 -13.91149 1.000 52.18594 389 SER A C 1
ATOM 2751 O O . SER A 1 372 ? -35.69112 -16.76873 -13.44155 1.000 62.67885 389 SER A O 1
ATOM 2754 N N . ARG A 1 373 ? -35.09425 -18.92056 -13.17366 1.000 44.82378 390 ARG A N 1
ATOM 2755 C CA . ARG A 1 373 ? -35.00310 -18.79970 -11.72651 1.000 49.05906 390 ARG A CA 1
ATOM 2756 C C . ARG A 1 373 ? -33.85480 -17.88917 -11.32837 1.000 56.36357 390 ARG A C 1
ATOM 2757 O O . ARG A 1 373 ? -32.74317 -18.00323 -11.85216 1.000 55.83858 390 ARG A O 1
ATOM 2765 N N . CYS A 1 374 ? -34.13495 -16.97647 -10.40836 1.000 51.15559 391 CYS A N 1
ATOM 2766 C CA . CYS A 1 374 ? -33.08259 -16.35903 -9.62868 1.000 43.28176 391 CYS A CA 1
ATOM 2767 C C . CYS A 1 374 ? -32.72115 -17.26853 -8.45881 1.000 49.01561 391 CYS A C 1
ATOM 2768 O O . CYS A 1 374 ? -33.43470 -18.21926 -8.13211 1.000 49.67706 391 CYS A O 1
ATOM 2771 N N . VAL A 1 375 ? -31.58911 -16.97906 -7.82848 1.000 41.69725 392 VAL A N 1
ATOM 2772 C CA . VAL A 1 375 ? -31.19065 -17.68623 -6.62149 1.000 43.74378 392 VAL A CA 1
ATOM 2773 C C . VAL A 1 375 ? -31.02269 -16.66114 -5.51014 1.000 39.30549 392 VAL A C 1
ATOM 2774 O O . VAL A 1 375 ? -30.79131 -15.47600 -5.75634 1.000 44.08670 392 VAL A O 1
ATOM 2778 N N . GLY A 1 376 ? -31.15398 -17.13055 -4.27556 1.000 39.84745 393 GLY A N 1
ATOM 2779 C CA . GLY A 1 376 ? -30.97404 -16.26871 -3.13040 1.000 44.87530 393 GLY A CA 1
ATOM 2780 C C . GLY A 1 376 ? -32.15712 -15.34863 -2.89285 1.000 42.90667 393 GLY A C 1
ATOM 2781 O O . GLY A 1 376 ? -33.22902 -15.47893 -3.48980 1.000 44.75908 393 GLY A O 1
ATOM 2782 N N . ASP A 1 377 ? -31.93679 -14.38168 -2.00656 1.000 42.37244 394 ASP A N 1
ATOM 2783 C CA . ASP A 1 377 ? -33.00804 -13.52534 -1.51168 1.000 35.61277 394 ASP A CA 1
ATOM 2784 C C . ASP A 1 377 ? -32.38796 -12.51480 -0.55757 1.000 41.87225 394 ASP A C 1
ATOM 2785 O O . ASP A 1 377 ? -31.23075 -12.65106 -0.14567 1.000 40.68642 394 ASP A O 1
ATOM 2790 N N . CYS A 1 378 ? -33.16999 -11.49132 -0.21861 1.000 37.42318 395 CYS A N 1
ATOM 2791 C CA . CYS A 1 378 ? -32.90164 -10.72924 0.98942 1.000 40.71134 395 CYS A CA 1
ATOM 2792 C C . CYS A 1 378 ? -32.80181 -11.68707 2.16572 1.000 41.84457 395 CYS A C 1
ATOM 2793 O O . CYS A 1 378 ? -33.64142 -12.57697 2.32711 1.000 41.53685 395 CYS A O 1
ATOM 2796 N N . SER A 1 379 ? -31.76021 -11.51897 2.97584 1.000 33.64732 396 SER A N 1
ATOM 2797 C CA . SER A 1 379 ? -31.44178 -12.47205 4.03038 1.000 36.62015 396 SER A CA 1
ATOM 2798 C C . SER A 1 379 ? -31.11776 -11.70527 5.30205 1.000 40.96236 396 SER A C 1
ATOM 2799 O O . SER A 1 379 ? -30.15657 -10.93213 5.33051 1.000 40.44145 396 SER A O 1
ATOM 2802 N N . THR A 1 380 ? -31.91107 -11.92181 6.35119 1.000 32.62935 397 THR A N 1
ATOM 2803 C CA . THR A 1 380 ? -31.75575 -11.17416 7.58802 1.000 32.19716 397 THR A CA 1
ATOM 2804 C C . THR A 1 380 ? -31.95432 -12.09061 8.78523 1.000 34.00973 397 THR A C 1
ATOM 2805 O O . THR A 1 380 ? -32.80101 -12.98622 8.76372 1.000 35.83980 397 THR A O 1
ATOM 2809 N N . ILE A 1 381 ? -31.16781 -11.85057 9.82882 1.000 38.63878 398 ILE A N 1
ATOM 2810 C CA . ILE A 1 381 ? -31.25987 -12.59479 11.07754 1.000 34.41090 398 ILE A CA 1
ATOM 2811 C C . ILE A 1 381 ? -30.96300 -11.63412 12.21731 1.000 38.08069 398 ILE A C 1
ATOM 2812 O O . ILE A 1 381 ? -30.04510 -10.81389 12.12726 1.000 35.61849 398 ILE A O 1
ATOM 2817 N N . ASN A 1 382 ? -31.74575 -11.72240 13.28849 1.000 33.17128 399 ASN A N 1
ATOM 2818 C CA . ASN A 1 382 ? -31.40278 -11.04382 14.52820 1.000 32.29343 399 ASN A CA 1
ATOM 2819 C C . ASN A 1 382 ? -31.31311 -12.07718 15.64083 1.000 40.56936 399 ASN A C 1
ATOM 2820 O O . ASN A 1 382 ? -32.03779 -13.07842 15.63466 1.000 32.65833 399 ASN A O 1
ATOM 2825 N N . VAL A 1 383 ? -30.38046 -11.85047 16.56146 1.000 33.90722 400 VAL A N 1
ATOM 2826 C CA . VAL A 1 383 ? -30.12367 -12.74002 17.68501 1.000 30.95960 400 VAL A CA 1
ATOM 2827 C C . VAL A 1 383 ? -30.20895 -11.90623 18.95611 1.000 36.32773 400 VAL A C 1
ATOM 2828 O O . VAL A 1 383 ? -29.58656 -10.84339 19.04806 1.000 34.67085 400 VAL A O 1
ATOM 2832 N N . THR A 1 384 ? -30.99166 -12.37460 19.91999 1.000 30.08811 401 THR A N 1
ATOM 2833 C CA . THR A 1 384 ? -31.20560 -11.68237 21.18282 1.000 32.92593 401 THR A CA 1
ATOM 2834 C C . THR A 1 384 ? -30.91182 -12.63520 22.33574 1.000 42.47650 401 THR A C 1
ATOM 2835 O O . THR A 1 384 ? -31.38893 -13.77437 22.33150 1.000 38.18005 401 THR A O 1
ATOM 2839 N N . ARG A 1 385 ? -30.13504 -12.17607 23.31880 1.000 32.60057 402 ARG A N 1
ATOM 2840 C CA . ARG A 1 385 ? -29.97268 -12.89299 24.58073 1.000 33.68439 402 ARG A CA 1
ATOM 2841 C C . ARG A 1 385 ? -30.80175 -12.22019 25.66708 1.000 33.00135 402 ARG A C 1
ATOM 2842 O O . ARG A 1 385 ? -30.72640 -11.00145 25.84872 1.000 37.22292 402 ARG A O 1
ATOM 2850 N N . ILE A 1 386 ? -31.59476 -13.01646 26.37801 1.000 39.73328 403 ILE A N 1
ATOM 2851 C CA . ILE A 1 386 ? -32.37801 -12.54486 27.51676 1.000 31.35854 403 ILE A CA 1
ATOM 2852 C C . ILE A 1 386 ? -31.40680 -12.21490 28.64681 1.000 32.21152 403 ILE A C 1
ATOM 2853 O O . ILE A 1 386 ? -30.68209 -13.10270 29.11709 1.000 39.19710 403 ILE A O 1
ATOM 2858 N N . PRO A 1 387 ? -31.34669 -10.96921 29.10728 1.000 36.75382 404 PRO A N 1
ATOM 2859 C CA . PRO A 1 387 ? -30.28383 -10.57763 30.03942 1.000 38.33147 404 PRO A CA 1
ATOM 2860 C C . PRO A 1 387 ? -30.44431 -11.20705 31.41597 1.000 40.21439 404 PRO A C 1
ATOM 2861 O O . PRO A 1 387 ? -31.53134 -11.61286 31.83186 1.000 38.24388 404 PRO A O 1
ATOM 2865 N N . TYR A 1 388 ? -29.31617 -11.28920 32.12011 1.000 39.51655 405 TYR A N 1
ATOM 2866 C CA . TYR A 1 388 ? -29.30303 -11.69160 33.52004 1.000 39.44584 405 TYR A CA 1
ATOM 2867 C C . TYR A 1 388 ? -29.67560 -10.50718 34.40456 1.000 43.77236 405 TYR A C 1
ATOM 2868 O O . TYR A 1 388 ? -29.21472 -9.38255 34.18601 1.000 40.49271 405 TYR A O 1
ATOM 2877 N N . HIS A 1 389 ? -30.52033 -10.76271 35.40703 1.000 41.42993 406 HIS A N 1
ATOM 2878 C CA . HIS A 1 389 ? -31.01181 -9.67660 36.25104 1.000 46.24682 406 HIS A CA 1
ATOM 2879 C C . HIS A 1 389 ? -29.87034 -8.99154 36.99591 1.000 44.25374 406 HIS A C 1
ATOM 2880 O O . HIS A 1 389 ? -29.79283 -7.75920 37.03828 1.000 39.99508 406 HIS A O 1
ATOM 2887 N N . LEU A 1 390 ? -28.97041 -9.77322 37.59324 1.000 37.72940 407 LEU A N 1
ATOM 2888 C CA . LEU A 1 390 ? -27.87992 -9.16470 38.34970 1.000 37.91551 407 LEU A CA 1
ATOM 2889 C C . LEU A 1 390 ? -26.95289 -8.36309 37.44063 1.000 37.25078 407 LEU A C 1
ATOM 2890 O O . LEU A 1 390 ? -26.55904 -7.24442 37.78606 1.000 40.95952 407 LEU A O 1
ATOM 2895 N N . ASP A 1 391 ? -26.60318 -8.91073 36.26898 1.000 37.52264 408 ASP A N 1
ATOM 2896 C CA . ASP A 1 391 ? -25.72552 -8.19253 35.34468 1.000 36.44818 408 ASP A CA 1
ATOM 2897 C C . ASP A 1 391 ? -26.29635 -6.83179 34.97883 1.000 35.37491 408 ASP A C 1
ATOM 2898 O O . ASP A 1 391 ? -25.55896 -5.84302 34.88977 1.000 39.39413 408 ASP A O 1
ATOM 2903 N N . GLU A 1 392 ? -27.60502 -6.76504 34.73742 1.000 30.06760 409 GLU A N 1
ATOM 2904 C CA . GLU A 1 392 ? -28.20633 -5.49995 34.32921 1.000 42.27673 409 GLU A CA 1
ATOM 2905 C C . GLU A 1 392 ? -28.27239 -4.50810 35.48287 1.000 39.88365 409 GLU A C 1
ATOM 2906 O O . GLU A 1 392 ? -28.16265 -3.29670 35.26473 1.000 35.08063 409 GLU A O 1
ATOM 2912 N N . LEU A 1 393 ? -28.45898 -4.99415 36.71037 1.000 37.02942 410 LEU A N 1
ATOM 2913 C CA . LEU A 1 393 ? -28.37031 -4.10267 37.86093 1.000 40.89900 410 LEU A CA 1
ATOM 2914 C C . LEU A 1 393 ? -26.96773 -3.51576 37.98349 1.000 35.93280 410 LEU A C 1
ATOM 2915 O O . LEU A 1 393 ? -26.81069 -2.32571 38.27210 1.000 40.77094 410 LEU A O 1
ATOM 2920 N N . ILE A 1 394 ? -25.93520 -4.33065 37.74207 1.000 39.36165 411 ILE A N 1
ATOM 2921 C CA . ILE A 1 394 ? -24.56517 -3.82740 37.78097 1.000 38.55232 411 ILE A CA 1
ATOM 2922 C C . ILE A 1 394 ? -24.33100 -2.82974 36.65310 1.000 37.43645 411 ILE A C 1
ATOM 2923 O O . ILE A 1 394 ? -23.65804 -1.80931 36.84106 1.000 37.09866 411 ILE A O 1
ATOM 2928 N N . ARG A 1 395 ? -24.86452 -3.11258 35.45994 1.000 33.32287 412 ARG A N 1
ATOM 2929 C CA . ARG A 1 395 ? -24.69462 -2.19490 34.33548 1.000 36.43604 412 ARG A CA 1
ATOM 2930 C C . ARG A 1 395 ? -25.26207 -0.81885 34.66387 1.000 42.32298 412 ARG A C 1
ATOM 2931 O O . ARG A 1 395 ? -24.62714 0.20694 34.39732 1.000 43.56103 412 ARG A O 1
ATOM 2939 N N . GLY A 1 396 ? -26.46245 -0.77754 35.24672 1.000 35.79875 413 GLY A N 1
ATOM 2940 C CA . GLY A 1 396 ? -27.03739 0.50303 35.62985 1.000 38.39291 413 GLY A CA 1
ATOM 2941 C C . GLY A 1 396 ? -26.26586 1.17217 36.75136 1.000 40.01299 413 GLY A C 1
ATOM 2942 O O . GLY A 1 396 ? -26.12516 2.39878 36.77568 1.000 39.36379 413 GLY A O 1
ATOM 2943 N N . PHE A 1 397 ? -25.75223 0.37390 37.69187 1.000 39.67917 414 PHE A N 1
ATOM 2944 C CA . PHE A 1 397 ? -24.95350 0.91346 38.79078 1.000 44.53422 414 PHE A CA 1
ATOM 2945 C C . PHE A 1 397 ? -23.68327 1.57863 38.27174 1.000 41.51585 414 PHE A C 1
ATOM 2946 O O . PHE A 1 397 ? -23.24012 2.59996 38.81000 1.000 42.64218 414 PHE A O 1
ATOM 2954 N N . ILE A 1 398 ? -23.09509 1.02278 37.21333 1.000 43.59985 415 ILE A N 1
ATOM 2955 C CA . ILE A 1 398 ? -21.90297 1.61478 36.61360 1.000 43.86606 415 ILE A CA 1
ATOM 2956 C C . ILE A 1 398 ? -22.26824 2.80139 35.72973 1.000 40.81097 415 ILE A C 1
ATOM 2957 O O . ILE A 1 398 ? -21.59110 3.83507 35.74955 1.000 41.75363 415 ILE A O 1
ATOM 2962 N N . ASN A 1 399 ? -23.33575 2.67554 34.93690 1.000 40.13226 416 ASN A N 1
ATOM 2963 C CA . ASN A 1 399 ? -23.66952 3.71937 33.97171 1.000 38.11887 416 ASN A CA 1
ATOM 2964 C C . ASN A 1 399 ? -24.32147 4.93762 34.61447 1.000 43.88173 416 ASN A C 1
ATOM 2965 O O . ASN A 1 399 ? -24.22784 6.04022 34.06325 1.000 48.82509 416 ASN A O 1
ATOM 2970 N N . TYR A 1 400 ? -24.98043 4.77499 35.76431 1.000 42.56279 417 TYR A N 1
ATOM 2971 C CA . TYR A 1 400 ? -25.69734 5.86295 36.43018 1.000 42.88311 417 TYR A CA 1
ATOM 2972 C C . TYR A 1 400 ? -25.20930 6.00296 37.86803 1.000 45.10762 417 TYR A C 1
ATOM 2973 O O . TYR A 1 400 ? -25.94918 5.71283 38.81828 1.000 45.49827 417 TYR A O 1
ATOM 2982 N N . PRO A 1 401 ? -23.97180 6.46286 38.06429 1.000 46.02338 418 PRO A N 1
ATOM 2983 C CA . PRO A 1 401 ? -23.47162 6.63842 39.43817 1.000 54.01651 418 PRO A CA 1
ATOM 2984 C C . PRO A 1 401 ? -24.27777 7.63728 40.24929 1.000 49.03192 418 PRO A C 1
ATOM 2985 O O . PRO A 1 401 ? -24.27674 7.55112 41.48312 1.000 55.73193 418 PRO A O 1
ATOM 2989 N N . GLU A 1 402 ? -24.97980 8.56958 39.59539 1.000 51.05934 419 GLU A N 1
ATOM 2990 C CA . GLU A 1 402 ? -25.82205 9.52539 40.30532 1.000 51.80547 419 GLU A CA 1
ATOM 2991 C C . GLU A 1 402 ? -26.98688 8.85619 41.02539 1.000 54.33422 419 GLU A C 1
ATOM 2992 O O . GLU A 1 402 ? -27.56448 9.45897 41.93553 1.000 57.90220 419 GLU A O 1
ATOM 2998 N N . LYS A 1 403 ? -27.34224 7.63081 40.64321 1.000 45.96656 420 LYS A N 1
ATOM 2999 C CA . LYS A 1 403 ? -28.44524 6.89698 41.24826 1.000 44.95929 420 LYS A CA 1
ATOM 3000 C C . LYS A 1 403 ? -27.97192 5.82498 42.22324 1.000 50.38823 420 LYS A C 1
ATOM 3001 O O . LYS A 1 403 ? -28.73140 4.90030 42.52931 1.000 48.23185 420 LYS A O 1
ATOM 3007 N N . HIS A 1 404 ? -26.73527 5.92527 42.71793 1.000 47.60909 421 HIS A N 1
ATOM 3008 C CA . HIS A 1 404 ? -26.19548 4.85619 43.55419 1.000 50.43040 421 HIS A CA 1
ATOM 3009 C C . HIS A 1 404 ? -27.00895 4.66737 44.83118 1.000 49.20878 421 HIS A C 1
ATOM 3010 O O . HIS A 1 404 ? -27.11112 3.54538 45.33875 1.000 55.22045 421 HIS A O 1
ATOM 3017 N N . GLN A 1 405 ? -27.60952 5.74015 45.35282 1.000 52.53759 422 GLN A N 1
ATOM 3018 C CA . GLN A 1 405 ? -28.41034 5.62085 46.56836 1.000 59.11882 422 GLN A CA 1
ATOM 3019 C C . GLN A 1 405 ? -29.69430 4.84388 46.32193 1.000 62.81793 422 GLN A C 1
ATOM 3020 O O . GLN A 1 405 ? -30.22651 4.21795 47.24596 1.000 62.34215 422 GLN A O 1
ATOM 3026 N N . ILE A 1 406 ? -30.20981 4.88075 45.09408 1.000 58.40830 423 ILE A N 1
ATOM 3027 C CA . ILE A 1 406 ? -31.39806 4.10347 44.76730 1.000 58.78918 423 ILE A CA 1
ATOM 3028 C C . ILE A 1 406 ? -31.03106 2.66859 44.39502 1.000 59.10683 423 ILE A C 1
ATOM 3029 O O . ILE A 1 406 ? -31.78170 1.73398 44.69817 1.000 64.25120 423 ILE A O 1
ATOM 3034 N N . LEU A 1 407 ? -29.87288 2.46083 43.76567 1.000 50.13889 424 LEU A N 1
ATOM 3035 C CA . LEU A 1 407 ? -29.54031 1.16108 43.19302 1.000 42.37978 424 LEU A CA 1
ATOM 3036 C C . LEU A 1 407 ? -28.85125 0.22948 44.18346 1.000 57.03011 424 LEU A C 1
ATOM 3037 O O . LEU A 1 407 ? -29.15953 -0.96737 44.21084 1.000 53.71082 424 LEU A O 1
ATOM 3042 N N . ALA A 1 408 ? -27.91617 0.74552 44.98256 1.000 49.80692 425 ALA A N 1
ATOM 3043 C CA . ALA A 1 408 ? -27.21779 -0.09204 45.95538 1.000 56.86018 425 ALA A CA 1
ATOM 3044 C C . ALA A 1 408 ? -28.14714 -0.90977 46.84836 1.000 60.64365 425 ALA A C 1
ATOM 3045 O O . ALA A 1 408 ? -27.85672 -2.09934 47.05611 1.000 66.23902 425 ALA A O 1
ATOM 3047 N N . PRO A 1 409 ? -29.24705 -0.37479 47.39367 1.000 65.88477 426 PRO A N 1
ATOM 3048 C CA . PRO A 1 409 ? -30.13478 -1.22339 48.20830 1.000 60.19534 426 PRO A CA 1
ATOM 3049 C C . PRO A 1 409 ? -30.74297 -2.38947 47.44800 1.000 62.25846 426 PRO A C 1
ATOM 3050 O O . PRO A 1 409 ? -31.17316 -3.36131 48.08063 1.000 63.53210 426 PRO A O 1
ATOM 3054 N N . LEU A 1 410 ? -30.80135 -2.32829 46.11613 1.000 57.90746 427 LEU A N 1
ATOM 3055 C CA . LEU A 1 410 ? -31.39030 -3.42135 45.35309 1.000 47.36836 427 LEU A CA 1
ATOM 3056 C C . LEU A 1 410 ? -30.47973 -4.64154 45.28778 1.000 51.25406 427 LEU A C 1
ATOM 3057 O O . LEU A 1 410 ? -30.94754 -5.72781 44.93097 1.000 51.19532 427 LEU A O 1
ATOM 3062 N N . PHE A 1 411 ? -29.19630 -4.49131 45.62254 1.000 51.34330 428 PHE A N 1
ATOM 3063 C CA . PHE A 1 411 ? -28.29149 -5.63540 45.58521 1.000 55.24662 428 PHE A CA 1
ATOM 3064 C C . PHE A 1 411 ? -28.61401 -6.64232 46.68020 1.000 58.49004 428 PHE A C 1
ATOM 3065 O O . PHE A 1 411 ? -28.36783 -7.84210 46.50721 1.000 61.38482 428 PHE A O 1
ATOM 3073 N N . LYS A 1 412 ? -29.17751 -6.18201 47.80059 1.000 63.21376 429 LYS A N 1
ATOM 3074 C CA . LYS A 1 412 ? -29.52815 -7.07693 48.89720 1.000 62.31699 429 LYS A CA 1
ATOM 3075 C C . LYS A 1 412 ? -30.61654 -8.07326 48.52266 1.000 62.86110 429 LYS A C 1
ATOM 3076 O O . LYS A 1 412 ? -30.88636 -8.98825 49.30708 1.000 83.08449 429 LYS A O 1
ATOM 3078 N N . ALA A 1 413 ? -31.24225 -7.92216 47.35490 1.000 61.33049 430 ALA A N 1
ATOM 3079 C CA . ALA A 1 413 ? -32.26651 -8.84492 46.89349 1.000 59.10148 430 ALA A CA 1
ATOM 3080 C C . ALA A 1 413 ? -31.92410 -9.51103 45.56965 1.000 66.84556 430 ALA A C 1
ATOM 3081 O O . ALA A 1 413 ? -32.69517 -10.35855 45.10501 1.000 78.91452 430 ALA A O 1
ATOM 3083 N N . ARG A 1 414 ? -30.80206 -9.15271 44.94481 1.000 55.10877 431 ARG A N 1
ATOM 3084 C CA . ARG A 1 414 ? -30.38307 -9.75817 43.68946 1.000 59.11120 431 ARG A CA 1
ATOM 3085 C C . ARG A 1 414 ? -29.13467 -10.62083 43.81260 1.000 64.48285 431 ARG A C 1
ATOM 3086 O O . ARG A 1 414 ? -28.79598 -11.32315 42.85307 1.000 64.25218 431 ARG A O 1
ATOM 3094 N N . VAL A 1 415 ? -28.44000 -10.58346 44.94644 1.000 59.90255 432 VAL A N 1
ATOM 3095 C CA . VAL A 1 415 ? -27.17840 -11.29503 45.12795 1.000 56.25450 432 VAL A CA 1
ATOM 3096 C C . VAL A 1 415 ? -27.41480 -12.44309 46.09981 1.000 51.51532 432 VAL A C 1
ATOM 3097 O O . VAL A 1 415 ? -27.66894 -12.22178 47.29036 1.000 48.10546 432 VAL A O 1
ATOM 3101 N N . LYS A 1 416 ? -27.31942 -13.67525 45.59937 1.000 54.68291 433 LYS A N 1
ATOM 3102 C CA . LYS A 1 416 ? -27.43934 -14.83439 46.47622 1.000 71.63203 433 LYS A CA 1
ATOM 3103 C C . LYS A 1 416 ? -26.12991 -15.14783 47.18661 1.000 70.59916 433 LYS A C 1
ATOM 3104 O O . LYS A 1 416 ? -26.14666 -15.69531 48.29518 1.000 69.54329 433 LYS A O 1
ATOM 3106 N N . SER A 1 417 ? -24.99883 -14.80314 46.57623 1.000 64.62592 434 SER A N 1
ATOM 3107 C CA . SER A 1 417 ? -23.69384 -15.14912 47.11897 1.000 63.68392 434 SER A CA 1
ATOM 3108 C C . SER A 1 417 ? -22.63660 -14.31288 46.41633 1.000 62.39194 434 SER A C 1
ATOM 3109 O O . SER A 1 417 ? -22.86814 -13.76792 45.33302 1.000 57.80234 434 SER A O 1
ATOM 3112 N N . GLU A 1 418 ? -21.46307 -14.22643 47.04719 1.000 49.98701 435 GLU A N 1
ATOM 3113 C CA . GLU A 1 418 ? -20.32609 -13.59368 46.38767 1.000 55.10616 435 GLU A CA 1
ATOM 3114 C C . GLU A 1 418 ? -19.93615 -14.33885 45.11654 1.000 48.72414 435 GLU A C 1
ATOM 3115 O O . GLU A 1 418 ? -19.42019 -13.72958 44.17282 1.000 54.51317 435 GLU A O 1
ATOM 3121 N N . ALA A 1 419 ? -20.19375 -15.64743 45.06073 1.000 44.63758 436 ALA A N 1
ATOM 3122 C CA . ALA A 1 419 ? -19.91067 -16.39840 43.84251 1.000 47.93899 436 ALA A CA 1
ATOM 3123 C C . ALA A 1 419 ? -20.83644 -15.97917 42.70392 1.000 57.60748 436 ALA A C 1
ATOM 3124 O O . ALA A 1 419 ? -20.41335 -15.92170 41.54303 1.000 55.92081 436 ALA A O 1
ATOM 3126 N N . ASP A 1 420 ? -22.10399 -15.68843 43.01139 1.000 52.48543 437 ASP A N 1
ATOM 3127 C CA . ASP A 1 420 ? -23.01949 -15.20235 41.98133 1.000 50.10431 437 ASP A CA 1
ATOM 3128 C C . ASP A 1 420 ? -22.58460 -13.83150 41.47536 1.000 48.67387 437 ASP A C 1
ATOM 3129 O O . ASP A 1 420 ? -22.66381 -13.54468 40.27384 1.000 45.54881 437 ASP A O 1
ATOM 3134 N N . LEU A 1 421 ? -22.11681 -12.97714 42.38334 1.000 38.98588 438 LEU A N 1
ATOM 3135 C CA . LEU A 1 421 ? -21.54889 -11.69444 41.99039 1.000 43.74463 438 LEU A CA 1
ATOM 3136 C C . LEU A 1 421 ? -20.35951 -11.88288 41.05492 1.000 45.61090 438 LEU A C 1
ATOM 3137 O O . LEU A 1 421 ? -20.28106 -11.24995 39.99515 1.000 40.29030 438 LEU A O 1
ATOM 3142 N N . GLU A 1 422 ? -19.42100 -12.75675 41.43253 1.000 42.94902 439 GLU A N 1
ATOM 3143 C CA . GLU A 1 422 ? -18.24782 -12.99139 40.59543 1.000 40.53807 439 GLU A CA 1
ATOM 3144 C C . GLU A 1 422 ? -18.64725 -13.47262 39.20766 1.000 45.82657 439 GLU A C 1
ATOM 3145 O O . GLU A 1 422 ? -18.09536 -13.01013 38.20167 1.000 44.98578 439 GLU A O 1
ATOM 3151 N N . GLU A 1 423 ? -19.60937 -14.39683 39.13284 1.000 41.18959 440 GLU A N 1
ATOM 3152 C CA . GLU A 1 423 ? -20.09404 -14.85731 37.83512 1.000 45.18453 440 GLU A CA 1
ATOM 3153 C C . GLU A 1 423 ? -20.65753 -13.70454 37.01672 1.000 45.22703 440 GLU A C 1
ATOM 3154 O O . GLU A 1 423 ? -20.44009 -13.63327 35.80140 1.000 39.35363 440 GLU A O 1
ATOM 3160 N N . ALA A 1 424 ? -21.39401 -12.79429 37.66234 1.000 37.40021 441 ALA A N 1
ATOM 3161 C CA . ALA A 1 424 ? -21.95392 -11.66369 36.93128 1.000 42.78886 441 ALA A CA 1
ATOM 3162 C C . ALA A 1 424 ? -20.85084 -10.76415 36.38600 1.000 39.00102 441 ALA A C 1
ATOM 3163 O O . ALA A 1 424 ? -20.92387 -10.30612 35.24084 1.000 41.44105 441 ALA A O 1
ATOM 3165 N N . PHE A 1 425 ? -19.80604 -10.51738 37.17979 1.000 36.76603 442 PHE A N 1
ATOM 3166 C CA . PHE A 1 425 ? -18.72281 -9.67030 36.69387 1.000 43.58408 442 PHE A CA 1
ATOM 3167 C C . PHE A 1 425 ? -17.91526 -10.35557 35.59906 1.000 39.04427 442 PHE A C 1
ATOM 3168 O O . PHE A 1 425 ? -17.36626 -9.67664 34.72278 1.000 42.46792 442 PHE A O 1
ATOM 3176 N N . HIS A 1 426 ? -17.84861 -11.68884 35.61590 1.000 37.91271 443 HIS A N 1
ATOM 3177 C CA . HIS A 1 426 ? -17.14926 -12.41051 34.55699 1.000 38.05170 443 HIS A CA 1
ATOM 3178 C C . HIS A 1 426 ? -17.86025 -12.25020 33.21680 1.000 39.68055 443 HIS A C 1
ATOM 3179 O O . HIS A 1 426 ? -17.21166 -12.03732 32.18662 1.000 37.43730 443 HIS A O 1
ATOM 3186 N N . ARG A 1 427 ? -19.19214 -12.36746 33.21009 1.000 36.52659 444 ARG A N 1
ATOM 3187 C CA . ARG A 1 427 ? -19.95646 -12.14256 31.98707 1.000 38.42574 444 ARG A CA 1
ATOM 3188 C C . ARG A 1 427 ? -19.77360 -10.71844 31.47634 1.000 35.38279 444 ARG A C 1
ATOM 3189 O O . ARG A 1 427 ? -19.58436 -10.50429 30.27456 1.000 38.88329 444 ARG A O 1
ATOM 3197 N N . LEU A 1 428 ? -19.80098 -9.73173 32.37669 1.000 36.98895 445 LEU A N 1
ATOM 3198 C CA . LEU A 1 428 ? -19.63511 -8.34462 31.94866 1.000 37.88693 445 LEU A CA 1
ATOM 3199 C C . LEU A 1 428 ? -18.25649 -8.10963 31.34803 1.000 38.40708 445 LEU A C 1
ATOM 3200 O O . LEU A 1 428 ? -18.11796 -7.35261 30.38098 1.000 40.27443 445 LEU A O 1
ATOM 3205 N N . SER A 1 429 ? -17.22481 -8.76287 31.89320 1.000 35.79758 446 SER A N 1
ATOM 3206 C CA . SER A 1 429 ? -15.88007 -8.58856 31.35934 1.000 34.26647 446 SER A CA 1
ATOM 3207 C C . SER A 1 429 ? -15.74036 -9.15932 29.95638 1.000 39.51038 446 SER A C 1
ATOM 3208 O O . SER A 1 429 ? -14.83461 -8.75322 29.22141 1.000 38.61667 446 SER A O 1
ATOM 3211 N N . LEU A 1 430 ? -16.61802 -10.07860 29.56822 1.000 38.06877 447 LEU A N 1
ATOM 3212 C CA . LEU A 1 430 ? -16.58417 -10.67705 28.24258 1.000 44.03615 447 LEU A CA 1
ATOM 3213 C C . LEU A 1 430 ? -17.41920 -9.91879 27.21956 1.000 41.36319 447 LEU A C 1
ATOM 3214 O O . LEU A 1 430 ? -17.36281 -10.25294 26.03129 1.000 41.14395 447 LEU A O 1
ATOM 3219 N N . GLU A 1 431 ? -18.19427 -8.92193 27.63947 1.000 31.96140 448 GLU A N 1
ATOM 3220 C CA . GLU A 1 431 ? -19.09335 -8.25601 26.70598 1.000 32.33943 448 GLU A CA 1
ATOM 3221 C C . GLU A 1 431 ? -18.30785 -7.43241 25.69372 1.000 34.21818 448 GLU A C 1
ATOM 3222 O O . GLU A 1 431 ? -17.31195 -6.78816 26.03013 1.000 36.71940 448 GLU A O 1
ATOM 3228 N N . MET A 1 432 ? -18.76146 -7.47472 24.44304 1.000 35.65450 449 MET A N 1
ATOM 3229 C CA . MET A 1 432 ? -18.15349 -6.75879 23.33275 1.000 40.21300 449 MET A CA 1
ATOM 3230 C C . MET A 1 432 ? -19.19688 -5.85858 22.68478 1.000 44.92757 449 MET A C 1
ATOM 3231 O O . MET A 1 432 ? -20.37806 -6.20476 22.62579 1.000 40.59318 449 MET A O 1
ATOM 3236 N N . VAL A 1 433 ? -18.75547 -4.69947 22.19424 1.000 42.84791 450 VAL A N 1
ATOM 3237 C CA . VAL A 1 433 ? -19.63586 -3.74354 21.53791 1.000 39.39151 450 VAL A CA 1
ATOM 3238 C C . VAL A 1 433 ? -18.98544 -3.27522 20.24159 1.000 41.61988 450 VAL A C 1
ATOM 3239 O O . VAL A 1 433 ? -17.76414 -3.31379 20.08037 1.000 39.98282 450 VAL A O 1
ATOM 3243 N N . GLN A 1 434 ? -19.82677 -2.82790 19.31009 1.000 37.69269 451 GLN A N 1
ATOM 3244 C CA . GLN A 1 434 ? -19.36073 -2.25721 18.04968 1.000 43.59953 451 GLN A CA 1
ATOM 3245 C C . GLN A 1 434 ? -19.64484 -0.76517 18.06155 1.000 42.64535 451 GLN A C 1
ATOM 3246 O O . GLN A 1 434 ? -20.78815 -0.35126 17.81127 1.000 42.19141 451 GLN A O 1
ATOM 3252 N N . PRO A 1 435 ? -18.65507 0.07957 18.35923 1.000 42.26593 452 PRO A N 1
ATOM 3253 C CA . PRO A 1 435 ? -18.93348 1.51842 18.47996 1.000 47.71914 452 PRO A CA 1
ATOM 3254 C C . PRO A 1 435 ? -19.53107 2.13098 17.22865 1.000 51.01428 452 PRO A C 1
ATOM 3255 O O . PRO A 1 435 ? -20.32361 3.07507 17.33751 1.000 53.28628 452 PRO A O 1
ATOM 3259 N N . GLU A 1 436 ? -19.18450 1.62427 16.04177 1.000 44.56062 453 GLU A N 1
ATOM 3260 C CA . GLU A 1 436 ? -19.78326 2.14880 14.81897 1.000 44.09414 453 GLU A CA 1
ATOM 3261 C C . GLU A 1 436 ? -21.24360 1.74715 14.67362 1.000 42.69321 453 GLU A C 1
ATOM 3262 O O . GLU A 1 436 ? -21.94858 2.33283 13.84533 1.000 43.25512 453 GLU A O 1
ATOM 3268 N N . ILE A 1 437 ? -21.69805 0.75388 15.44490 1.000 41.99044 454 ILE A N 1
ATOM 3269 C CA . ILE A 1 437 ? -23.06860 0.23747 15.43616 1.000 39.24761 454 ILE A CA 1
ATOM 3270 C C . ILE A 1 437 ? -23.35838 -0.53371 14.14939 1.000 38.08607 454 ILE A C 1
ATOM 3271 O O . ILE A 1 437 ? -23.78352 -1.69206 14.19975 1.000 46.16902 454 ILE A O 1
ATOM 3276 N N . GLU A 1 438 ? -23.14078 0.08824 12.99198 1.000 44.36286 455 GLU A N 1
ATOM 3277 C CA . GLU A 1 438 ? -23.37779 -0.56024 11.70664 1.000 44.65981 455 GLU A CA 1
ATOM 3278 C C . GLU A 1 438 ? -22.12338 -0.47449 10.84618 1.000 50.94404 455 GLU A C 1
ATOM 3279 O O . GLU A 1 438 ? -21.37837 0.50443 10.91593 1.000 46.10673 455 GLU A O 1
ATOM 3285 N N . SER A 1 439 ? -21.89894 -1.50085 10.03105 1.000 40.47278 456 SER A N 1
ATOM 3286 C CA . SER A 1 439 ? -20.78021 -1.52040 9.09634 1.000 43.24053 456 SER A CA 1
ATOM 3287 C C . SER A 1 439 ? -20.96802 -2.69391 8.13957 1.000 46.89250 456 SER A C 1
ATOM 3288 O O . SER A 1 439 ? -21.70850 -3.63124 8.44988 1.000 44.34534 456 SER A O 1
ATOM 3291 N N . PRO A 1 440 ? -20.31090 -2.66125 6.97537 1.000 45.96688 457 PRO A N 1
ATOM 3292 C CA . PRO A 1 440 ? -20.17612 -3.88633 6.18077 1.000 46.47503 457 PRO A CA 1
ATOM 3293 C C . PRO A 1 440 ? -19.59115 -4.98835 7.05180 1.000 50.17534 457 PRO A C 1
ATOM 3294 O O . PRO A 1 440 ? -18.84761 -4.72133 7.99839 1.000 44.71948 457 PRO A O 1
ATOM 3298 N N . ILE A 1 441 ? -19.94527 -6.23691 6.73572 1.000 43.85770 458 ILE A N 1
ATOM 3299 C CA . ILE A 1 441 ? -19.64923 -7.32330 7.66785 1.000 45.66095 458 ILE A CA 1
ATOM 3300 C C . ILE A 1 441 ? -18.14806 -7.57155 7.77689 1.000 44.27759 458 ILE A C 1
ATOM 3301 O O . ILE A 1 441 ? -17.66031 -7.98044 8.83654 1.000 53.19306 458 ILE A O 1
ATOM 3306 N N . SER A 1 442 ? -17.38564 -7.32075 6.71448 1.000 47.43941 459 SER A N 1
ATOM 3307 C CA . SER A 1 442 ? -15.93734 -7.48510 6.79176 1.000 51.28742 459 SER A CA 1
ATOM 3308 C C . SER A 1 442 ? -15.23584 -6.28491 7.41551 1.000 55.15073 459 SER A C 1
ATOM 3309 O O . SER A 1 442 ? -14.00216 -6.25967 7.45273 1.000 60.78810 459 SER A O 1
ATOM 3312 N N . GLU A 1 443 ? -15.98570 -5.29626 7.90443 1.000 57.44274 460 GLU A N 1
ATOM 3313 C CA . GLU A 1 443 ? -15.41246 -4.11569 8.54038 1.000 55.95725 460 GLU A CA 1
ATOM 3314 C C . GLU A 1 443 ? -15.94003 -3.91392 9.95521 1.000 54.66792 460 GLU A C 1
ATOM 3315 O O . GLU A 1 443 ? -15.84392 -2.80770 10.49544 1.000 58.72254 460 GLU A O 1
ATOM 3321 N N . THR A 1 444 ? -16.50473 -4.95726 10.56058 1.000 52.91055 461 THR A N 1
ATOM 3322 C CA . THR A 1 444 ? -17.03235 -4.86006 11.91563 1.000 52.52390 461 THR A CA 1
ATOM 3323 C C . THR A 1 444 ? -15.88555 -4.84091 12.92029 1.000 56.09394 461 THR A C 1
ATOM 3324 O O . THR A 1 444 ? -15.09180 -5.78384 12.98406 1.000 65.19919 461 THR A O 1
ATOM 3328 N N . HIS A 1 445 ? -15.79879 -3.77408 13.70667 1.000 54.11364 462 HIS A N 1
ATOM 3329 C CA . HIS A 1 445 ? -14.75370 -3.61476 14.71049 1.000 51.47870 462 HIS A CA 1
ATOM 3330 C C . HIS A 1 445 ? -15.39677 -3.65497 16.08949 1.000 45.91745 462 HIS A C 1
ATOM 3331 O O . HIS A 1 445 ? -16.31544 -2.87935 16.37227 1.000 42.87911 462 HIS A O 1
ATOM 3338 N N . PHE A 1 446 ? -14.92100 -4.55867 16.93834 1.000 43.58514 463 PHE A N 1
ATOM 3339 C CA . PHE A 1 446 ? -15.45569 -4.72600 18.27899 1.000 44.81108 463 PHE A CA 1
ATOM 3340 C C . PHE A 1 446 ? -14.42512 -4.32651 19.32396 1.000 41.25820 463 PHE A C 1
ATOM 3341 O O . PHE A 1 446 ? -13.21709 -4.48041 19.12604 1.000 50.96996 463 PHE A O 1
ATOM 3349 N N . GLU A 1 447 ? -14.92027 -3.80517 20.44134 1.000 42.37935 464 GLU A N 1
ATOM 3350 C CA . GLU A 1 447 ? -14.09137 -3.54262 21.60666 1.000 41.02388 464 GLU A CA 1
ATOM 3351 C C . GLU A 1 447 ? -14.86337 -3.95682 22.85205 1.000 43.06552 464 GLU A C 1
ATOM 3352 O O . GLU A 1 447 ? -16.07659 -4.18052 22.80964 1.000 40.35885 464 GLU A O 1
ATOM 3358 N N . ARG A 1 448 ? -14.13800 -4.08412 23.96005 1.000 42.85375 465 ARG A N 1
ATOM 3359 C CA . ARG A 1 448 ? -14.76600 -4.45036 25.22154 1.000 40.86657 465 ARG A CA 1
ATOM 3360 C C . ARG A 1 448 ? -15.82639 -3.42919 25.60826 1.000 47.33879 465 ARG A C 1
ATOM 3361 O O . ARG A 1 448 ? -15.64495 -2.22277 25.42627 1.000 44.87504 465 ARG A O 1
ATOM 3369 N N . ALA A 1 449 ? -16.94601 -3.92029 26.14639 1.000 39.89600 466 ALA A N 1
ATOM 3370 C CA . ALA A 1 449 ? -17.96989 -3.00948 26.65032 1.000 41.92898 466 ALA A CA 1
ATOM 3371 C C . ALA A 1 449 ? -17.49170 -2.24423 27.88094 1.000 43.26652 466 ALA A C 1
ATOM 3372 O O . ALA A 1 449 ? -17.88554 -1.09001 28.08131 1.000 46.86490 466 ALA A O 1
ATOM 3374 N N . PHE A 1 450 ? -16.64733 -2.85626 28.71089 1.000 43.87954 467 PHE A N 1
ATOM 3375 C CA . PHE A 1 450 ? -16.16534 -2.23340 29.93794 1.000 45.40909 467 PHE A CA 1
ATOM 3376 C C . PHE A 1 450 ? -14.65266 -2.36949 30.03436 1.000 49.33476 467 PHE A C 1
ATOM 3377 O O . PHE A 1 450 ? -14.07743 -3.37090 29.60302 1.000 49.03583 467 PHE A O 1
ATOM 3385 N N . LYS A 1 451 ? -14.01572 -1.36387 30.63030 1.000 50.34036 468 LYS A N 1
ATOM 3386 C CA . LYS A 1 451 ? -12.62350 -1.50251 31.03602 1.000 46.12379 468 LYS A CA 1
ATOM 3387 C C . LYS A 1 451 ? -12.53314 -2.40340 32.26260 1.000 54.77721 468 LYS A C 1
ATOM 3388 O O . LYS A 1 451 ? -13.41132 -2.38556 33.13049 1.000 58.23959 468 LYS A O 1
ATOM 3394 N N . LYS A 1 452 ? -11.46364 -3.19955 32.33531 1.000 54.38114 469 LYS A N 1
ATOM 3395 C CA . LYS A 1 452 ? -11.30804 -4.09798 33.47596 1.000 70.27482 469 LYS A CA 1
ATOM 3396 C C . LYS A 1 452 ? -11.16124 -3.32427 34.77971 1.000 54.92725 469 LYS A C 1
ATOM 3397 O O . LYS A 1 452 ? -11.65575 -3.76883 35.82141 1.000 56.91957 469 LYS A O 1
ATOM 3403 N N . GLU A 1 453 ? -10.49544 -2.16597 34.74044 1.000 55.76365 470 GLU A N 1
ATOM 3404 C CA . GLU A 1 453 ? -10.34684 -1.34752 35.94117 1.000 65.11886 470 GLU A CA 1
ATOM 3405 C C . GLU A 1 453 ? -11.70174 -0.88981 36.46760 1.000 59.35338 470 GLU A C 1
ATOM 3406 O O . GLU A 1 453 ? -11.90538 -0.79019 37.68415 1.000 54.12491 470 GLU A O 1
ATOM 3412 N N . THR A 1 454 ? -12.64033 -0.60472 35.56477 1.000 52.04494 471 THR A N 1
ATOM 3413 C CA . THR A 1 454 ? -13.98339 -0.22055 35.98331 1.000 46.29743 471 THR A CA 1
ATOM 3414 C C . THR A 1 454 ? -14.68209 -1.36465 36.70948 1.000 58.89956 471 THR A C 1
ATOM 3415 O O . THR A 1 454 ? -15.25504 -1.17560 37.78956 1.000 48.48700 471 THR A O 1
ATOM 3419 N N . LEU A 1 455 ? -14.65198 -2.56285 36.12510 1.000 43.52238 472 LEU A N 1
ATOM 3420 C CA . LEU A 1 455 ? -15.34239 -3.69390 36.73745 1.000 55.44360 472 LEU A CA 1
ATOM 3421 C C . LEU A 1 455 ? -14.68578 -4.09939 38.04897 1.000 46.18526 472 LEU A C 1
ATOM 3422 O O . LEU A 1 455 ? -15.37955 -4.42940 39.01836 1.000 50.03285 472 LEU A O 1
ATOM 3427 N N . ASP A 1 456 ? -13.35093 -4.07732 38.09685 1.000 50.60012 473 ASP A N 1
ATOM 3428 C CA . ASP A 1 456 ? -12.63756 -4.45321 39.31503 1.000 57.54100 473 ASP A CA 1
ATOM 3429 C C . ASP A 1 456 ? -12.92442 -3.48132 40.45087 1.000 50.95647 473 ASP A C 1
ATOM 3430 O O . ASP A 1 456 ? -13.13966 -3.90283 41.59221 1.000 52.60415 473 ASP A O 1
ATOM 3435 N N . LYS A 1 457 ? -12.92659 -2.17702 40.16011 1.000 62.79325 474 LYS A N 1
ATOM 3436 C CA . LYS A 1 457 ? -13.27564 -1.19380 41.18086 1.000 56.25073 474 LYS A CA 1
ATOM 3437 C C . LYS A 1 457 ? -14.71596 -1.36749 41.64017 1.000 59.68273 474 LYS A C 1
ATOM 3438 O O . LYS A 1 457 ? -15.01234 -1.26523 42.83639 1.000 57.53734 474 LYS A O 1
ATOM 3444 N N . THR A 1 458 ? -15.62590 -1.63535 40.70316 1.000 52.70514 475 THR A N 1
ATOM 3445 C CA . THR A 1 458 ? -17.02625 -1.81461 41.06631 1.000 49.17542 475 THR A CA 1
ATOM 3446 C C . THR A 1 458 ? -17.22178 -3.07611 41.89323 1.000 50.63527 475 THR A C 1
ATOM 3447 O O . THR A 1 458 ? -17.98616 -3.07728 42.86535 1.000 52.26621 475 THR A O 1
ATOM 3451 N N . GLN A 1 459 ? -16.52990 -4.15522 41.52613 1.000 44.66966 476 GLN A N 1
ATOM 3452 C CA . GLN A 1 459 ? -16.68045 -5.41655 42.24188 1.000 56.45994 476 GLN A CA 1
ATOM 3453 C C . GLN A 1 459 ? -16.11181 -5.32478 43.65317 1.000 55.20033 476 GLN A C 1
ATOM 3454 O O . GLN A 1 459 ? -16.65412 -5.92652 44.58719 1.000 50.00312 476 GLN A O 1
ATOM 3460 N N . ALA A 1 460 ? -15.01876 -4.57970 43.82928 1.000 62.28092 477 ALA A N 1
ATOM 3461 C CA . ALA A 1 460 ? -14.46762 -4.39054 45.16761 1.000 57.47667 477 ALA A CA 1
ATOM 3462 C C . ALA A 1 460 ? -15.41687 -3.57981 46.04151 1.000 67.49697 477 ALA A C 1
ATOM 3463 O O . ALA A 1 460 ? -15.55275 -3.84890 47.24054 1.000 72.74246 477 ALA A O 1
ATOM 3465 N N . VAL A 1 461 ? -16.08719 -2.58782 45.45478 1.000 65.88582 478 VAL A N 1
ATOM 3466 C CA . VAL A 1 461 ? -17.03569 -1.77414 46.20954 1.000 69.16316 478 VAL A CA 1
ATOM 3467 C C . VAL A 1 461 ? -18.21262 -2.62332 46.67733 1.000 69.26821 478 VAL A C 1
ATOM 3468 O O . VAL A 1 461 ? -18.61008 -2.57523 47.84745 1.000 63.20373 478 VAL A O 1
ATOM 3472 N N . LEU A 1 462 ? -18.78339 -3.42082 45.76995 1.000 61.11062 479 LEU A N 1
ATOM 3473 C CA . LEU A 1 462 ? -19.94637 -4.22750 46.12689 1.000 61.63089 479 LEU A CA 1
ATOM 3474 C C . LEU A 1 462 ? -19.58475 -5.31779 47.13041 1.000 74.90505 479 LEU A C 1
ATOM 3475 O O . LEU A 1 462 ? -20.35891 -5.59805 48.05257 1.000 76.29251 479 LEU A O 1
ATOM 3480 N N . THR A 1 463 ? -18.41722 -5.94678 46.96900 1.000 67.73676 480 THR A N 1
ATOM 3481 C CA . THR A 1 463 ? -17.98366 -6.94710 47.93965 1.000 71.43099 480 THR A CA 1
ATOM 3482 C C . THR A 1 463 ? -17.80726 -6.32695 49.31939 1.000 74.60481 480 THR A C 1
ATOM 3483 O O . THR A 1 463 ? -18.09538 -6.96439 50.33902 1.000 81.26142 480 THR A O 1
ATOM 3487 N N . HIS A 1 464 ? -17.34098 -5.07875 49.36994 1.000 76.71854 481 HIS A N 1
ATOM 3488 C CA . HIS A 1 464 ? -17.21289 -4.38567 50.64675 1.000 77.41609 481 HIS A CA 1
ATOM 3489 C C . HIS A 1 464 ? -18.58196 -4.05647 51.22811 1.000 82.90559 481 HIS A C 1
ATOM 3490 O O . HIS A 1 464 ? -18.84843 -4.32062 52.40649 1.000 87.70740 481 HIS A O 1
ATOM 3497 N N . TYR A 1 465 ? -19.46701 -3.48193 50.40905 1.000 87.65512 482 TYR A N 1
ATOM 3498 C CA . TYR A 1 465 ? -20.81908 -3.16456 50.85503 1.000 88.84351 482 TYR A CA 1
ATOM 3499 C C . TYR A 1 465 ? -21.57673 -4.40379 51.31601 1.000 98.05717 482 TYR A C 1
ATOM 3500 O O . TYR A 1 465 ? -22.52437 -4.28286 52.09951 1.000 108.07984 482 TYR A O 1
ATOM 3509 N N . PHE A 1 466 ? -21.16836 -5.58727 50.86688 1.000 98.25251 483 PHE A N 1
ATOM 3510 C CA . PHE A 1 466 ? -21.83124 -6.83383 51.23166 1.000 98.65708 483 PHE A CA 1
ATOM 3511 C C . PHE A 1 466 ? -21.41910 -7.29020 52.63172 1.000 103.25234 483 PHE A C 1
ATOM 3512 O O . PHE A 1 466 ? -20.90767 -8.39676 52.81595 1.000 93.48854 483 PHE A O 1
ATOM 3520 N N . MET B 2 3 ? -41.22420 9.21898 -14.40250 1.000 97.67387 2 MET B N 1
ATOM 3521 C CA . MET B 2 3 ? -42.17219 9.24564 -15.51171 1.000 100.44584 2 MET B CA 1
ATOM 3522 C C . MET B 2 3 ? -42.87760 7.90578 -15.67305 1.000 97.01430 2 MET B C 1
ATOM 3523 O O . MET B 2 3 ? -42.24547 6.90557 -16.01023 1.000 118.91811 2 MET B O 1
ATOM 3528 N N . PRO B 2 4 ? -44.18736 7.88709 -15.44393 1.000 107.99547 3 PRO B N 1
ATOM 3529 C CA . PRO B 2 4 ? -44.92653 6.62350 -15.47932 1.000 94.99883 3 PRO B CA 1
ATOM 3530 C C . PRO B 2 4 ? -45.30226 6.21044 -16.89201 1.000 92.17494 3 PRO B C 1
ATOM 3531 O O . PRO B 2 4 ? -45.55281 7.03970 -17.76965 1.000 98.86153 3 PRO B O 1
ATOM 3535 N N . GLU B 2 5 ? -45.34163 4.89551 -17.09856 1.000 90.39425 4 GLU B N 1
ATOM 3536 C CA . GLU B 2 5 ? -45.81364 4.32226 -18.34972 1.000 95.91520 4 GLU B CA 1
ATOM 3537 C C . GLU B 2 5 ? -47.24528 3.80913 -18.26430 1.000 79.88939 4 GLU B C 1
ATOM 3538 O O . GLU B 2 5 ? -47.82610 3.47126 -19.30109 1.000 85.32176 4 GLU B O 1
ATOM 3544 N N . TYR B 2 6 ? -47.82628 3.75343 -17.06689 1.000 83.47312 5 TYR B N 1
ATOM 3545 C CA . TYR B 2 6 ? -49.21851 3.35749 -16.89780 1.000 74.24566 5 TYR B CA 1
ATOM 3546 C C . TYR B 2 6 ? -49.72073 3.89774 -15.56558 1.000 69.95216 5 TYR B C 1
ATOM 3547 O O . TYR B 2 6 ? -48.93484 4.25871 -14.68579 1.000 78.24022 5 TYR B O 1
ATOM 3556 N N . ASP B 2 7 ? -51.04648 3.94877 -15.42965 1.000 76.86003 6 ASP B N 1
ATOM 3557 C CA . ASP B 2 7 ? -51.68288 4.39924 -14.19700 1.000 78.25758 6 ASP B CA 1
ATOM 3558 C C . ASP B 2 7 ? -52.16662 3.25536 -13.31511 1.000 87.59152 6 ASP B C 1
ATOM 3559 O O . ASP B 2 7 ? -52.23587 3.41850 -12.09236 1.000 89.86907 6 ASP B O 1
ATOM 3564 N N . TYR B 2 8 ? -52.50915 2.10963 -13.90188 1.000 70.66708 7 TYR B N 1
ATOM 3565 C CA . TYR B 2 8 ? -52.93929 0.93764 -13.15370 1.000 70.05754 7 TYR B CA 1
ATOM 3566 C C . TYR B 2 8 ? -52.30538 -0.30655 -13.75723 1.000 69.77264 7 TYR B C 1
ATOM 3567 O O . TYR B 2 8 ? -52.14219 -0.40163 -14.97732 1.000 67.76596 7 TYR B O 1
ATOM 3576 N N . LEU B 2 9 ? -51.96284 -1.26306 -12.89953 1.000 63.77399 8 LEU B N 1
ATOM 3577 C CA . LEU B 2 9 ? -51.49930 -2.57960 -13.32394 1.000 61.49083 8 LEU B CA 1
ATOM 3578 C C . LEU B 2 9 ? -52.46123 -3.61128 -12.75308 1.000 68.36502 8 LEU B C 1
ATOM 3579 O O . LEU B 2 9 ? -52.50907 -3.81049 -11.53458 1.000 60.03040 8 LEU B O 1
ATOM 3584 N N . PHE B 2 10 ? -53.23309 -4.25354 -13.62574 1.000 55.68738 9 PHE B N 1
ATOM 3585 C CA . PHE B 2 10 ? -54.20196 -5.26542 -13.22498 1.000 63.03497 9 PHE B CA 1
ATOM 3586 C C . PHE B 2 10 ? -53.72333 -6.63735 -13.68342 1.000 59.46341 9 PHE B C 1
ATOM 3587 O O . PHE B 2 10 ? -53.29544 -6.79925 -14.83202 1.000 53.95321 9 PHE B O 1
ATOM 3595 N N . LYS B 2 11 ? -53.79472 -7.61777 -12.78409 1.000 52.07352 10 LYS B N 1
ATOM 3596 C CA . LYS B 2 11 ? -53.44413 -8.99958 -13.08709 1.000 50.53077 10 LYS B CA 1
ATOM 3597 C C . LYS B 2 11 ? -54.72202 -9.81117 -13.27377 1.000 52.69166 10 LYS B C 1
ATOM 3598 O O . LYS B 2 11 ? -55.52250 -9.94919 -12.34012 1.000 45.98691 10 LYS B O 1
ATOM 3604 N N . LEU B 2 12 ? -54.91244 -10.33856 -14.47681 1.000 44.93198 11 LEU B N 1
ATOM 3605 C CA . LEU B 2 12 ? -56.09491 -11.11491 -14.81396 1.000 46.81913 11 LEU B CA 1
ATOM 3606 C C . LEU B 2 12 ? -55.72442 -12.58240 -14.97374 1.000 58.72213 11 LEU B C 1
ATOM 3607 O O . LEU B 2 12 ? -54.63912 -12.91301 -15.46552 1.000 57.16959 11 LEU B O 1
ATOM 3612 N N . LEU B 2 13 ? -56.63529 -13.45511 -14.55870 1.000 44.90682 12 LEU B N 1
ATOM 3613 C CA . LEU B 2 13 ? -56.45308 -14.89631 -14.63750 1.000 46.44988 12 LEU B CA 1
ATOM 3614 C C . LEU B 2 13 ? -57.57031 -15.49298 -15.48301 1.000 51.96460 12 LEU B C 1
ATOM 3615 O O . LEU B 2 13 ? -58.74671 -15.18792 -15.26673 1.000 49.00844 12 LEU B O 1
ATOM 3620 N N . LEU B 2 14 ? -57.20256 -16.32629 -16.44845 1.000 43.31283 13 LEU B N 1
ATOM 3621 C CA . LEU B 2 14 ? -58.15808 -17.12741 -17.20138 1.000 44.66408 13 LEU B CA 1
ATOM 3622 C C . LEU B 2 14 ? -58.12592 -18.54715 -16.65219 1.000 51.97264 13 LEU B C 1
ATOM 3623 O O . LEU B 2 14 ? -57.05407 -19.15613 -16.56006 1.000 51.18393 13 LEU B O 1
ATOM 3628 N N . ILE B 2 15 ? -59.29291 -19.06301 -16.26287 1.000 47.77281 14 ILE B N 1
ATOM 3629 C CA . ILE B 2 15 ? -59.40770 -20.41536 -15.73744 1.000 40.28097 14 ILE B CA 1
ATOM 3630 C C . ILE B 2 15 ? -60.60039 -21.10008 -16.39218 1.000 48.27837 14 ILE B C 1
ATOM 3631 O O . ILE B 2 15 ? -61.53719 -20.45567 -16.86785 1.000 38.36365 14 ILE B O 1
ATOM 3636 N N . GLY B 2 16 ? -60.55967 -22.42095 -16.38924 1.000 48.24537 15 GLY B N 1
ATOM 3637 C CA . GLY B 2 16 ? -61.55121 -23.23216 -17.07113 1.000 42.63288 15 GLY B CA 1
ATOM 3638 C C . GLY B 2 16 ? -60.91924 -24.49809 -17.60738 1.000 54.97359 15 GLY B C 1
ATOM 3639 O O . GLY B 2 16 ? -59.70184 -24.67271 -17.59388 1.000 46.80040 15 GLY B O 1
ATOM 3640 N N . ASP B 2 17 ? -61.77975 -25.39889 -18.08049 1.000 48.87261 16 ASP B N 1
ATOM 3641 C CA . ASP B 2 17 ? -61.30551 -26.66833 -18.61738 1.000 51.28613 16 ASP B CA 1
ATOM 3642 C C . ASP B 2 17 ? -60.37917 -26.44008 -19.80645 1.000 54.46506 16 ASP B C 1
ATOM 3643 O O . ASP B 2 17 ? -60.48663 -25.44391 -20.52802 1.000 53.24327 16 ASP B O 1
ATOM 3648 N N . SER B 2 18 ? -59.46169 -27.38142 -20.00580 1.000 58.17601 17 SER B N 1
ATOM 3649 C CA . SER B 2 18 ? -58.58382 -27.33381 -21.16568 1.000 52.01576 17 SER B CA 1
ATOM 3650 C C . SER B 2 18 ? -59.39648 -27.42406 -22.45225 1.000 55.56571 17 SER B C 1
ATOM 3651 O O . SER B 2 18 ? -60.34137 -28.21068 -22.55807 1.000 55.88795 17 SER B O 1
ATOM 3654 N N . GLY B 2 19 ? -59.03697 -26.59402 -23.42775 1.000 57.50965 18 GLY B N 1
ATOM 3655 C CA . GLY B 2 19 ? -59.64391 -26.64912 -24.73946 1.000 52.42729 18 GLY B CA 1
ATOM 3656 C C . GLY B 2 19 ? -60.82058 -25.72366 -24.96993 1.000 57.35404 18 GLY B C 1
ATOM 3657 O O . GLY B 2 19 ? -61.33628 -25.68093 -26.09485 1.000 50.66826 18 GLY B O 1
ATOM 3658 N N . VAL B 2 20 ? -61.26688 -24.97916 -23.95389 1.000 48.13068 19 VAL B N 1
ATOM 3659 C CA . VAL B 2 20 ? -62.41001 -24.09132 -24.13893 1.000 47.39167 19 VAL B CA 1
ATOM 3660 C C . VAL B 2 20 ? -62.05834 -22.84298 -24.93062 1.000 46.64212 19 VAL B C 1
ATOM 3661 O O . VAL B 2 20 ? -62.96531 -22.13383 -25.39029 1.000 46.05243 19 VAL B O 1
ATOM 3665 N N . GLY B 2 21 ? -60.76988 -22.55680 -25.10451 1.000 40.85867 20 GLY B N 1
ATOM 3666 C CA . GLY B 2 21 ? -60.34032 -21.43218 -25.91199 1.000 41.85469 20 GLY B CA 1
ATOM 3667 C C . GLY B 2 21 ? -59.71106 -20.29919 -25.12571 1.000 49.24245 20 GLY B C 1
ATOM 3668 O O . GLY B 2 21 ? -59.77027 -19.14328 -25.55333 1.000 49.63478 20 GLY B O 1
ATOM 3669 N N . LYS B 2 22 ? -59.09229 -20.60971 -23.98304 1.000 42.87769 21 LYS B N 1
ATOM 3670 C CA . LYS B 2 22 ? -58.52781 -19.55110 -23.14787 1.000 47.47988 21 LYS B CA 1
ATOM 3671 C C . LYS B 2 22 ? -57.31601 -18.90443 -23.81210 1.000 49.11728 21 LYS B C 1
ATOM 3672 O O . LYS B 2 22 ? -57.17416 -17.67560 -23.79667 1.000 47.68715 21 LYS B O 1
ATOM 3678 N N . SER B 2 23 ? -56.43567 -19.71297 -24.40474 1.000 52.68579 22 SER B N 1
ATOM 3679 C CA . SER B 2 23 ? -55.28576 -19.16035 -25.11291 1.000 54.63831 22 SER B CA 1
ATOM 3680 C C . SER B 2 23 ? -55.72255 -18.34282 -26.32301 1.000 60.24386 22 SER B C 1
ATOM 3681 O O . SER B 2 23 ? -55.14862 -17.28427 -26.60339 1.000 56.10047 22 SER B O 1
ATOM 3684 N N . CYS B 2 24 ? -56.74033 -18.81462 -27.05132 1.000 49.88862 23 CYS B N 1
ATOM 3685 C CA . CYS B 2 24 ? -57.22045 -18.07530 -28.21669 1.000 55.25388 23 CYS B CA 1
ATOM 3686 C C . CYS B 2 24 ? -57.84826 -16.74510 -27.81185 1.000 54.55314 23 CYS B C 1
ATOM 3687 O O . CYS B 2 24 ? -57.67572 -15.73722 -28.50669 1.000 57.81751 23 CYS B O 1
ATOM 3690 N N . LEU B 2 25 ? -58.58108 -16.71874 -26.69389 1.000 48.00466 24 LEU B N 1
ATOM 3691 C CA . LEU B 2 25 ? -59.09599 -15.45002 -26.18681 1.000 52.41025 24 LEU B CA 1
ATOM 3692 C C . LEU B 2 25 ? -57.95636 -14.51032 -25.81954 1.000 54.83680 24 LEU B C 1
ATOM 3693 O O . LEU B 2 25 ? -58.02977 -13.30129 -26.06483 1.000 50.72846 24 LEU B O 1
ATOM 3698 N N . LEU B 2 26 ? -56.89443 -15.05465 -25.22661 1.000 53.66369 25 LEU B N 1
ATOM 3699 C CA . LEU B 2 26 ? -55.71936 -14.25599 -24.90424 1.000 55.87852 25 LEU B CA 1
ATOM 3700 C C . LEU B 2 26 ? -55.05254 -13.73648 -26.17328 1.000 58.68111 25 LEU B C 1
ATOM 3701 O O . LEU B 2 26 ? -54.72605 -12.54830 -26.27742 1.000 53.63748 25 LEU B O 1
ATOM 3706 N N . LEU B 2 27 ? -54.87221 -14.61454 -27.16237 1.000 54.53943 26 LEU B N 1
ATOM 3707 C CA . LEU B 2 27 ? -54.20942 -14.22948 -28.40404 1.000 59.47448 26 LEU B CA 1
ATOM 3708 C C . LEU B 2 27 ? -55.04221 -13.23388 -29.20521 1.000 63.10223 26 LEU B C 1
ATOM 3709 O O . LEU B 2 27 ? -54.49034 -12.33821 -29.85332 1.000 66.78284 26 LEU B O 1
ATOM 3714 N N . ARG B 2 28 ? -56.36876 -13.37361 -29.18161 1.000 60.30322 27 ARG B N 1
ATOM 3715 C CA . ARG B 2 28 ? -57.21644 -12.43180 -29.90760 1.000 64.30021 27 ARG B CA 1
ATOM 3716 C C . ARG B 2 28 ? -57.20141 -11.05354 -29.25625 1.000 65.22287 27 ARG B C 1
ATOM 3717 O O . ARG B 2 28 ? -57.19778 -10.03212 -29.95240 1.000 65.75238 27 ARG B O 1
ATOM 3725 N N . PHE B 2 29 ? -57.18329 -11.00231 -27.92315 1.000 63.91916 28 PHE B N 1
ATOM 3726 C CA . PHE B 2 29 ? -57.25435 -9.71649 -27.23519 1.000 52.49426 28 PHE B CA 1
ATOM 3727 C C . PHE B 2 29 ? -55.93697 -8.95588 -27.31923 1.000 59.24949 28 PHE B C 1
ATOM 3728 O O . PHE B 2 29 ? -55.93230 -7.73112 -27.48383 1.000 69.67824 28 PHE B O 1
ATOM 3736 N N . ALA B 2 30 ? -54.81206 -9.65607 -27.19813 1.000 61.65818 29 ALA B N 1
ATOM 3737 C CA . ALA B 2 30 ? -53.51070 -9.00050 -27.17931 1.000 65.40251 29 ALA B CA 1
ATOM 3738 C C . ALA B 2 30 ? -52.92302 -8.83214 -28.57679 1.000 83.54610 29 ALA B C 1
ATOM 3739 O O . ALA B 2 30 ? -52.48338 -7.73590 -28.93862 1.000 91.58240 29 ALA B O 1
ATOM 3741 N N . ASP B 2 31 ? -52.90867 -9.90357 -29.37157 1.000 88.18081 30 ASP B N 1
ATOM 3742 C CA . ASP B 2 31 ? -52.24796 -9.89945 -30.66932 1.000 92.64518 30 ASP B CA 1
ATOM 3743 C C . ASP B 2 31 ? -53.20666 -9.88534 -31.85171 1.000 77.88460 30 ASP B C 1
ATOM 3744 O O . ASP B 2 31 ? -52.74709 -9.75926 -32.99220 1.000 74.92998 30 ASP B O 1
ATOM 3749 N N . ASP B 2 32 ? -54.51281 -10.01439 -31.61614 1.000 84.20757 31 ASP B N 1
ATOM 3750 C CA . ASP B 2 32 ? -55.51375 -10.04678 -32.68396 1.000 82.17691 31 ASP B CA 1
ATOM 3751 C C . ASP B 2 32 ? -55.19709 -11.14569 -33.70020 1.000 91.37685 31 ASP B C 1
ATOM 3752 O O . ASP B 2 32 ? -55.21361 -10.93010 -34.91358 1.000 101.44307 31 ASP B O 1
ATOM 3757 N N . THR B 2 33 ? -54.90006 -12.33878 -33.18846 1.000 106.12456 32 THR B N 1
ATOM 3758 C CA . THR B 2 33 ? -54.56566 -13.48895 -34.01526 1.000 101.69280 32 THR B CA 1
ATOM 3759 C C . THR B 2 33 ? -55.42085 -14.67943 -33.60332 1.000 97.63177 32 THR B C 1
ATOM 3760 O O . THR B 2 33 ? -55.98885 -14.71394 -32.50877 1.000 95.06271 32 THR B O 1
ATOM 3764 N N . TYR B 2 34 ? -55.50411 -15.66218 -34.49871 1.000 93.21719 33 TYR B N 1
ATOM 3765 C CA . TYR B 2 34 ? -56.27667 -16.86880 -34.23968 1.000 85.82474 33 TYR B CA 1
ATOM 3766 C C . TYR B 2 34 ? -55.84421 -17.95901 -35.21124 1.000 87.75985 33 TYR B C 1
ATOM 3767 O O . TYR B 2 34 ? -55.56845 -17.68226 -36.38164 1.000 92.42075 33 TYR B O 1
ATOM 3776 N N . THR B 2 35 ? -55.78903 -19.19188 -34.71546 1.000 89.16120 34 THR B N 1
ATOM 3777 C CA . THR B 2 35 ? -55.51951 -20.35691 -35.55252 1.000 96.30928 34 THR B CA 1
ATOM 3778 C C . THR B 2 35 ? -55.99299 -21.63007 -34.85927 1.000 94.66974 34 THR B C 1
ATOM 3779 O O . THR B 2 35 ? -56.64928 -21.57120 -33.81787 1.000 85.41113 34 THR B O 1
ATOM 3783 N N . VAL B 2 44 ? -48.65865 -20.38458 -25.16359 1.000 91.22428 43 VAL B N 1
ATOM 3784 C CA . VAL B 2 44 ? -49.42723 -19.17850 -25.45329 1.000 86.25680 43 VAL B CA 1
ATOM 3785 C C . VAL B 2 44 ? -50.35564 -18.85085 -24.29285 1.000 81.00019 43 VAL B C 1
ATOM 3786 O O . VAL B 2 44 ? -51.53181 -18.54011 -24.49228 1.000 80.93671 43 VAL B O 1
ATOM 3790 N N . ASP B 2 45 ? -49.81603 -18.90317 -23.07492 1.000 83.52990 44 ASP B N 1
ATOM 3791 C CA . ASP B 2 45 ? -50.61526 -18.77796 -21.86347 1.000 81.36923 44 ASP B CA 1
ATOM 3792 C C . ASP B 2 45 ? -50.30428 -17.50954 -21.07107 1.000 71.94409 44 ASP B C 1
ATOM 3793 O O . ASP B 2 45 ? -50.64684 -17.42669 -19.88715 1.000 70.50494 44 ASP B O 1
ATOM 3798 N N . PHE B 2 46 ? -49.67020 -16.51719 -21.69620 1.000 71.59693 45 PHE B N 1
ATOM 3799 C CA . PHE B 2 46 ? -49.46616 -15.22668 -21.04640 1.000 76.27152 45 PHE B CA 1
ATOM 3800 C C . PHE B 2 46 ? -49.30768 -14.14230 -22.10115 1.000 77.75591 45 PHE B C 1
ATOM 3801 O O . PHE B 2 46 ? -48.56251 -14.32198 -23.06898 1.000 75.01135 45 PHE B O 1
ATOM 3809 N N . LYS B 2 47 ? -49.98931 -13.01548 -21.89499 1.000 69.08245 46 LYS B N 1
ATOM 3810 C CA . LYS B 2 47 ? -49.89463 -11.87005 -22.78835 1.000 69.76980 46 LYS B CA 1
ATOM 3811 C C . LYS B 2 47 ? -50.10159 -10.59303 -21.98662 1.000 72.41120 46 LYS B C 1
ATOM 3812 O O . LYS B 2 47 ? -50.68838 -10.60432 -20.90162 1.000 62.56342 46 LYS B O 1
ATOM 3818 N N . ILE B 2 48 ? -49.61737 -9.48525 -22.54410 1.000 65.97687 47 ILE B N 1
ATOM 3819 C CA . ILE B 2 48 ? -49.75025 -8.16194 -21.94785 1.000 65.50977 47 ILE B CA 1
ATOM 3820 C C . ILE B 2 48 ? -50.45572 -7.24908 -22.94166 1.000 74.18366 47 ILE B C 1
ATOM 3821 O O . ILE B 2 48 ? -50.21600 -7.33263 -24.15127 1.000 68.53257 47 ILE B O 1
ATOM 3826 N N . ARG B 2 49 ? -51.33148 -6.38259 -22.43402 1.000 69.22783 48 ARG B N 1
ATOM 3827 C CA . ARG B 2 49 ? -51.88971 -5.31545 -23.25332 1.000 68.65242 48 ARG B CA 1
ATOM 3828 C C . ARG B 2 49 ? -52.31298 -4.15623 -22.36401 1.000 75.72717 48 ARG B C 1
ATOM 3829 O O . ARG B 2 49 ? -52.96072 -4.36360 -21.33424 1.000 69.31059 48 ARG B O 1
ATOM 3837 N N . THR B 2 50 ? -51.94529 -2.94283 -22.76723 1.000 80.03688 49 THR B N 1
ATOM 3838 C CA . THR B 2 50 ? -52.31818 -1.72648 -22.05847 1.000 67.15903 49 THR B CA 1
ATOM 3839 C C . THR B 2 50 ? -53.49168 -1.07154 -22.77366 1.000 68.31765 49 THR B C 1
ATOM 3840 O O . THR B 2 50 ? -53.45193 -0.88061 -23.99337 1.000 70.96299 49 THR B O 1
ATOM 3844 N N . ILE B 2 51 ? -54.53112 -0.73268 -22.01451 1.000 67.46990 50 ILE B N 1
ATOM 3845 C CA . ILE B 2 51 ? -55.72489 -0.09474 -22.54837 1.000 71.20280 50 ILE B CA 1
ATOM 3846 C C . ILE B 2 51 ? -55.93428 1.23092 -21.82688 1.000 75.13854 50 ILE B C 1
ATOM 3847 O O . ILE B 2 51 ? -55.30130 1.52177 -20.81121 1.000 72.16191 50 ILE B O 1
ATOM 3852 N N . GLU B 2 52 ? -56.84202 2.03543 -22.37059 1.000 84.01781 51 GLU B N 1
ATOM 3853 C CA . GLU B 2 52 ? -57.25843 3.28397 -21.75341 1.000 93.47104 51 GLU B CA 1
ATOM 3854 C C . GLU B 2 52 ? -58.72703 3.18683 -21.36457 1.000 84.74798 51 GLU B C 1
ATOM 3855 O O . GLU B 2 52 ? -59.52438 2.53354 -22.04385 1.000 88.49986 51 GLU B O 1
ATOM 3861 N N . LEU B 2 53 ? -59.07879 3.84192 -20.26057 1.000 80.48380 52 LEU B N 1
ATOM 3862 C CA . LEU B 2 53 ? -60.41610 3.69191 -19.69565 1.000 84.21687 52 LEU B CA 1
ATOM 3863 C C . LEU B 2 53 ? -60.65835 4.85097 -18.73966 1.000 88.27087 52 LEU B C 1
ATOM 3864 O O . LEU B 2 53 ? -59.99848 4.93709 -17.69949 1.000 86.88832 52 LEU B O 1
ATOM 3869 N N . ASP B 2 54 ? -61.59896 5.73013 -19.08956 1.000 81.91600 53 ASP B N 1
ATOM 3870 C CA . ASP B 2 54 ? -61.92092 6.90410 -18.27677 1.000 88.76549 53 ASP B CA 1
ATOM 3871 C C . ASP B 2 54 ? -60.67280 7.75679 -18.04202 1.000 94.62328 53 ASP B C 1
ATOM 3872 O O . ASP B 2 54 ? -60.39077 8.20141 -16.92713 1.000 95.76435 53 ASP B O 1
ATOM 3877 N N . GLY B 2 55 ? -59.90876 7.96680 -19.11271 1.000 92.15981 54 GLY B N 1
ATOM 3878 C CA . GLY B 2 55 ? -58.72228 8.79860 -19.05294 1.000 94.12271 54 GLY B CA 1
ATOM 3879 C C . GLY B 2 55 ? -57.50687 8.11188 -18.46198 1.000 93.55792 54 GLY B C 1
ATOM 3880 O O . GLY B 2 55 ? -56.37067 8.54397 -18.68406 1.000 87.72476 54 GLY B O 1
ATOM 3881 N N . LYS B 2 56 ? -57.73365 7.04325 -17.70263 1.000 82.51517 55 LYS B N 1
ATOM 3882 C CA . LYS B 2 56 ? -56.65666 6.30388 -17.06262 1.000 86.28970 55 LYS B CA 1
ATOM 3883 C C . LYS B 2 56 ? -56.11944 5.23900 -18.00959 1.000 81.20323 55 LYS B C 1
ATOM 3884 O O . LYS B 2 56 ? -56.87540 4.62848 -18.76959 1.000 80.73033 55 LYS B O 1
ATOM 3890 N N . THR B 2 57 ? -54.80729 5.02785 -17.96829 1.000 75.41839 56 THR B N 1
ATOM 3891 C CA . THR B 2 57 ? -54.15135 4.01566 -18.78638 1.000 75.33242 56 THR B CA 1
ATOM 3892 C C . THR B 2 57 ? -53.88901 2.78794 -17.92449 1.000 71.57423 56 THR B C 1
ATOM 3893 O O . THR B 2 57 ? -53.15021 2.86458 -16.93759 1.000 72.51893 56 THR B O 1
ATOM 3897 N N . ILE B 2 58 ? -54.49602 1.66379 -18.29604 1.000 65.54592 57 ILE B N 1
ATOM 3898 C CA . ILE B 2 58 ? -54.49804 0.45543 -17.47912 1.000 65.63629 57 ILE B CA 1
ATOM 3899 C C . ILE B 2 58 ? -53.69793 -0.62448 -18.19162 1.000 66.03565 57 ILE B C 1
ATOM 3900 O O . ILE B 2 58 ? -54.05853 -1.05012 -19.29661 1.000 63.76069 57 ILE B O 1
ATOM 3905 N N . LYS B 2 59 ? -52.62426 -1.07803 -17.55049 1.000 57.89001 58 LYS B N 1
ATOM 3906 C CA . LYS B 2 59 ? -51.82311 -2.18545 -18.05020 1.000 58.20024 58 LYS B CA 1
ATOM 3907 C C . LYS B 2 59 ? -52.37900 -3.49529 -17.50869 1.000 64.93990 58 LYS B C 1
ATOM 3908 O O . LYS B 2 59 ? -52.55747 -3.64556 -16.29487 1.000 61.93121 58 LYS B O 1
ATOM 3914 N N . LEU B 2 60 ? -52.64883 -4.43820 -18.40877 1.000 61.07065 59 LEU B N 1
ATOM 3915 C CA . LEU B 2 60 ? -53.23435 -5.72619 -18.05692 1.000 63.62359 59 LEU B CA 1
ATOM 3916 C C . LEU B 2 60 ? -52.20007 -6.82488 -18.26667 1.000 61.63324 59 LEU B C 1
ATOM 3917 O O . LEU B 2 60 ? -51.64824 -6.96244 -19.36484 1.000 59.69820 59 LEU B O 1
ATOM 3922 N N . GLN B 2 61 ? -51.93827 -7.59805 -17.21402 1.000 57.67528 60 GLN B N 1
ATOM 3923 C CA . GLN B 2 61 ? -51.14062 -8.81799 -17.29553 1.000 58.26560 60 GLN B CA 1
ATOM 3924 C C . GLN B 2 61 ? -52.09807 -9.99432 -17.16193 1.000 59.33197 60 GLN B C 1
ATOM 3925 O O . GLN B 2 61 ? -52.66523 -10.21882 -16.08810 1.000 56.91866 60 GLN B O 1
ATOM 3931 N N . ILE B 2 62 ? -52.27691 -10.74058 -18.24738 1.000 58.19155 61 ILE B N 1
ATOM 3932 C CA . ILE B 2 62 ? -53.29264 -11.78184 -18.33376 1.000 55.18685 61 ILE B CA 1
ATOM 3933 C C . ILE B 2 62 ? -52.60339 -13.13521 -18.40907 1.000 58.97051 61 ILE B C 1
ATOM 3934 O O . ILE B 2 62 ? -51.71354 -13.34280 -19.24300 1.000 56.74547 61 ILE B O 1
ATOM 3939 N N . TRP B 2 63 ? -53.03005 -14.05689 -17.55081 1.000 50.98467 62 TRP B N 1
ATOM 3940 C CA . TRP B 2 63 ? -52.44731 -15.38547 -17.44583 1.000 53.69399 62 TRP B CA 1
ATOM 3941 C C . TRP B 2 63 ? -53.50749 -16.42997 -17.74962 1.000 62.64134 62 TRP B C 1
ATOM 3942 O O . TRP B 2 63 ? -54.60758 -16.38658 -17.18850 1.000 53.21420 62 TRP B O 1
ATOM 3953 N N . ASP B 2 64 ? -53.17644 -17.36274 -18.63324 1.000 64.87182 63 ASP B N 1
ATOM 3954 C CA . ASP B 2 64 ? -53.92567 -18.60509 -18.75622 1.000 66.45024 63 ASP B CA 1
ATOM 3955 C C . ASP B 2 64 ? -53.26126 -19.60919 -17.82177 1.000 66.47699 63 ASP B C 1
ATOM 3956 O O . ASP B 2 64 ? -52.11150 -20.00336 -18.04348 1.000 63.57833 63 ASP B O 1
ATOM 3961 N N . THR B 2 65 ? -53.97799 -20.00525 -16.76475 1.000 65.52444 64 THR B N 1
ATOM 3962 C CA . THR B 2 65 ? -53.42819 -20.97458 -15.81964 1.000 75.43315 64 THR B CA 1
ATOM 3963 C C . THR B 2 65 ? -53.00667 -22.25484 -16.52879 1.000 73.73639 64 THR B C 1
ATOM 3964 O O . THR B 2 65 ? -51.99389 -22.86595 -16.16907 1.000 78.65435 64 THR B O 1
ATOM 3968 N N . ALA B 2 66 ? -53.77675 -22.67502 -17.53613 1.000 71.43429 65 ALA B N 1
ATOM 3969 C CA . ALA B 2 66 ? -53.40316 -23.76783 -18.43562 1.000 70.14192 65 ALA B CA 1
ATOM 3970 C C . ALA B 2 66 ? -53.19023 -25.08401 -17.69482 1.000 70.15489 65 ALA B C 1
ATOM 3971 O O . ALA B 2 66 ? -52.40164 -25.92977 -18.12812 1.000 75.27174 65 ALA B O 1
ATOM 3973 N N . GLY B 2 67 ? -53.88587 -25.26868 -16.57585 1.000 65.11042 66 GLY B N 1
ATOM 3974 C CA . GLY B 2 67 ? -53.77934 -26.51203 -15.82936 1.000 67.88690 66 GLY B CA 1
ATOM 3975 C C . GLY B 2 67 ? -52.38356 -26.84952 -15.35598 1.000 67.90196 66 GLY B C 1
ATOM 3976 O O . GLY B 2 67 ? -52.07481 -28.02852 -15.15315 1.000 78.63969 66 GLY B O 1
ATOM 3977 N N . GLN B 2 68 ? -51.52279 -25.84399 -15.17372 1.000 73.84174 67 GLN B N 1
ATOM 3978 C CA . GLN B 2 68 ? -50.18177 -26.10540 -14.66480 1.000 71.36460 67 GLN B CA 1
ATOM 3979 C C . GLN B 2 68 ? -50.20438 -26.60318 -13.22719 1.000 75.13852 67 GLN B C 1
ATOM 3980 O O . GLN B 2 68 ? -49.21252 -27.17880 -12.76800 1.000 80.86303 67 GLN B O 1
ATOM 3986 N N . GLU B 2 69 ? -51.31514 -26.39239 -12.51429 1.000 62.44334 68 GLU B N 1
ATOM 3987 C CA . GLU B 2 69 ? -51.50041 -26.99474 -11.19773 1.000 65.70040 68 GLU B CA 1
ATOM 3988 C C . GLU B 2 69 ? -51.37819 -28.51428 -11.25340 1.000 62.92964 68 GLU B C 1
ATOM 3989 O O . GLU B 2 69 ? -51.03169 -29.14793 -10.24988 1.000 62.11239 68 GLU B O 1
ATOM 3995 N N . ARG B 2 70 ? -51.64811 -29.11635 -12.41332 1.000 56.59189 69 ARG B N 1
ATOM 3996 C CA . ARG B 2 70 ? -51.52889 -30.56218 -12.55073 1.000 64.97695 69 ARG B CA 1
ATOM 3997 C C . ARG B 2 70 ? -50.08198 -31.03285 -12.63354 1.000 60.15926 69 ARG B C 1
ATOM 3998 O O . ARG B 2 70 ? -49.84154 -32.24211 -12.56875 1.000 72.11813 69 ARG B O 1
ATOM 4006 N N . PHE B 2 71 ? -49.12089 -30.11895 -12.76379 1.000 58.07016 70 PHE B N 1
ATOM 4007 C CA . PHE B 2 71 ? -47.71476 -30.47299 -12.91864 1.000 53.68376 70 PHE B CA 1
ATOM 4008 C C . PHE B 2 71 ? -46.84960 -30.10827 -11.72597 1.000 47.27859 70 PHE B C 1
ATOM 4009 O O . PHE B 2 71 ? -45.89517 -30.82963 -11.43045 1.000 49.04837 70 PHE B O 1
ATOM 4017 N N . ARG B 2 72 ? -47.15655 -29.01671 -11.03348 1.000 59.04698 71 ARG B N 1
ATOM 4018 C CA A ARG B 2 72 ? -46.29684 -28.53078 -9.96436 0.500 51.05651 71 ARG B CA 1
ATOM 4019 C CA B ARG B 2 72 ? -46.31230 -28.57074 -9.93814 0.500 51.32198 71 ARG B CA 1
ATOM 4020 C C . ARG B 2 72 ? -47.11665 -27.66712 -9.01937 1.000 59.29257 71 ARG B C 1
ATOM 4021 O O . ARG B 2 72 ? -48.16974 -27.13874 -9.38863 1.000 59.71890 71 ARG B O 1
ATOM 4036 N N . THR B 2 73 ? -46.60953 -27.51993 -7.80426 1.000 54.29701 72 THR B N 1
ATOM 4037 C CA . THR B 2 73 ? -47.11857 -26.55366 -6.84898 1.000 57.18926 72 THR B CA 1
ATOM 4038 C C . THR B 2 73 ? -46.03073 -25.51073 -6.63828 1.000 53.75223 72 THR B C 1
ATOM 4039 O O . THR B 2 73 ? -44.83761 -25.83423 -6.66058 1.000 49.15464 72 THR B O 1
ATOM 4043 N N . ILE B 2 74 ? -46.43426 -24.25057 -6.48948 1.000 50.10151 73 ILE B N 1
ATOM 4044 C CA . ILE B 2 74 ? -45.47938 -23.15809 -6.38169 1.000 49.19210 73 ILE B CA 1
ATOM 4045 C C . ILE B 2 74 ? -45.79017 -22.33361 -5.14123 1.000 47.74944 73 ILE B C 1
ATOM 4046 O O . ILE B 2 74 ? -46.89772 -22.36114 -4.60310 1.000 48.47621 73 ILE B O 1
ATOM 4051 N N . THR B 2 75 ? -44.78182 -21.59774 -4.68556 1.000 48.41529 74 THR B N 1
ATOM 4052 C CA . THR B 2 75 ? -44.91813 -20.67750 -3.56326 1.000 54.23438 74 THR B CA 1
ATOM 4053 C C . THR B 2 75 ? -44.55751 -19.28724 -4.06481 1.000 55.00193 74 THR B C 1
ATOM 4054 O O . THR B 2 75 ? -43.38513 -19.00533 -4.33004 1.000 67.82362 74 THR B O 1
ATOM 4058 N N . SER B 2 76 ? -45.56121 -18.43063 -4.21805 1.000 59.83150 75 SER B N 1
ATOM 4059 C CA . SER B 2 76 ? -45.31802 -17.07047 -4.67852 1.000 76.85859 75 SER B CA 1
ATOM 4060 C C . SER B 2 76 ? -44.91696 -16.21483 -3.49344 1.000 71.23510 75 SER B C 1
ATOM 4061 O O . SER B 2 76 ? -45.10929 -16.60812 -2.34494 1.000 69.94062 75 SER B O 1
ATOM 4064 N N . THR B 2 77 ? -44.35811 -15.04475 -3.76713 1.000 63.84812 76 THR B N 1
ATOM 4065 C CA . THR B 2 77 ? -43.89091 -14.18659 -2.69348 1.000 74.12220 76 THR B CA 1
ATOM 4066 C C . THR B 2 77 ? -45.01688 -13.27926 -2.19341 1.000 78.67660 76 THR B C 1
ATOM 4067 O O . THR B 2 77 ? -45.04980 -12.91582 -1.01873 1.000 89.45938 76 THR B O 1
ATOM 4071 N N . TYR B 2 78 ? -45.95041 -12.94051 -3.07924 1.000 99.23631 77 TYR B N 1
ATOM 4072 C CA . TYR B 2 78 ? -47.08596 -12.09487 -2.71900 1.000 96.76817 77 TYR B CA 1
ATOM 4073 C C . TYR B 2 78 ? -48.17799 -12.89527 -2.02401 1.000 96.50266 77 TYR B C 1
ATOM 4074 O O . TYR B 2 78 ? -48.43564 -14.03987 -2.38838 1.000 104.80308 77 TYR B O 1
ATOM 4083 N N . TYR B 2 79 ? -48.82305 -12.29569 -1.02106 1.000 89.82931 78 TYR B N 1
ATOM 4084 C CA . TYR B 2 79 ? -50.08135 -12.85613 -0.54428 1.000 92.15871 78 TYR B CA 1
ATOM 4085 C C . TYR B 2 79 ? -51.24383 -12.41502 -1.42249 1.000 105.94887 78 TYR B C 1
ATOM 4086 O O . TYR B 2 79 ? -52.23862 -13.13946 -1.54503 1.000 105.77323 78 TYR B O 1
ATOM 4095 N N . ARG B 2 80 ? -51.13062 -11.23973 -2.03466 1.000 111.23022 79 ARG B N 1
ATOM 4096 C CA . ARG B 2 80 ? -52.14758 -10.76042 -2.95705 1.000 108.21682 79 ARG B CA 1
ATOM 4097 C C . ARG B 2 80 ? -52.26499 -11.69361 -4.15834 1.000 98.32190 79 ARG B C 1
ATOM 4098 O O . ARG B 2 80 ? -51.28696 -12.30092 -4.60444 1.000 96.84696 79 ARG B O 1
ATOM 4106 N N . GLY B 2 81 ? -53.48941 -11.81940 -4.67135 1.000 98.79579 80 GLY B N 1
ATOM 4107 C CA . GLY B 2 81 ? -53.75925 -12.57114 -5.86580 1.000 90.84879 80 GLY B CA 1
ATOM 4108 C C . GLY B 2 81 ? -54.08048 -11.68137 -7.04851 1.000 80.85387 80 GLY B C 1
ATOM 4109 O O . GLY B 2 81 ? -53.83577 -10.46708 -7.04055 1.000 83.20397 80 GLY B O 1
ATOM 4110 N N . ALA B 2 82 ? -54.63915 -12.29533 -8.08545 1.000 64.63025 81 ALA B N 1
ATOM 4111 C CA . ALA B 2 82 ? -55.03645 -11.54684 -9.26702 1.000 62.68592 81 ALA B CA 1
ATOM 4112 C C . ALA B 2 82 ? -56.14958 -10.56425 -8.92553 1.000 54.66003 81 ALA B C 1
ATOM 4113 O O . ALA B 2 82 ? -56.90973 -10.75721 -7.97310 1.000 56.24199 81 ALA B O 1
ATOM 4115 N N . HIS B 2 83 ? -56.23524 -9.48980 -9.71244 1.000 53.65908 82 HIS B N 1
ATOM 4116 C CA . HIS B 2 83 ? -57.31953 -8.53334 -9.51559 1.000 56.26944 82 HIS B CA 1
ATOM 4117 C C . HIS B 2 83 ? -58.64513 -9.07366 -10.03672 1.000 53.00784 82 HIS B C 1
ATOM 4118 O O . HIS B 2 83 ? -59.70635 -8.73095 -9.50252 1.000 49.63376 82 HIS B O 1
ATOM 4125 N N . GLY B 2 84 ? -58.60769 -9.91238 -11.06124 1.000 51.95737 83 GLY B N 1
ATOM 4126 C CA . GLY B 2 84 ? -59.82643 -10.40785 -11.67743 1.000 45.79060 83 GLY B CA 1
ATOM 4127 C C . GLY B 2 84 ? -59.60839 -11.76924 -12.29510 1.000 42.29032 83 GLY B C 1
ATOM 4128 O O . GLY B 2 84 ? -58.51501 -12.08858 -12.77537 1.000 47.22482 83 GLY B O 1
ATOM 4129 N N . ILE B 2 85 ? -60.66365 -12.57772 -12.28501 1.000 46.61602 84 ILE B N 1
ATOM 4130 C CA . ILE B 2 85 ? -60.61966 -13.94026 -12.79739 1.000 45.79314 84 ILE B CA 1
ATOM 4131 C C . ILE B 2 85 ? -61.75486 -14.11511 -13.79239 1.000 47.23272 84 ILE B C 1
ATOM 4132 O O . ILE B 2 85 ? -62.91198 -13.81769 -13.47752 1.000 44.34861 84 ILE B O 1
ATOM 4137 N N . ILE B 2 86 ? -61.42557 -14.59255 -14.98849 1.000 44.30159 85 ILE B N 1
ATOM 4138 C CA . ILE B 2 86 ? -62.40978 -14.87749 -16.02377 1.000 40.26939 85 ILE B CA 1
ATOM 4139 C C . ILE B 2 86 ? -62.53568 -16.38721 -16.14656 1.000 43.50656 85 ILE B C 1
ATOM 4140 O O . ILE B 2 86 ? -61.56883 -17.07008 -16.50699 1.000 42.79112 85 ILE B O 1
ATOM 4145 N N . VAL B 2 87 ? -63.71985 -16.90658 -15.83553 1.000 40.73353 86 VAL B N 1
ATOM 4146 C CA . VAL B 2 87 ? -64.00571 -18.33233 -15.94728 1.000 45.95959 86 VAL B CA 1
ATOM 4147 C C . VAL B 2 87 ? -64.59729 -18.59262 -17.32665 1.000 50.32726 86 VAL B C 1
ATOM 4148 O O . VAL B 2 87 ? -65.65239 -18.04897 -17.67046 1.000 39.27282 86 VAL B O 1
ATOM 4152 N N . VAL B 2 88 ? -63.92522 -19.42842 -18.11345 1.000 43.14320 87 VAL B N 1
ATOM 4153 C CA . VAL B 2 88 ? -64.32473 -19.71607 -19.48496 1.000 41.60778 87 VAL B CA 1
ATOM 4154 C C . VAL B 2 88 ? -64.89604 -21.12441 -19.55696 1.000 41.03329 87 VAL B C 1
ATOM 4155 O O . VAL B 2 88 ? -64.36197 -22.05987 -18.94601 1.000 40.68538 87 VAL B O 1
ATOM 4159 N N . TYR B 2 89 ? -65.98921 -21.27144 -20.29941 1.000 40.08576 88 TYR B N 1
ATOM 4160 C CA . TYR B 2 89 ? -66.47233 -22.57674 -20.71350 1.000 40.96355 88 TYR B CA 1
ATOM 4161 C C . TYR B 2 89 ? -66.69935 -22.55574 -22.21975 1.000 47.13895 88 TYR B C 1
ATOM 4162 O O . TYR B 2 89 ? -66.57520 -21.51888 -22.88220 1.000 43.36436 88 TYR B O 1
ATOM 4171 N N . ASP B 2 90 ? -67.00797 -23.73131 -22.75418 1.000 41.11527 89 ASP B N 1
ATOM 4172 C CA . ASP B 2 90 ? -67.23586 -23.94998 -24.17665 1.000 42.18831 89 ASP B CA 1
ATOM 4173 C C . ASP B 2 90 ? -68.72682 -24.19254 -24.37575 1.000 38.75159 89 ASP B C 1
ATOM 4174 O O . ASP B 2 90 ? -69.27638 -25.15381 -23.82886 1.000 48.72218 89 ASP B O 1
ATOM 4179 N N . VAL B 2 91 ? -69.38211 -23.32220 -25.15132 1.000 49.08232 90 VAL B N 1
ATOM 4180 C CA . VAL B 2 91 ? -70.82697 -23.43865 -25.34114 1.000 42.80491 90 VAL B CA 1
ATOM 4181 C C . VAL B 2 91 ? -71.22153 -24.69829 -26.09685 1.000 43.11955 90 VAL B C 1
ATOM 4182 O O . VAL B 2 91 ? -72.40486 -25.05478 -26.10928 1.000 48.49431 90 VAL B O 1
ATOM 4186 N N . THR B 2 92 ? -70.26774 -25.38305 -26.72618 1.000 45.27779 91 THR B N 1
ATOM 4187 C CA . THR B 2 92 ? -70.52993 -26.65533 -27.38646 1.000 46.56888 91 THR B CA 1
ATOM 4188 C C . THR B 2 92 ? -70.21782 -27.85443 -26.50074 1.000 54.01022 91 THR B C 1
ATOM 4189 O O . THR B 2 92 ? -70.41766 -28.99353 -26.93278 1.000 48.37783 91 THR B O 1
ATOM 4193 N N . ASP B 2 93 ? -69.72990 -27.63281 -25.28109 1.000 56.49450 92 ASP B N 1
ATOM 4194 C CA . ASP B 2 93 ? -69.33890 -28.71906 -24.38306 1.000 63.76153 92 ASP B CA 1
ATOM 4195 C C . ASP B 2 93 ? -70.04103 -28.51189 -23.04465 1.000 59.33244 92 ASP B C 1
ATOM 4196 O O . ASP B 2 93 ? -69.60744 -27.69118 -22.22898 1.000 56.89774 92 ASP B O 1
ATOM 4201 N N . GLN B 2 94 ? -71.12683 -29.26093 -22.82751 1.000 61.65825 93 GLN B N 1
ATOM 4202 C CA . GLN B 2 94 ? -71.85647 -29.17633 -21.56668 1.000 58.00466 93 GLN B CA 1
ATOM 4203 C C . GLN B 2 94 ? -70.97336 -29.55312 -20.38267 1.000 61.76353 93 GLN B C 1
ATOM 4204 O O . GLN B 2 94 ? -71.14034 -29.00655 -19.28589 1.000 55.42570 93 GLN B O 1
ATOM 4210 N N . GLU B 2 95 ? -70.02437 -30.47223 -20.58588 1.000 54.76846 94 GLU B N 1
ATOM 4211 C CA . GLU B 2 95 ? -69.12235 -30.86121 -19.50570 1.000 51.25676 94 GLU B CA 1
ATOM 4212 C C . GLU B 2 95 ? -68.27848 -29.68361 -19.03888 1.000 58.81813 94 GLU B C 1
ATOM 4213 O O . GLU B 2 95 ? -68.04461 -29.51950 -17.83514 1.000 56.56958 94 GLU B O 1
ATOM 4219 N N . SER B 2 96 ? -67.81175 -28.84981 -19.97609 1.000 51.17166 95 SER B N 1
ATOM 4220 C CA . SER B 2 96 ? -67.03513 -27.67798 -19.58584 1.000 44.27955 95 SER B CA 1
ATOM 4221 C C . SER B 2 96 ? -67.88759 -26.67910 -18.81597 1.000 47.43653 95 SER B C 1
ATOM 4222 O O . SER B 2 96 ? -67.37650 -25.97716 -17.93425 1.000 45.94330 95 SER B O 1
ATOM 4225 N N . TYR B 2 97 ? -69.18262 -26.60219 -19.12524 1.000 45.26173 96 TYR B N 1
ATOM 4226 C CA . TYR B 2 97 ? -70.06218 -25.74029 -18.34622 1.000 51.15635 96 TYR B CA 1
ATOM 4227 C C . TYR B 2 97 ? -70.31780 -26.32245 -16.96287 1.000 52.59006 96 TYR B C 1
ATOM 4228 O O . TYR B 2 97 ? -70.35114 -25.58543 -15.97067 1.000 52.32165 96 TYR B O 1
ATOM 4237 N N . ALA B 2 98 ? -70.51059 -27.64123 -16.87914 1.000 48.49841 97 ALA B N 1
ATOM 4238 C CA . ALA B 2 98 ? -70.76237 -28.27637 -15.58907 1.000 54.24445 97 ALA B CA 1
ATOM 4239 C C . ALA B 2 98 ? -69.61940 -28.03894 -14.61053 1.000 53.53406 97 ALA B C 1
ATOM 4240 O O . ALA B 2 98 ? -69.85293 -27.89837 -13.40493 1.000 59.67810 97 ALA B O 1
ATOM 4242 N N . ASN B 2 99 ? -68.38392 -27.98240 -15.10677 1.000 52.86568 98 ASN B N 1
ATOM 4243 C CA . ASN B 2 99 ? -67.22758 -27.78329 -14.24287 1.000 51.61807 98 ASN B CA 1
ATOM 4244 C C . ASN B 2 99 ? -67.09268 -26.34918 -13.75207 1.000 54.79844 98 ASN B C 1
ATOM 4245 O O . ASN B 2 99 ? -66.25926 -26.09396 -12.87546 1.000 51.44936 98 ASN B O 1
ATOM 4250 N N . VAL B 2 100 ? -67.88134 -25.41531 -14.29282 1.000 56.28358 99 VAL B N 1
ATOM 4251 C CA . VAL B 2 100 ? -67.77115 -24.01391 -13.88991 1.000 51.55836 99 VAL B CA 1
ATOM 4252 C C . VAL B 2 100 ? -68.01864 -23.86265 -12.39456 1.000 54.82812 99 VAL B C 1
ATOM 4253 O O . VAL B 2 100 ? -67.30309 -23.12680 -11.70300 1.000 52.30689 99 VAL B O 1
ATOM 4257 N N . LYS B 2 101 ? -69.02749 -24.56338 -11.87110 1.000 51.99393 100 LYS B N 1
ATOM 4258 C CA . LYS B 2 101 ? -69.29910 -24.51589 -10.43900 1.000 53.51608 100 LYS B CA 1
ATOM 4259 C C . LYS B 2 101 ? -68.09705 -24.97208 -9.62186 1.000 57.46668 100 LYS B C 1
ATOM 4260 O O . LYS B 2 101 ? -67.88067 -24.47281 -8.51218 1.000 70.14428 100 LYS B O 1
ATOM 4262 N N . GLN B 2 102 ? -67.30542 -25.91404 -10.14397 1.000 56.87253 101 GLN B N 1
ATOM 4263 C CA . GLN B 2 102 ? -66.10449 -26.33812 -9.42808 1.000 62.52767 101 GLN B CA 1
ATOM 4264 C C . GLN B 2 102 ? -64.99263 -25.30246 -9.54085 1.000 61.05431 101 GLN B C 1
ATOM 4265 O O . GLN B 2 102 ? -64.26319 -25.06388 -8.57041 1.000 57.19349 101 GLN B O 1
ATOM 4271 N N . TRP B 2 103 ? -64.84311 -24.68207 -10.71394 1.000 55.11429 102 TRP B N 1
ATOM 4272 C CA . TRP B 2 103 ? -63.85196 -23.62079 -10.85480 1.000 57.01724 102 TRP B CA 1
ATOM 4273 C C . TRP B 2 103 ? -64.16357 -22.45536 -9.92704 1.000 59.53251 102 TRP B C 1
ATOM 4274 O O . TRP B 2 103 ? -63.25489 -21.87288 -9.32288 1.000 56.00482 102 TRP B O 1
ATOM 4285 N N . LEU B 2 104 ? -65.44582 -22.10734 -9.79361 1.000 53.30428 103 LEU B N 1
ATOM 4286 C CA . LEU B 2 104 ? -65.82416 -20.99888 -8.92415 1.000 60.28106 103 LEU B CA 1
ATOM 4287 C C . LEU B 2 104 ? -65.61659 -21.33821 -7.45341 1.000 66.09151 103 LEU B C 1
ATOM 4288 O O . LEU B 2 104 ? -65.28412 -20.45287 -6.65653 1.000 59.59147 103 LEU B O 1
ATOM 4293 N N . GLN B 2 105 ? -65.80872 -22.60327 -7.07243 1.000 59.82782 104 GLN B N 1
ATOM 4294 C CA . GLN B 2 105 ? -65.57433 -22.98850 -5.68539 1.000 68.72854 104 GLN B CA 1
ATOM 4295 C C . GLN B 2 105 ? -64.09760 -22.92384 -5.32846 1.000 70.52631 104 GLN B C 1
ATOM 4296 O O . GLN B 2 105 ? -63.75437 -22.59534 -4.18855 1.000 78.80402 104 GLN B O 1
ATOM 4302 N N . GLU B 2 106 ? -63.21236 -23.22577 -6.28078 1.000 66.79270 105 GLU B N 1
ATOM 4303 C CA . GLU B 2 106 ? -61.78588 -23.09597 -6.01271 1.000 67.04264 105 GLU B CA 1
ATOM 4304 C C . GLU B 2 106 ? -61.38188 -21.63635 -5.85745 1.000 75.59499 105 GLU B C 1
ATOM 4305 O O . GLU B 2 106 ? -60.40478 -21.33462 -5.16235 1.000 74.37837 105 GLU B O 1
ATOM 4311 N N . ILE B 2 107 ? -62.12087 -20.72128 -6.48620 1.000 66.99756 106 ILE B N 1
ATOM 4312 C CA . ILE B 2 107 ? -61.88798 -19.29830 -6.26402 1.000 72.23405 106 ILE B CA 1
ATOM 4313 C C . ILE B 2 107 ? -62.39634 -18.88805 -4.88793 1.000 73.90464 106 ILE B C 1
ATOM 4314 O O . ILE B 2 107 ? -61.67206 -18.27076 -4.09838 1.000 67.38250 106 ILE B O 1
ATOM 4319 N N . ASP B 2 108 ? -63.65456 -19.22393 -4.58409 1.000 69.87754 107 ASP B N 1
ATOM 4320 C CA . ASP B 2 108 ? -64.26736 -18.78549 -3.33292 1.000 84.01923 107 ASP B CA 1
ATOM 4321 C C . ASP B 2 108 ? -63.57366 -19.39853 -2.12373 1.000 80.41319 107 ASP B C 1
ATOM 4322 O O . ASP B 2 108 ? -63.37375 -18.72221 -1.10769 1.000 90.88973 107 ASP B O 1
ATOM 4327 N N . ARG B 2 109 ? -63.20015 -20.67659 -2.21584 1.000 82.15197 108 ARG B N 1
ATOM 4328 C CA . ARG B 2 109 ? -62.66671 -21.37987 -1.05462 1.000 86.36402 108 ARG B CA 1
ATOM 4329 C C . ARG B 2 109 ? -61.34661 -20.77662 -0.59472 1.000 90.00059 108 ARG B C 1
ATOM 4330 O O . ARG B 2 109 ? -61.08413 -20.68575 0.61076 1.000 101.82776 108 ARG B O 1
ATOM 4338 N N . TYR B 2 110 ? -60.51036 -20.34395 -1.53512 1.000 77.22170 109 TYR B N 1
ATOM 4339 C CA . TYR B 2 110 ? -59.14197 -19.95750 -1.21610 1.000 81.99396 109 TYR B CA 1
ATOM 4340 C C . TYR B 2 110 ? -58.84857 -18.49313 -1.49610 1.000 89.58911 109 TYR B C 1
ATOM 4341 O O . TYR B 2 110 ? -58.33562 -17.79255 -0.61466 1.000 81.57482 109 TYR B O 1
ATOM 4350 N N . ALA B 2 111 ? -59.14121 -18.01199 -2.70128 1.000 89.30569 110 ALA B N 1
ATOM 4351 C CA . ALA B 2 111 ? -58.82407 -16.63610 -3.07470 1.000 87.62464 110 ALA B CA 1
ATOM 4352 C C . ALA B 2 111 ? -59.56870 -15.63342 -2.19802 1.000 94.89232 110 ALA B C 1
ATOM 4353 O O . ALA B 2 111 ? -60.73902 -15.33419 -2.43333 1.000 90.54661 110 ALA B O 1
ATOM 4355 N N . GLU B 2 113 ? -59.89696 -12.55828 -1.80219 1.000 91.20532 112 GLU B N 1
ATOM 4356 C CA . GLU B 2 113 ? -60.30772 -11.33896 -1.11846 1.000 87.38887 112 GLU B CA 1
ATOM 4357 C C . GLU B 2 113 ? -61.24464 -10.51169 -1.99279 1.000 90.04664 112 GLU B C 1
ATOM 4358 O O . GLU B 2 113 ? -60.90802 -9.39568 -2.39127 1.000 97.39678 112 GLU B O 1
ATOM 4360 N N . ASN B 2 114 ? -62.41950 -11.07374 -2.28629 1.000 83.63195 113 ASN B N 1
ATOM 4361 C CA . ASN B 2 114 ? -63.45004 -10.40142 -3.08090 1.000 91.28596 113 ASN B CA 1
ATOM 4362 C C . ASN B 2 114 ? -62.92186 -10.01894 -4.46463 1.000 92.08322 113 ASN B C 1
ATOM 4363 O O . ASN B 2 114 ? -63.03591 -8.87470 -4.90942 1.000 95.80158 113 ASN B O 1
ATOM 4365 N N . VAL B 2 115 ? -62.33659 -11.00261 -5.14820 1.000 77.10444 114 VAL B N 1
ATOM 4366 C CA . VAL B 2 115 ? -61.83177 -10.79580 -6.49857 1.000 64.61002 114 VAL B CA 1
ATOM 4367 C C . VAL B 2 115 ? -62.99517 -10.55640 -7.45591 1.000 66.35809 114 VAL B C 1
ATOM 4368 O O . VAL B 2 115 ? -64.10985 -11.05903 -7.25826 1.000 65.73811 114 VAL B O 1
ATOM 4372 N N . ASN B 2 116 ? -62.74278 -9.76844 -8.49868 1.000 57.82081 115 ASN B N 1
ATOM 4373 C CA . ASN B 2 116 ? -63.73446 -9.59780 -9.55164 1.000 60.78341 115 ASN B CA 1
ATOM 4374 C C . ASN B 2 116 ? -63.79272 -10.84391 -10.42216 1.000 49.81896 115 ASN B C 1
ATOM 4375 O O . ASN B 2 116 ? -62.76416 -11.44787 -10.74260 1.000 54.24824 115 ASN B O 1
ATOM 4380 N N . LYS B 2 117 ? -65.00373 -11.22435 -10.81125 1.000 47.85312 116 LYS B N 1
ATOM 4381 C CA . LYS B 2 117 ? -65.22368 -12.41796 -11.61172 1.000 45.03978 116 LYS B CA 1
ATOM 4382 C C . LYS B 2 117 ? -66.05219 -12.07353 -12.83964 1.000 54.26618 116 LYS B C 1
ATOM 4383 O O . LYS B 2 117 ? -66.88760 -11.16558 -12.81333 1.000 57.87305 116 LYS B O 1
ATOM 4389 N N . LEU B 2 118 ? -65.80379 -12.80993 -13.92001 1.000 51.08791 117 LEU B N 1
ATOM 4390 C CA . LEU B 2 118 ? -66.59325 -12.72299 -15.14172 1.000 52.79011 117 LEU B CA 1
ATOM 4391 C C . LEU B 2 118 ? -66.73942 -14.12342 -15.71519 1.000 52.76667 117 LEU B C 1
ATOM 4392 O O . LEU B 2 118 ? -65.76433 -14.88149 -15.75645 1.000 45.45481 117 LEU B O 1
ATOM 4397 N N . LEU B 2 119 ? -67.95234 -14.46590 -16.14645 1.000 40.88228 118 LEU B N 1
ATOM 4398 C CA . LEU B 2 119 ? -68.23126 -15.75882 -16.75990 1.000 50.36273 118 LEU B CA 1
ATOM 4399 C C . LEU B 2 119 ? -68.35045 -15.59769 -18.26924 1.000 51.46671 118 LEU B C 1
ATOM 4400 O O . LEU B 2 119 ? -69.15533 -14.79260 -18.74883 1.000 47.49386 118 LEU B O 1
ATOM 4405 N N . VAL B 2 120 ? -67.56173 -16.37365 -19.01125 1.000 45.90311 119 VAL B N 1
ATOM 4406 C CA . VAL B 2 120 ? -67.51128 -16.29153 -20.46527 1.000 36.49052 119 VAL B CA 1
ATOM 4407 C C . VAL B 2 120 ? -67.87104 -17.64829 -21.05887 1.000 44.87586 119 VAL B C 1
ATOM 4408 O O . VAL B 2 120 ? -67.26399 -18.66796 -20.70924 1.000 42.91003 119 VAL B O 1
ATOM 4412 N N . GLY B 2 121 ? -68.85883 -17.65614 -21.95389 1.000 39.90422 120 GLY B N 1
ATOM 4413 C CA . GLY B 2 121 ? -69.09247 -18.79450 -22.82237 1.000 37.46277 120 GLY B CA 1
ATOM 4414 C C . GLY B 2 121 ? -68.45732 -18.57498 -24.18167 1.000 39.81952 120 GLY B C 1
ATOM 4415 O O . GLY B 2 121 ? -68.94178 -17.75690 -24.96846 1.000 46.65839 120 GLY B O 1
ATOM 4416 N N . ASN B 2 122 ? -67.36826 -19.28239 -24.46860 1.000 40.85164 121 ASN B N 1
ATOM 4417 C CA . ASN B 2 122 ? -66.60554 -19.06628 -25.68974 1.000 40.39753 121 ASN B CA 1
ATOM 4418 C C . ASN B 2 122 ? -67.10369 -19.97879 -26.81608 1.000 42.35690 121 ASN B C 1
ATOM 4419 O O . ASN B 2 122 ? -67.85885 -20.92995 -26.59490 1.000 46.80085 121 ASN B O 1
ATOM 4424 N N . LYS B 2 123 ? -66.66779 -19.66044 -28.04215 1.000 38.46056 122 LYS B N 1
ATOM 4425 C CA . LYS B 2 123 ? -67.00278 -20.39598 -29.26702 1.000 39.39263 122 LYS B CA 1
ATOM 4426 C C . LYS B 2 123 ? -68.44305 -20.15934 -29.70554 1.000 48.21151 122 LYS B C 1
ATOM 4427 O O . LYS B 2 123 ? -69.07231 -21.04438 -30.29036 1.000 43.04261 122 LYS B O 1
ATOM 4433 N N . SER B 2 124 ? -68.96963 -18.95714 -29.45445 1.000 36.76445 123 SER B N 1
ATOM 4434 C CA . SER B 2 124 ? -70.35637 -18.66085 -29.79662 1.000 46.36656 123 SER B CA 1
ATOM 4435 C C . SER B 2 124 ? -70.61052 -18.65924 -31.29822 1.000 40.14243 123 SER B C 1
ATOM 4436 O O . SER B 2 124 ? -71.77279 -18.59330 -31.70932 1.000 44.82062 123 SER B O 1
ATOM 4439 N N . ASP B 2 125 ? -69.56579 -18.73058 -32.12590 1.000 41.32907 124 ASP B N 1
ATOM 4440 C CA . ASP B 2 125 ? -69.77423 -18.81998 -33.56573 1.000 50.75480 124 ASP B CA 1
ATOM 4441 C C . ASP B 2 125 ? -70.30625 -20.18370 -33.99053 1.000 57.80295 124 ASP B C 1
ATOM 4442 O O . ASP B 2 125 ? -70.86324 -20.30387 -35.08795 1.000 52.57282 124 ASP B O 1
ATOM 4447 N N . LEU B 2 126 ? -70.15244 -21.20895 -33.15148 1.000 45.23700 125 LEU B N 1
ATOM 4448 C CA . LEU B 2 126 ? -70.55542 -22.57161 -33.50836 1.000 57.43267 125 LEU B CA 1
ATOM 4449 C C . LEU B 2 126 ? -72.01531 -22.79686 -33.11240 1.000 50.80216 125 LEU B C 1
ATOM 4450 O O . LEU B 2 126 ? -72.35063 -23.60114 -32.24090 1.000 48.46423 125 LEU B O 1
ATOM 4455 N N . THR B 2 127 ? -72.89932 -22.06798 -33.79521 1.000 49.19363 126 THR B N 1
ATOM 4456 C CA . THR B 2 127 ? -74.29513 -22.03867 -33.37643 1.000 50.27491 126 THR B CA 1
ATOM 4457 C C . THR B 2 127 ? -75.02631 -23.34224 -33.67013 1.000 54.38740 126 THR B C 1
ATOM 4458 O O . THR B 2 127 ? -76.04737 -23.61487 -33.03062 1.000 48.52793 126 THR B O 1
ATOM 4462 N N . THR B 2 128 ? -74.53365 -24.15556 -34.60789 1.000 47.25263 127 THR B N 1
ATOM 4463 C CA . THR B 2 128 ? -75.12526 -25.46760 -34.83812 1.000 50.42181 127 THR B CA 1
ATOM 4464 C C . THR B 2 128 ? -74.67011 -26.50743 -33.82362 1.000 50.94993 127 THR B C 1
ATOM 4465 O O . THR B 2 128 ? -75.22718 -27.61170 -33.80094 1.000 62.44678 127 THR B O 1
ATOM 4469 N N . LYS B 2 129 ? -73.66608 -26.19404 -33.00867 1.000 48.65520 128 LYS B N 1
ATOM 4470 C CA . LYS B 2 129 ? -73.17647 -27.09013 -31.97148 1.000 49.17056 128 LYS B CA 1
ATOM 4471 C C . LYS B 2 129 ? -73.41319 -26.54677 -30.57193 1.000 58.68526 128 LYS B C 1
ATOM 4472 O O . LYS B 2 129 ? -73.03131 -27.19964 -29.59502 1.000 47.66739 128 LYS B O 1
ATOM 4478 N N . LYS B 2 130 ? -74.03679 -25.37613 -30.45217 1.000 59.40514 129 LYS B N 1
ATOM 4479 C CA . LYS B 2 130 ? -74.19243 -24.69950 -29.16933 1.000 52.22143 129 LYS B CA 1
ATOM 4480 C C . LYS B 2 130 ? -75.25979 -25.40690 -28.34447 1.000 57.20180 129 LYS B C 1
ATOM 4481 O O . LYS B 2 130 ? -76.45088 -25.34872 -28.67032 1.000 59.51089 129 LYS B O 1
ATOM 4487 N N . VAL B 2 131 ? -74.83846 -26.07851 -27.27617 1.000 48.95620 130 VAL B N 1
ATOM 4488 C CA . VAL B 2 131 ? -75.75915 -26.84808 -26.45025 1.000 45.62246 130 VAL B CA 1
ATOM 4489 C C . VAL B 2 131 ? -75.88198 -26.31177 -25.03341 1.000 51.68216 130 VAL B C 1
ATOM 4490 O O . VAL B 2 131 ? -76.83071 -26.69186 -24.32751 1.000 54.03409 130 VAL B O 1
ATOM 4494 N N . VAL B 2 132 ? -74.97715 -25.44803 -24.58068 1.000 49.29799 131 VAL B N 1
ATOM 4495 C CA . VAL B 2 132 ? -75.09977 -24.83757 -23.26042 1.000 53.80619 131 VAL B CA 1
ATOM 4496 C C . VAL B 2 132 ? -76.04997 -23.64989 -23.38200 1.000 51.99646 131 VAL B C 1
ATOM 4497 O O . VAL B 2 132 ? -75.74329 -22.66316 -24.05512 1.000 49.45865 131 VAL B O 1
ATOM 4501 N N . ASP B 2 133 ? -77.20839 -23.74800 -22.73475 1.000 55.87473 132 ASP B N 1
ATOM 4502 C CA . ASP B 2 133 ? -78.23663 -22.72013 -22.84411 1.000 48.34052 132 ASP B CA 1
ATOM 4503 C C . ASP B 2 133 ? -77.75874 -21.42606 -22.19339 1.000 58.53325 132 ASP B C 1
ATOM 4504 O O . ASP B 2 133 ? -77.42025 -21.40881 -21.00527 1.000 60.21044 132 ASP B O 1
ATOM 4509 N N . ASN B 2 134 ? -77.73172 -20.33847 -22.96947 1.000 52.80614 133 ASN B N 1
ATOM 4510 C CA . ASN B 2 134 ? -77.23610 -19.07525 -22.43118 1.000 57.93210 133 ASN B CA 1
ATOM 4511 C C . ASN B 2 134 ? -78.20264 -18.46735 -21.42092 1.000 51.28180 133 ASN B C 1
ATOM 4512 O O . ASN B 2 134 ? -77.77562 -17.71340 -20.54090 1.000 52.90471 133 ASN B O 1
ATOM 4517 N N . THR B 2 135 ? -79.49644 -18.77741 -21.52336 1.000 54.06582 134 THR B N 1
ATOM 4518 C CA . THR B 2 135 ? -80.44617 -18.30829 -20.51655 1.000 57.59010 134 THR B CA 1
ATOM 4519 C C . THR B 2 135 ? -80.12234 -18.90164 -19.15108 1.000 53.92342 134 THR B C 1
ATOM 4520 O O . THR B 2 135 ? -80.09971 -18.19078 -18.13935 1.000 51.76907 134 THR B O 1
ATOM 4524 N N . THR B 2 136 ? -79.85722 -20.21057 -19.11024 1.000 56.15858 135 THR B N 1
ATOM 4525 C CA . THR B 2 136 ? -79.48107 -20.86639 -17.86096 1.000 60.80524 135 THR B CA 1
ATOM 4526 C C . THR B 2 136 ? -78.14252 -20.35104 -17.34560 1.000 58.33314 135 THR B C 1
ATOM 4527 O O . THR B 2 136 ? -77.98517 -20.10565 -16.14353 1.000 59.01547 135 THR B O 1
ATOM 4531 N N . ALA B 2 137 ? -77.16540 -20.18266 -18.23778 1.000 49.72311 136 ALA B N 1
ATOM 4532 C CA . ALA B 2 137 ? -75.86911 -19.66153 -17.81783 1.000 53.66120 136 ALA B CA 1
ATOM 4533 C C . ALA B 2 137 ? -75.98514 -18.22404 -17.32251 1.000 51.43127 136 ALA B C 1
ATOM 4534 O O . ALA B 2 137 ? -75.33481 -17.84767 -16.33998 1.000 49.61766 136 ALA B O 1
ATOM 4536 N N . LYS B 2 138 ? -76.81759 -17.41069 -17.98076 1.000 48.84762 137 LYS B N 1
ATOM 4537 C CA . LYS B 2 138 ? -77.01118 -16.02779 -17.54716 1.000 50.03875 137 LYS B CA 1
ATOM 4538 C C . LYS B 2 138 ? -77.64753 -15.96530 -16.16467 1.000 55.32886 137 LYS B C 1
ATOM 4539 O O . LYS B 2 138 ? -77.21210 -15.19429 -15.30145 1.000 54.91368 137 LYS B O 1
ATOM 4545 N N . GLU B 2 139 ? -78.69485 -16.76118 -15.93996 1.000 55.83785 138 GLU B N 1
ATOM 4546 C CA . GLU B 2 139 ? -79.37257 -16.72636 -14.64859 1.000 64.14967 138 GLU B CA 1
ATOM 4547 C C . GLU B 2 139 ? -78.47098 -17.24933 -13.53826 1.000 59.80280 138 GLU B C 1
ATOM 4548 O O . GLU B 2 139 ? -78.50500 -16.73913 -12.41332 1.000 56.38345 138 GLU B O 1
ATOM 4554 N N . PHE B 2 140 ? -77.65444 -18.26227 -13.83544 1.000 56.69755 139 PHE B N 1
ATOM 4555 C CA . PHE B 2 140 ? -76.71688 -18.76729 -12.83881 1.000 63.14838 139 PHE B CA 1
ATOM 4556 C C . PHE B 2 140 ? -75.69240 -17.70397 -12.46373 1.000 60.29755 139 PHE B C 1
ATOM 4557 O O . PHE B 2 140 ? -75.40273 -17.50177 -11.27851 1.000 55.28644 139 PHE B O 1
ATOM 4565 N N . ALA B 2 141 ? -75.14270 -17.00695 -13.46342 1.000 55.41458 140 ALA B N 1
ATOM 4566 C CA . ALA B 2 141 ? -74.19042 -15.93369 -13.19660 1.000 58.63639 140 ALA B CA 1
ATOM 4567 C C . ALA B 2 141 ? -74.84624 -14.77859 -12.44755 1.000 60.85643 140 ALA B C 1
ATOM 4568 O O . ALA B 2 141 ? -74.22428 -14.17286 -11.56682 1.000 61.86850 140 ALA B O 1
ATOM 4570 N N . ASP B 2 142 ? -76.10006 -14.45638 -12.78401 1.000 61.82045 141 ASP B N 1
ATOM 4571 C CA . ASP B 2 142 ? -76.79686 -13.36638 -12.10388 1.000 60.61217 141 ASP B CA 1
ATOM 4572 C C . ASP B 2 142 ? -77.04757 -13.69210 -10.63763 1.000 60.62565 141 ASP B C 1
ATOM 4573 O O . ASP B 2 142 ? -77.01527 -12.79833 -9.78367 1.000 53.69491 141 ASP B O 1
ATOM 4578 N N . SER B 2 143 ? -77.31410 -14.96304 -10.32812 1.000 60.24729 142 SER B N 1
ATOM 4579 C CA . SER B 2 143 ? -77.53692 -15.35010 -8.94005 1.000 58.21020 142 SER B CA 1
ATOM 4580 C C . SER B 2 143 ? -76.29504 -15.11785 -8.09069 1.000 65.36002 142 SER B C 1
ATOM 4581 O O . SER B 2 143 ? -76.40312 -14.90501 -6.87825 1.000 63.77722 142 SER B O 1
ATOM 4584 N N . LEU B 2 144 ? -75.11423 -15.14195 -8.70590 1.000 60.40530 143 LEU B N 1
ATOM 4585 C CA . LEU B 2 144 ? -73.85653 -14.92865 -8.00543 1.000 61.29261 143 LEU B CA 1
ATOM 4586 C C . LEU B 2 144 ? -73.30354 -13.52190 -8.20694 1.000 63.12191 143 LEU B C 1
ATOM 4587 O O . LEU B 2 144 ? -72.17644 -13.24461 -7.78660 1.000 64.34265 143 LEU B O 1
ATOM 4592 N N . GLY B 2 145 ? -74.06684 -12.63069 -8.83718 1.000 55.97539 144 GLY B N 1
ATOM 4593 C CA . GLY B 2 145 ? -73.59280 -11.28084 -9.06991 1.000 65.08773 144 GLY B CA 1
ATOM 4594 C C . GLY B 2 145 ? -72.45423 -11.17452 -10.05620 1.000 62.47726 144 GLY B C 1
ATOM 4595 O O . GLY B 2 145 ? -71.73459 -10.17341 -10.05069 1.000 69.69037 144 GLY B O 1
ATOM 4596 N N . ILE B 2 146 ? -72.27631 -12.17404 -10.90686 1.000 59.09934 145 ILE B N 1
ATOM 4597 C CA . ILE B 2 146 ? -71.15972 -12.23605 -11.84771 1.000 59.91715 145 ILE B CA 1
ATOM 4598 C C . ILE B 2 146 ? -71.67460 -11.86221 -13.23201 1.000 56.43224 145 ILE B C 1
ATOM 4599 O O . ILE B 2 146 ? -72.65112 -12.46637 -13.69695 1.000 66.02796 145 ILE B O 1
ATOM 4604 N N . PRO B 2 147 ? -71.07260 -10.88502 -13.91144 1.000 50.26292 146 PRO B N 1
ATOM 4605 C CA . PRO B 2 147 ? -71.48299 -10.59075 -15.28922 1.000 39.50884 146 PRO B CA 1
ATOM 4606 C C . PRO B 2 147 ? -71.18312 -11.76707 -16.20879 1.000 48.07495 146 PRO B C 1
ATOM 4607 O O . PRO B 2 147 ? -70.30323 -12.59036 -15.94391 1.000 50.93075 146 PRO B O 1
ATOM 4611 N N . PHE B 2 148 ? -71.93845 -11.83574 -17.30370 1.000 44.96137 147 PHE B N 1
ATOM 4612 C CA . PHE B 2 148 ? -71.91369 -12.96394 -18.22390 1.000 53.40857 147 PHE B CA 1
ATOM 4613 C C . PHE B 2 148 ? -71.81425 -12.46148 -19.65619 1.000 50.09672 147 PHE B C 1
ATOM 4614 O O . PHE B 2 148 ? -72.55927 -11.56010 -20.05173 1.000 46.94358 147 PHE B O 1
ATOM 4622 N N . LEU B 2 149 ? -70.91575 -13.06449 -20.43512 1.000 50.07006 148 LEU B N 1
ATOM 4623 C CA . LEU B 2 149 ? -70.75296 -12.74125 -21.84575 1.000 51.41713 148 LEU B CA 1
ATOM 4624 C C . LEU B 2 149 ? -70.50049 -14.01019 -22.64199 1.000 49.89636 148 LEU B C 1
ATOM 4625 O O . LEU B 2 149 ? -69.79396 -14.90941 -22.18221 1.000 44.03788 148 LEU B O 1
ATOM 4630 N N . GLU B 2 150 ? -71.07696 -14.07253 -23.83759 1.000 44.58244 149 GLU B N 1
ATOM 4631 C CA . GLU B 2 150 ? -70.72993 -15.08485 -24.82232 1.000 48.08473 149 GLU B CA 1
ATOM 4632 C C . GLU B 2 150 ? -69.77159 -14.46750 -25.83155 1.000 41.33118 149 GLU B C 1
ATOM 4633 O O . GLU B 2 150 ? -70.00117 -13.35187 -26.31242 1.000 47.89906 149 GLU B O 1
ATOM 4639 N N . THR B 2 151 ? -68.69595 -15.18642 -26.13609 1.000 42.06652 150 THR B N 1
ATOM 4640 C CA . THR B 2 151 ? -67.61717 -14.66799 -26.95987 1.000 49.61383 150 THR B CA 1
ATOM 4641 C C . THR B 2 151 ? -67.29439 -15.63901 -28.08618 1.000 47.40717 150 THR B C 1
ATOM 4642 O O . THR B 2 151 ? -67.66236 -16.81594 -28.05555 1.000 47.57734 150 THR B O 1
ATOM 4646 N N . SER B 2 152 ? -66.57249 -15.12593 -29.07566 1.000 43.89409 151 SER B N 1
ATOM 4647 C CA . SER B 2 152 ? -65.96384 -15.95121 -30.11127 1.000 52.60836 151 SER B CA 1
ATOM 4648 C C . SER B 2 152 ? -64.56419 -15.41407 -30.36553 1.000 47.27246 151 SER B C 1
ATOM 4649 O O . SER B 2 152 ? -64.41213 -14.32847 -30.93194 1.000 52.19439 151 SER B O 1
ATOM 4652 N N . ALA B 2 153 ? -63.54495 -16.16329 -29.93931 1.000 47.34865 152 ALA B N 1
ATOM 4653 C CA . ALA B 2 153 ? -62.17858 -15.80080 -30.29588 1.000 57.09150 152 ALA B CA 1
ATOM 4654 C C . ALA B 2 153 ? -61.97793 -15.84258 -31.80338 1.000 62.42137 152 ALA B C 1
ATOM 4655 O O . ALA B 2 153 ? -61.21996 -15.03541 -32.35486 1.000 60.98968 152 ALA B O 1
ATOM 4657 N N . LYS B 2 154 ? -62.66524 -16.76226 -32.48360 1.000 68.06065 153 LYS B N 1
ATOM 4658 C CA . LYS B 2 154 ? -62.52930 -16.89194 -33.93035 1.000 58.54663 153 LYS B CA 1
ATOM 4659 C C . LYS B 2 154 ? -63.10451 -15.67912 -34.65100 1.000 65.41609 153 LYS B C 1
ATOM 4660 O O . LYS B 2 154 ? -62.47241 -15.12885 -35.56083 1.000 59.54410 153 LYS B O 1
ATOM 4666 N N . ASN B 2 155 ? -64.30254 -15.24755 -34.25847 1.000 60.31367 154 ASN B N 1
ATOM 4667 C CA . ASN B 2 155 ? -64.97096 -14.11688 -34.89165 1.000 73.49952 154 ASN B CA 1
ATOM 4668 C C . ASN B 2 155 ? -64.64894 -12.77968 -34.23388 1.000 62.72115 154 ASN B C 1
ATOM 4669 O O . ASN B 2 155 ? -65.09369 -11.74245 -34.73773 1.000 60.23573 154 ASN B O 1
ATOM 4674 N N . ALA B 2 156 ? -63.89420 -12.78428 -33.13251 1.000 64.78967 155 ALA B N 1
ATOM 4675 C CA . ALA B 2 156 ? -63.55802 -11.62216 -32.31073 1.000 60.28537 155 ALA B CA 1
ATOM 4676 C C . ALA B 2 156 ? -64.77069 -11.02153 -31.60948 1.000 66.28564 155 ALA B C 1
ATOM 4677 O O . ALA B 2 156 ? -64.68712 -9.89667 -31.10162 1.000 73.95903 155 ALA B O 1
ATOM 4679 N N . THR B 2 157 ? -65.88554 -11.74540 -31.53618 1.000 62.97526 156 THR B N 1
ATOM 4680 C CA . THR B 2 157 ? -67.09517 -11.20037 -30.93213 1.000 65.18730 156 THR B CA 1
ATOM 4681 C C . THR B 2 157 ? -66.96684 -11.15255 -29.41206 1.000 58.70922 156 THR B C 1
ATOM 4682 O O . THR B 2 157 ? -66.65738 -12.16167 -28.77127 1.000 57.08384 156 THR B O 1
ATOM 4686 N N . ASN B 2 158 ? -67.18696 -9.96660 -28.84306 1.000 54.78867 157 ASN B N 1
ATOM 4687 C CA . ASN B 2 158 ? -67.23467 -9.70682 -27.40494 1.000 48.39793 157 ASN B CA 1
ATOM 4688 C C . ASN B 2 158 ? -65.91784 -9.97997 -26.69366 1.000 52.76448 157 ASN B C 1
ATOM 4689 O O . ASN B 2 158 ? -65.86321 -9.90729 -25.45880 1.000 48.24103 157 ASN B O 1
ATOM 4694 N N . VAL B 2 159 ? -64.85227 -10.28690 -27.43333 1.000 46.85789 158 VAL B N 1
ATOM 4695 C CA . VAL B 2 159 ? -63.56323 -10.55227 -26.80377 1.000 49.98109 158 VAL B CA 1
ATOM 4696 C C . VAL B 2 159 ? -63.02283 -9.28586 -26.15471 1.000 54.09327 158 VAL B C 1
ATOM 4697 O O . VAL B 2 159 ? -62.70198 -9.26577 -24.96079 1.000 55.57956 158 VAL B O 1
ATOM 4701 N N . GLU B 2 160 ? -62.91225 -8.21126 -26.93472 1.000 50.83373 159 GLU B N 1
ATOM 4702 C CA . GLU B 2 160 ? -62.52451 -6.92266 -26.37765 1.000 53.91064 159 GLU B CA 1
ATOM 4703 C C . GLU B 2 160 ? -63.42140 -6.54351 -25.20631 1.000 58.71960 159 GLU B C 1
ATOM 4704 O O . GLU B 2 160 ? -62.93671 -6.22928 -24.11427 1.000 60.92591 159 GLU B O 1
ATOM 4710 N N . GLN B 2 161 ? -64.74143 -6.61063 -25.40945 1.000 56.04902 160 GLN B N 1
ATOM 4711 C CA . GLN B 2 161 ? -65.68556 -6.16314 -24.38916 1.000 48.43301 160 GLN B CA 1
ATOM 4712 C C . GLN B 2 161 ? -65.53701 -6.93969 -23.08867 1.000 50.03917 160 GLN B C 1
ATOM 4713 O O . GLN B 2 161 ? -65.75043 -6.37990 -22.00896 1.000 53.46732 160 GLN B O 1
ATOM 4719 N N . ALA B 2 162 ? -65.17560 -8.22077 -23.16412 1.000 49.32390 161 ALA B N 1
ATOM 4720 C CA . ALA B 2 162 ? -65.03336 -9.01761 -21.94965 1.000 50.36512 161 ALA B CA 1
ATOM 4721 C C . ALA B 2 162 ? -63.86750 -8.52437 -21.09478 1.000 54.76304 161 ALA B C 1
ATOM 4722 O O . ALA B 2 162 ? -64.02464 -8.28891 -19.89113 1.000 46.51738 161 ALA B O 1
ATOM 4724 N N . PHE B 2 163 ? -62.68668 -8.36393 -21.69758 1.000 45.60609 162 PHE B N 1
ATOM 4725 C CA . PHE B 2 163 ? -61.53548 -7.88384 -20.93660 1.000 52.05859 162 PHE B CA 1
ATOM 4726 C C . PHE B 2 163 ? -61.70760 -6.42628 -20.52370 1.000 53.61356 162 PHE B C 1
ATOM 4727 O O . PHE B 2 163 ? -61.28056 -6.03262 -19.43096 1.000 53.56728 162 PHE B O 1
ATOM 4735 N N . MET B 2 164 ? -62.32749 -5.60969 -21.38298 1.000 47.75171 163 MET B N 1
ATOM 4736 C CA . MET B 2 164 ? -62.56458 -4.21262 -21.03081 1.000 53.20799 163 MET B CA 1
ATOM 4737 C C . MET B 2 164 ? -63.53964 -4.09644 -19.86647 1.000 58.32293 163 MET B C 1
ATOM 4738 O O . MET B 2 164 ? -63.34695 -3.26717 -18.96928 1.000 49.42342 163 MET B O 1
ATOM 4743 N N . THR B 2 165 ? -64.59835 -4.91376 -19.87049 1.000 52.48347 164 THR B N 1
ATOM 4744 C CA . THR B 2 165 ? -65.58261 -4.86947 -18.79169 1.000 52.68548 164 THR B CA 1
ATOM 4745 C C . THR B 2 165 ? -64.97376 -5.32588 -17.47313 1.000 53.40368 164 THR B C 1
ATOM 4746 O O . THR B 2 165 ? -65.24091 -4.73218 -16.42116 1.000 54.08754 164 THR B O 1
ATOM 4750 N N . MET B 2 166 ? -64.15816 -6.38354 -17.51099 1.000 52.48118 165 MET B N 1
ATOM 4751 C CA . MET B 2 166 ? -63.44674 -6.81771 -16.31316 1.000 50.39109 165 MET B CA 1
ATOM 4752 C C . MET B 2 166 ? -62.55138 -5.70666 -15.77774 1.000 60.40227 165 MET B C 1
ATOM 4753 O O . MET B 2 166 ? -62.54143 -5.43284 -14.57102 1.000 55.19052 165 MET B O 1
ATOM 4758 N N . ALA B 2 167 ? -61.80630 -5.04137 -16.66466 1.000 47.27751 166 ALA B N 1
ATOM 4759 C CA . ALA B 2 167 ? -60.94957 -3.94453 -16.22933 1.000 52.58195 166 ALA B CA 1
ATOM 4760 C C . ALA B 2 167 ? -61.76739 -2.82430 -15.59745 1.000 60.87440 166 ALA B C 1
ATOM 4761 O O . ALA B 2 167 ? -61.36093 -2.24588 -14.58329 1.000 52.15762 166 ALA B O 1
ATOM 4763 N N . ALA B 2 168 ? -62.93438 -2.51713 -16.17224 1.000 51.29453 167 ALA B N 1
ATOM 4764 C CA . ALA B 2 168 ? -63.76959 -1.45269 -15.62649 1.000 56.47550 167 ALA B CA 1
ATOM 4765 C C . ALA B 2 168 ? -64.31783 -1.82044 -14.25256 1.000 53.47776 167 ALA B C 1
ATOM 4766 O O . ALA B 2 168 ? -64.40054 -0.96391 -13.36438 1.000 58.04319 167 ALA B O 1
ATOM 4768 N N . GLU B 2 169 ? -64.69726 -3.08639 -14.05446 1.000 56.55712 168 GLU B N 1
ATOM 4769 C CA . GLU B 2 169 ? -65.21757 -3.49452 -12.75238 1.000 62.38767 168 GLU B CA 1
ATOM 4770 C C . GLU B 2 169 ? -64.13861 -3.45069 -11.67730 1.000 58.75867 168 GLU B C 1
ATOM 4771 O O . GLU B 2 169 ? -64.43090 -3.11672 -10.52339 1.000 61.30032 168 GLU B O 1
ATOM 4777 N N . ILE B 2 170 ? -62.89485 -3.78418 -12.03072 1.000 59.87902 169 ILE B N 1
ATOM 4778 C CA . ILE B 2 170 ? -61.80068 -3.68545 -11.06975 1.000 63.57617 169 ILE B CA 1
ATOM 4779 C C . ILE B 2 170 ? -61.54404 -2.23021 -10.70596 1.000 64.62520 169 ILE B C 1
ATOM 4780 O O . ILE B 2 170 ? -61.35894 -1.89261 -9.53057 1.000 70.64298 169 ILE B O 1
ATOM 4785 N N . LYS B 2 171 ? -61.53272 -1.34546 -11.70758 1.000 68.68078 170 LYS B N 1
ATOM 4786 C CA . LYS B 2 171 ? -61.33266 0.07524 -11.44568 1.000 70.35035 170 LYS B CA 1
ATOM 4787 C C . LYS B 2 171 ? -62.41683 0.63181 -10.53314 1.000 67.16745 170 LYS B C 1
ATOM 4788 O O . LYS B 2 171 ? -62.14463 1.51583 -9.71346 1.000 72.41019 170 LYS B O 1
ATOM 4794 N N . LYS B 2 172 ? -63.64232 0.11138 -10.64243 1.000 79.01387 171 LYS B N 1
ATOM 4795 C CA . LYS B 2 172 ? -64.74821 0.63793 -9.84987 1.000 75.45775 171 LYS B CA 1
ATOM 4796 C C . LYS B 2 172 ? -64.64724 0.22709 -8.38398 1.000 82.99548 171 LYS B C 1
ATOM 4797 O O . LYS B 2 172 ? -65.15610 0.93797 -7.50939 1.000 81.23581 171 LYS B O 1
ATOM 4803 N N . ARG B 2 173 ? -63.99470 -0.89867 -8.08999 1.000 87.68138 172 ARG B N 1
ATOM 4804 C CA . ARG B 2 173 ? -63.90421 -1.38494 -6.71836 1.000 90.17884 172 ARG B CA 1
ATOM 4805 C C . ARG B 2 173 ? -62.68099 -0.86533 -5.97003 1.000 91.43092 172 ARG B C 1
ATOM 4806 O O . ARG B 2 173 ? -62.62851 -0.99616 -4.74196 1.000 97.99015 172 ARG B O 1
ATOM 4809 N N . MET B 2 174 ? -61.70948 -0.27720 -6.66397 1.000 89.27849 173 MET B N 1
ATOM 4810 C CA . MET B 2 174 ? -60.50116 0.22544 -6.01370 1.000 89.19876 173 MET B CA 1
ATOM 4811 C C . MET B 2 174 ? -60.81068 1.39235 -5.07950 1.000 100.16294 173 MET B C 1
ATOM 4812 O O . MET B 2 174 ? -61.63907 2.24883 -5.39012 1.000 109.51090 173 MET B O 1
#

Solvent-accessible surface area: 27206 Å² total; per-residue (Å²): 115,64,79,28,33,2,33,81,22,76,12,110,0,50,0,0,55,113,1,83,128,28,93,52,79,39,0,16,44,79,2,3,44,0,4,3,28,32,4,16,5,0,1,1,0,0,0,0,23,0,56,22,136,99,51,27,118,96,4,3,0,7,0,0,0,0,1,38,13,43,48,53,145,37,16,15,23,19,0,3,12,1,0,2,0,15,5,6,13,30,61,116,92,138,73,6,44,93,5,12,133,26,0,30,38,8,0,54,70,0,0,91,20,135,81,82,0,72,52,0,8,54,106,34,28,176,134,44,20,0,2,4,2,1,0,23,9,83,27,65,126,92,132,22,3,34,0,39,0,1,2,0,1,13,7,0,0,0,1,0,18,122,167,10,40,52,93,49,33,2,19,1,1,14,19,38,28,2,34,4,30,14,2,3,0,0,2,52,2,23,46,103,48,117,91,50,120,34,4,27,33,69,68,71,39,154,4,49,62,0,2,2,0,0,1,0,2,42,5,0,10,12,16,1,107,58,42,105,96,46,102,78,122,64,48,30,21,26,0,3,32,132,80,40,0,70,57,0,0,84,92,13,95,131,34,98,14,13,8,0,19,46,0,0,72,10,0,1,53,71,0,0,31,64,3,10,108,42,0,67,53,0,16,128,5,6,78,46,6,78,123,38,109,7,133,147,109,102,15,80,25,1,69,79,0,11,114,55,2,72,90,70,57,102,86,75,20,0,104,44,0,65,33,6,0,31,130,30,26,15,44,46,20,28,43,3,82,138,101,60,98,2,51,6,66,40,0,19,123,20,0,96,90,19,50,13,27,48,10,0,0,0,0,0,4,11,0,6,26,34,8,2,7,5,0,39,4,30,34,68,64,76,147,78,89,143,105,0,17,75,69,7,90,94,101,18,96,48,86,68,47,3,106,97,0,7,96,33,0,25,41,4,53,43,2,81,102,67,63,4,44,20,74,89,28,112,61,100,127,34,24,142,129,92,44,2,71,130,17,42,64,82,7,55,166,139,115,227,119,164,82,76,58,51,3,43,0,36,0,0,7,27,114,55,3,13,11,25,33,5,0,21,43,4,26,82,103,55,93,143,112,45,74,49,80,78,69,12,113,37,117,61,82,46,0,54,0,33,0,102,9,30,35,27,59,75,158,29,43,19,62,29,36,64,60,21,78,33,22,44,0,6,2,1,1,0,10,0,35,56,97,121,4,30,63,37,2,50,118,53,13,99,56,3,100,137,42,27,83,103,25,31,50,2,4,2,0,3,57,22,39,64,99,136,130,63,91,3,72,52,79,75,0,86,114,64,1,81,87,94,67,9,49,25,40,30,0,0,3,112,91,46,65,49,2,56,97,3,4,49,49,4,0,41,56,1,52,158,78,138

GO terms:
  GO:0030430 host cell cytoplasm (C, IDA)
  GO:0043087 regulation of GTPase activity (P, IDA)
  GO:0044606 phosphocholine hydrolase activity (F, IDA)

Nearest PDB structures (foldseek):
  8alk-assembly1_A  TM=1.002E+00  e=2.153E-86  Legionella pneumophila
  8anp-assembly2_B  TM=9.861E-01  e=2.713E-77  Legionella pneumophila
  8anp-assembly3_C  TM=9.820E-01  e=1.001E-73  Legionella pneumophila
  8agg-assembly1_A  TM=9.855E-01  e=5.709E-69  Legionella pneumophila
  8anp-assembly4_D  TM=9.854E-01  e=1.063E-65  Legionella pneumophila

Organism: Legionella pneumophila subsp. pneumophila (strain Philadelphia 1 / ATCC 33152 / DSM 7513) (NCBI:txid272624)

Sequence (610 aa):
MDKIITGKKIIFSQSVAKDQTKNLSSFLSERFYSVNQSHNHSIIIGSSLSHQENDIEHDTILDTSGVLVTTDTNGIVNGARVAITDGLGGGDQEEDDEIYRVSHSSCENFLNSDQNIDTTLSLITQHTEASMAAFIYQNHPGKGYIGEFANIGDGLIIILDKRFKIKHMVSASHIYRGFGTWTPPSLQALATTANKDALLVRQTLKLAEGDIIISMTDGVWGELKTSLIAQTNDRRDIGVDKEYFKTLFDELTDAPYPSSFDIARIITQRAMSRSLERRKTLIKLINEIEQQHFHEKSVKTINEVLEYFIKTGHVETAQTLKAILFEDGLSDGITYFENIEIPLEMVMHDLKSRCVGDCSTINVTRIPYHLDELIRGFINYPEKHQILAPLFKARVKSEADLEEAFHRLSLEMVQPEIESPISETHFERAFKKETLDKTQAVLTHYFMPEYDYLFKLLLIGDSGVGKSCLLLRFADDTYTVDFKIRTIELDGKTIKLQIWDTAGQERFRRTITSTYYRGAHGIIVVYDVTDQESYANVKQWLQEIDRYAENVNKLLVGNKSDLTTKKVVDNTTAKEFADSLGIPFLETSAKNATNVEQAFMTMAAEIKKRM

Foldseek 3Di:
DDKDKDDKDWAWAEALVVCLPPDLVRLQLRWWKKFFPWLFKIKIWGWPWHAHHDIDGTQIQQKMKMKDFDDDPLRFTFKMKIKIKHWPDDPPVVVSVVSSVLNRVLRVQSRPDPDAPVVSLVVSQCPTFMWMWIKIWGQDPPQGIKMKTKGFWQKKKWKAALQRQTDDIQWHKWWDDDPLDTGTGTSNVCNVDPDNVQRMGIDMDHDDAFMKMKIKDCLQQLLAAKDFDDDDPTMTTIGHDNVRSSVLCVVCNPPPRGGQVVVVVSSRSSSVVSLSVLSSLLVVLLVVQVVVPVVVVVQWWLVSVLVVCVVVVNNVSSVSVCCCAAVVSQSPSHHDDDPDTHTPVVVSVVSNPDIHGHTIMMMMGGNHDSVLSLLVSVLVCVVCVVVSLVCCVVRDPDLVVVVSSLVNLQPMKGFVVSMDRPVPGDIDRPDDPVSSVVSSVVSVVVD/DDPFDEEFEEEEDFDPPQQQQLLVCCQAVVDDVHFWHWDWDDDPNGIYIYTYGYPNPCVVPDDDDDPDPADGQEYEYEAEQLDVVRVVCSVVVVCVCVVDPPPHAYAYEHEPVVPVVRGDRDVVVVCVVCVVVVHYYYYYYSVVRRCSNVRVVVSVVVSVVVD

Secondary structure (DSSP, 8-state):
--EEEPPP-EEEE--HHHHTT--HHHHHHHHEEEEEEETTEEEEEEE--B-SSS-EEEEE--EEEEEEEEE-TTS-EEEEEEEEEEE-S---HHHHHHHHHHHHHHHHHHHH--S-HHHHHHHHH----EEEEEEEEEEETTTEEEEEEEEESS-EEEEE-TT--EEEEE-EEEEE-STTEEE---TTTTTS-S-STTT-EEEEEEE-TT-EEEEE-HHHHTTS-EEEEEE-SSEEEEEE-HHHHHTTGGGGTT-SS--HHHHHHHHHHHHHHHHHHHHHHHHHHHHHHHHT-GGGTT--BHHHHHHHHHHTT-HHHHHHHHHHHHS-TT-SS-EE-SSS--BHHHHHHHHHH--B--EEEEEEEEPPPHHHHHHHHHHH-GGGHHHHGGGGGGT-S-HHHHHHHHHHHHH-EE-TTSEEEGGG---EESS-HHHHHHHHHHHHHH-/--S-SEEEEEEEESSTTSSHHHHHHHHHT------EEEEEEEETTEEEEEEEEE-TTGGGTEEEE-S-S---SEEEEEEETT-HHHHHTHHHHHHHHHHH----EEEEEEE-TT-TTT--S-HHHHHHHHHHTT--EEE-BTTTTBTHHHHHHHHHHHHHHH-